Protein AF-A0A958IUG9-F1 (afdb_monomer)

Sequence (648 aa):
PAQTRQRYLTLINKVLDTYDTLDHQAYAWVKRACSDILAGRITIWQTLHGLTEKNVTYLKSHIDSVSEIRISGLEGRDLRAVKEHASRLYEHLLHEGRVGIGPFRPRVVRESLYLMKLVLIDGSPCDTMSNLQTLLDYIEVADRLDTLAKHWSQHTDIPRKAPLSIQLAEYESLYEPLTRALELHESAMELREITAENPEIFEPHWHDIESIRHARTMLIANDVEAYMMQAQHPFNQMEKKLLELTFQEQSHPILERLLQAVRNRDQKQYHAELKNLHTFYKLREDFDRRNVLLNKLMDTAPKLLKAILLSYNDSEWDEKMIRFGAAWNWACAEAWLERTRSQQDQERLELEYETAQQVIRELLTKLTTVEAWDHCFSRMTEHERQHLLAWTKAVQRIGKGKGKYVNQHRKAAQEHLEECRSVIPAWIMPIYRVAETVRPLPEMFDVAIIDEASQSGPEALFLMYIAKQVVVVGDNNQISPDYVGISREDVDGLRQKYLSDIPHHDIVGVDNSFFDQAEVRFGHPIRLREHFRCMPEIIEFSNRLCYQTEPLIPLRQFGHSRLQPVVASEYIHKAFTQDNGGKLVNPLEAEALAGKIKDCCENPDYDGKTFGVISLQGTAQARYIEKLLINLLGEEEIEKRNLVCGDA

Mean predicted aligned error: 18.82 Å

Radius of gyration: 77.21 Å; Cα contacts (8 Å, |Δi|>4): 578; chains: 1; bounding box: 162×68×179 Å

Secondary structure (DSSP, 8-state):
-HHHHHHHHHHHHHHHHHHHHHHTSS-HHHHHHHHHHHHT--HHHHHHHHHHHHHHHHHHHHSTTTTT--EES-TT--HHHHHHHHHHHHHHHHHH-----GGG--HHHHHSHHHHHH-EETTEETTSHHHHHHHHHHHHHHHHHHHHHHHHTTT----TTS-HHHHHHHHHHHHHHHHHHHHHHHHHHHHHHHHHH-TTSPPP-TT-HHHHHHHHHHHHHHHHHHHHHHHHHHHHHHHHHHHHHHTSTT--HHHHHHHHHHHHT-HHHHHHHHHHHHHHHHHHHHHHHHHHHHHHHHHH-HHHHHHHHHHTT-THHHHHHHTHHHHHHHHHHHHHHHHH--HHHHHHHHHHHHHHHHHHHHHHHHHHHHHHHHHHHHH--HHHHHHHHHHHHHHHHHTTS-STTHHHHHHHHHHHHHHHTTT-S-----HHHHHHHS---TT-EEEEEESSGGG--GGGGGHHHHEEEEEE---TTSPPP--TT--HHHHHHHHHHHSTTSTTGGG-STT--HHHHHHHHH-------EE-SS-HHHHHHHHHHT-SSS--EE-----TT--SSSS-----TT---EESSS-EE-HHHHHHHHHHHHHHHHSGGGTT---EEEETT-HHHHHHHHHHHHHHH-HHHHHHTT-EEEE-

Structure (mmCIF, N/CA/C/O backbone):
data_AF-A0A958IUG9-F1
#
_entry.id   AF-A0A958IUG9-F1
#
loop_
_atom_site.group_PDB
_atom_site.id
_atom_site.type_symbol
_atom_site.label_atom_id
_atom_site.label_alt_id
_atom_site.label_comp_id
_atom_site.label_asym_id
_atom_site.label_entity_id
_atom_site.label_seq_id
_atom_site.pdbx_PDB_ins_code
_atom_site.Cartn_x
_atom_site.Cartn_y
_atom_site.Cartn_z
_atom_site.occupancy
_atom_site.B_iso_or_equiv
_atom_site.auth_seq_id
_atom_site.auth_comp_id
_atom_site.auth_asym_id
_atom_site.auth_atom_id
_atom_site.pdbx_PDB_model_num
ATOM 1 N N . PRO A 1 1 ? -28.484 -22.874 63.100 1.00 66.81 1 PRO A N 1
ATOM 2 C CA . PRO A 1 1 ? -28.178 -21.547 63.696 1.00 66.81 1 PRO A CA 1
ATOM 3 C C . PRO A 1 1 ? -28.950 -20.362 63.080 1.00 66.81 1 PRO A C 1
ATOM 5 O O . PRO A 1 1 ? -29.633 -19.666 63.817 1.00 66.81 1 PRO A O 1
ATOM 8 N N . ALA A 1 2 ? -28.869 -20.105 61.764 1.00 68.31 2 ALA A N 1
ATOM 9 C CA . ALA A 1 2 ? -29.522 -18.935 61.143 1.00 68.31 2 ALA A CA 1
ATOM 10 C C . ALA A 1 2 ? -31.063 -19.031 61.110 1.00 68.31 2 ALA A C 1
ATOM 12 O O . ALA A 1 2 ? -31.746 -18.095 61.511 1.00 68.31 2 ALA A O 1
ATOM 13 N N . GLN A 1 3 ? -31.613 -20.189 60.725 1.00 76.75 3 GLN A N 1
ATOM 14 C CA . GLN A 1 3 ? -33.065 -20.438 60.760 1.00 76.75 3 GLN A CA 1
ATOM 15 C C . GLN A 1 3 ? -33.632 -20.359 62.187 1.00 76.75 3 GLN A C 1
ATOM 17 O O . GLN A 1 3 ? -34.692 -19.781 62.402 1.00 76.75 3 GLN A O 1
ATOM 22 N N . THR A 1 4 ? -32.890 -20.875 63.172 1.00 80.94 4 THR A N 1
ATOM 23 C CA . THR A 1 4 ? -33.239 -20.805 64.598 1.00 80.94 4 THR A CA 1
ATOM 24 C C . THR A 1 4 ? -33.303 -19.360 65.099 1.00 80.94 4 THR A C 1
ATOM 26 O O . THR A 1 4 ? -34.278 -18.980 65.738 1.00 80.94 4 THR A O 1
ATOM 29 N N . ARG A 1 5 ? -32.314 -18.524 64.742 1.00 79.38 5 ARG A N 1
ATOM 30 C CA . ARG A 1 5 ? -32.290 -17.089 65.078 1.00 79.38 5 ARG A CA 1
ATOM 31 C C . ARG A 1 5 ? -33.437 -16.314 64.432 1.00 79.38 5 ARG A C 1
ATOM 33 O O . ARG A 1 5 ? -34.082 -15.516 65.101 1.00 79.38 5 ARG A O 1
ATOM 40 N N . GLN A 1 6 ? -33.744 -16.585 63.165 1.00 83.25 6 GLN A N 1
ATOM 41 C CA . GLN A 1 6 ? -34.855 -15.934 62.465 1.00 83.25 6 GLN A CA 1
ATOM 42 C C . GLN A 1 6 ? -36.219 -16.310 63.065 1.00 83.25 6 GLN A C 1
ATOM 44 O O . GLN A 1 6 ? -37.082 -15.444 63.237 1.00 83.25 6 GLN A O 1
ATOM 49 N N . ARG A 1 7 ? -36.406 -17.585 63.432 1.00 86.12 7 ARG A N 1
ATOM 50 C CA . ARG A 1 7 ? -37.598 -18.052 64.157 1.00 86.12 7 ARG A CA 1
ATOM 51 C C . ARG A 1 7 ? -37.714 -17.360 65.519 1.00 86.12 7 ARG A C 1
ATOM 53 O O . ARG A 1 7 ? -38.770 -16.813 65.820 1.00 86.12 7 ARG A O 1
ATOM 60 N N . TYR A 1 8 ? -36.619 -17.286 66.279 1.00 86.75 8 TYR A N 1
ATOM 61 C CA . TYR A 1 8 ? -36.568 -16.581 67.564 1.00 86.75 8 TYR A CA 1
ATOM 62 C C . TYR A 1 8 ? -36.920 -15.091 67.433 1.00 86.75 8 TYR A C 1
ATOM 64 O O . TYR A 1 8 ? -37.754 -14.587 68.179 1.00 86.75 8 TYR A O 1
ATOM 72 N N . LEU A 1 9 ? -36.353 -14.388 66.444 1.00 87.56 9 LEU A N 1
ATOM 73 C CA . LEU A 1 9 ? -36.641 -12.971 66.198 1.00 87.56 9 LEU A CA 1
ATOM 74 C C . LEU A 1 9 ? -38.111 -12.731 65.810 1.00 87.56 9 LEU A C 1
ATOM 76 O O . LEU A 1 9 ? -38.715 -11.742 66.215 1.00 87.56 9 LEU A O 1
ATOM 80 N N . THR A 1 10 ? -38.706 -13.643 65.041 1.00 89.31 10 THR A N 1
ATOM 81 C CA . THR A 1 10 ? -40.122 -13.548 64.652 1.00 89.31 10 THR A CA 1
ATOM 82 C C . THR A 1 10 ? -41.031 -13.677 65.872 1.00 89.31 10 THR A C 1
ATOM 84 O O . THR A 1 10 ? -41.942 -12.873 66.066 1.00 89.31 10 THR A O 1
ATOM 87 N N . LEU A 1 11 ? -40.752 -14.661 66.727 1.00 89.56 11 LEU A N 1
ATOM 88 C CA . LEU A 1 11 ? -41.537 -14.923 67.928 1.00 89.56 11 LEU A CA 1
ATOM 89 C C . LEU A 1 11 ? -41.354 -13.837 68.992 1.00 89.56 11 LEU A C 1
ATOM 91 O O . LEU A 1 11 ? -42.339 -13.405 69.587 1.00 89.56 11 LEU A O 1
ATOM 95 N N . ILE A 1 12 ? -40.130 -13.338 69.199 1.00 90.62 12 ILE A N 1
ATOM 96 C CA . ILE A 1 12 ? -39.876 -12.273 70.178 1.00 90.62 12 ILE A CA 1
ATOM 97 C C . ILE A 1 12 ? -40.532 -10.956 69.750 1.00 90.62 12 ILE A C 1
ATOM 99 O O . ILE A 1 12 ? -41.069 -10.246 70.595 1.00 90.62 12 ILE A O 1
ATOM 103 N N . ASN A 1 13 ? -40.570 -10.655 68.445 1.00 90.94 13 ASN A N 1
ATOM 104 C CA . ASN A 1 13 ? -41.323 -9.514 67.925 1.00 90.94 13 ASN A CA 1
ATOM 105 C C . ASN A 1 13 ? -42.822 -9.701 68.138 1.00 90.94 13 ASN A C 1
ATOM 107 O O . ASN A 1 13 ? -43.460 -8.798 68.657 1.00 90.94 13 ASN A O 1
ATOM 111 N N . LYS A 1 14 ? -43.372 -10.888 67.851 1.00 90.69 14 LYS A N 1
ATOM 112 C CA . LYS A 1 14 ? -44.786 -11.185 68.117 1.00 90.69 14 LYS A CA 1
ATOM 113 C C . LYS A 1 14 ? -45.150 -10.977 69.592 1.00 90.69 14 LYS A C 1
ATOM 115 O O . LYS A 1 14 ? -46.190 -10.389 69.880 1.00 90.69 14 LYS A O 1
ATOM 120 N N . VAL A 1 15 ? -44.300 -11.427 70.519 1.00 90.50 15 VAL A N 1
ATOM 121 C CA . VAL A 1 15 ? -44.483 -11.212 71.965 1.00 90.50 15 VAL A CA 1
ATOM 122 C C . VAL A 1 15 ? -44.452 -9.724 72.314 1.00 90.50 15 VAL A C 1
ATOM 124 O O . VAL A 1 15 ? -45.354 -9.255 73.003 1.00 90.50 15 VAL A O 1
ATOM 127 N N . LEU A 1 16 ? -43.457 -8.979 71.825 1.00 91.00 16 LEU A N 1
ATOM 128 C CA . LEU A 1 16 ? -43.317 -7.546 72.100 1.00 91.00 16 LEU A CA 1
ATOM 129 C C . LEU A 1 16 ? -44.451 -6.720 71.486 1.00 91.00 16 LEU A C 1
ATOM 131 O O . LEU A 1 16 ? -45.005 -5.874 72.171 1.00 91.00 16 LEU A O 1
ATOM 135 N N . ASP A 1 17 ? -44.850 -6.998 70.247 1.00 90.12 17 ASP A N 1
ATOM 136 C CA . ASP A 1 17 ? -45.952 -6.306 69.574 1.00 90.12 17 ASP A CA 1
ATOM 137 C C . ASP A 1 17 ? -47.277 -6.568 70.300 1.00 90.12 17 ASP A C 1
ATOM 139 O O . ASP A 1 17 ? -48.059 -5.651 70.554 1.00 90.12 17 ASP A O 1
ATOM 143 N N . THR A 1 18 ? -47.522 -7.822 70.694 1.00 89.81 18 THR A N 1
ATOM 144 C CA . THR A 1 18 ? -48.718 -8.186 71.463 1.00 89.81 18 THR A CA 1
ATOM 145 C C . THR A 1 18 ? -48.704 -7.498 72.828 1.00 89.81 18 THR A C 1
ATOM 147 O O . THR A 1 18 ? -49.707 -6.894 73.207 1.00 89.81 18 THR A O 1
ATOM 150 N N . TYR A 1 19 ? -47.567 -7.504 73.532 1.00 89.88 19 TYR A N 1
ATOM 151 C CA . TYR A 1 19 ? -47.405 -6.801 74.803 1.00 89.88 19 TYR A CA 1
ATOM 152 C C . TYR A 1 19 ? -47.629 -5.292 74.651 1.00 89.88 19 TYR A C 1
ATOM 154 O O . TYR A 1 19 ? -48.417 -4.732 75.400 1.00 89.88 19 TYR A O 1
ATOM 162 N N . ASP A 1 20 ? -47.016 -4.637 73.666 1.00 88.62 20 ASP A N 1
ATOM 163 C CA . ASP A 1 20 ? -47.108 -3.185 73.468 1.00 88.62 20 ASP A CA 1
ATOM 164 C C . ASP A 1 20 ? -48.540 -2.759 73.128 1.00 88.62 20 ASP A C 1
ATOM 166 O O . ASP A 1 20 ? -49.043 -1.768 73.658 1.00 88.62 20 ASP A O 1
ATOM 170 N N . THR A 1 21 ? -49.258 -3.557 72.328 1.00 87.00 21 THR A N 1
ATOM 171 C CA . THR A 1 21 ? -50.686 -3.307 72.060 1.00 87.00 21 THR A CA 1
ATOM 172 C C . THR A 1 21 ? -51.558 -3.403 73.314 1.00 87.00 21 THR A C 1
ATOM 174 O O . THR A 1 21 ? -52.576 -2.716 73.404 1.00 87.00 21 THR A O 1
ATOM 177 N N . LEU A 1 22 ? -51.158 -4.225 74.285 1.00 87.81 22 LEU A N 1
ATOM 178 C CA . LEU A 1 22 ? -51.838 -4.389 75.568 1.00 87.81 22 LEU A CA 1
ATOM 179 C C . LEU A 1 22 ? -51.395 -3.337 76.598 1.00 87.81 22 LEU A C 1
ATOM 181 O O . LEU A 1 22 ? -52.216 -2.866 77.380 1.00 87.81 22 LEU A O 1
ATOM 185 N N . ASP A 1 23 ? -50.129 -2.918 76.577 1.00 82.06 23 ASP A N 1
ATOM 186 C CA . ASP A 1 23 ? -49.547 -1.939 77.505 1.00 82.06 23 ASP A CA 1
ATOM 187 C C . ASP A 1 23 ? -50.171 -0.546 77.354 1.00 82.06 23 ASP A C 1
ATOM 189 O O . ASP A 1 23 ? -50.294 0.201 78.326 1.00 82.06 23 ASP A O 1
ATOM 193 N N . HIS A 1 24 ? -50.620 -0.220 76.138 1.00 76.44 24 HIS A N 1
ATOM 194 C CA . HIS A 1 24 ? -51.338 1.016 75.828 1.00 76.44 24 HIS A CA 1
ATOM 195 C C . HIS A 1 24 ? -52.788 1.052 76.338 1.00 76.44 24 HIS A C 1
ATOM 197 O O . HIS A 1 24 ? -53.450 2.085 76.213 1.00 76.44 24 HIS A O 1
ATOM 203 N N . GLN A 1 25 ? -53.301 -0.036 76.918 1.00 76.25 25 GLN A N 1
ATOM 204 C CA . GLN A 1 25 ? -54.648 -0.062 77.480 1.00 76.25 25 GLN A CA 1
ATOM 205 C C . GLN A 1 25 ? -54.702 0.547 78.888 1.00 76.25 25 GLN A C 1
ATOM 207 O O . GLN A 1 25 ? -53.767 0.451 79.678 1.00 76.25 25 GLN A O 1
ATOM 212 N N . ALA A 1 26 ? -55.840 1.155 79.232 1.00 68.88 26 ALA A N 1
ATOM 213 C CA . ALA A 1 26 ? -56.018 1.893 80.487 1.00 68.88 26 ALA A CA 1
ATOM 214 C C . ALA A 1 26 ? -56.109 1.006 81.750 1.00 68.88 26 ALA A C 1
ATOM 216 O O . ALA A 1 26 ? -56.150 1.520 82.869 1.00 68.88 26 ALA A O 1
ATOM 217 N N . TYR A 1 27 ? -56.158 -0.320 81.601 1.00 82.06 27 TYR A N 1
ATOM 218 C CA . TYR A 1 27 ? -56.422 -1.238 82.703 1.00 82.06 27 TYR A CA 1
ATOM 219 C C . TYR A 1 27 ? -55.137 -1.711 83.401 1.00 82.06 27 TYR A C 1
ATOM 221 O O . TYR A 1 27 ? -54.324 -2.438 82.834 1.00 82.06 27 TYR A O 1
ATOM 229 N N . ALA A 1 28 ? -54.987 -1.384 84.688 1.00 80.94 28 ALA A N 1
ATOM 230 C CA . ALA A 1 28 ? -53.799 -1.733 85.478 1.00 80.94 28 ALA A CA 1
ATOM 231 C C . ALA A 1 28 ? -53.537 -3.251 85.597 1.00 80.94 28 ALA A C 1
ATOM 233 O O . ALA A 1 28 ? -52.389 -3.675 85.746 1.00 80.94 28 ALA A O 1
ATOM 234 N N . TRP A 1 29 ? -54.582 -4.084 85.520 1.00 88.75 29 TRP A N 1
ATOM 235 C CA . TRP A 1 29 ? -54.443 -5.540 85.599 1.00 88.75 29 TRP A CA 1
ATOM 236 C C . TRP A 1 29 ? -53.779 -6.150 84.360 1.00 88.75 29 TRP A C 1
ATOM 238 O O . TRP A 1 29 ? -53.185 -7.217 84.486 1.00 88.75 29 TRP A O 1
ATOM 248 N N . VAL A 1 30 ? -53.822 -5.480 83.202 1.00 88.69 30 VAL A N 1
ATOM 249 C CA . VAL A 1 30 ? -53.287 -6.005 81.933 1.00 88.69 30 VAL A CA 1
ATOM 250 C C . VAL A 1 30 ? -51.775 -6.199 82.022 1.00 88.69 30 VAL A C 1
ATOM 252 O O . VAL A 1 30 ? -51.279 -7.278 81.716 1.00 88.69 30 VAL A O 1
ATOM 255 N N . LYS A 1 31 ? -51.042 -5.221 82.570 1.00 86.56 31 LYS A N 1
ATOM 256 C CA . LYS A 1 31 ? -49.591 -5.330 82.818 1.00 86.56 31 LYS A CA 1
ATOM 257 C C . LYS A 1 31 ? -49.240 -6.530 83.697 1.00 86.56 31 LYS A C 1
ATOM 259 O O . LYS A 1 31 ? -48.303 -7.275 83.413 1.00 86.56 31 LYS A O 1
ATOM 264 N N . ARG A 1 32 ? -50.023 -6.738 84.761 1.00 87.19 32 ARG A N 1
ATOM 265 C CA . ARG A 1 32 ? -49.850 -7.872 85.676 1.00 87.19 32 ARG A CA 1
ATOM 266 C C . ARG A 1 32 ? -50.162 -9.200 84.986 1.00 87.19 32 ARG A C 1
ATOM 268 O O . ARG A 1 32 ? -49.390 -10.138 85.147 1.00 87.19 32 ARG A O 1
ATOM 275 N N . ALA A 1 33 ? -51.241 -9.265 84.205 1.00 89.06 33 ALA A N 1
ATOM 276 C CA . ALA A 1 33 ? -51.602 -10.443 83.423 1.00 89.06 33 ALA A CA 1
ATOM 277 C C . ALA A 1 33 ? -50.501 -10.818 82.435 1.00 89.06 33 ALA A C 1
ATOM 279 O O . ALA A 1 33 ? -50.039 -11.954 82.451 1.00 89.06 33 ALA A O 1
ATOM 280 N N . CYS A 1 34 ? -50.012 -9.857 81.650 1.00 90.19 34 CYS A N 1
ATOM 281 C CA . CYS A 1 34 ? -48.918 -10.079 80.712 1.00 90.19 34 CYS A CA 1
ATOM 282 C C . CYS A 1 34 ? -47.654 -10.590 81.421 1.00 90.19 34 CYS A C 1
ATOM 284 O O . CYS A 1 34 ? -47.096 -11.597 80.997 1.00 90.19 34 CYS A O 1
ATOM 286 N N . SER A 1 35 ? -47.230 -9.964 82.527 1.00 88.00 35 SER A N 1
ATOM 287 C CA . SER A 1 35 ? -46.053 -10.411 83.294 1.00 88.00 35 SER A CA 1
ATOM 288 C C . SER A 1 35 ? -46.234 -11.820 83.878 1.00 88.00 35 SER A C 1
ATOM 290 O O . SER A 1 35 ? -45.337 -12.657 83.773 1.00 88.00 35 SER A O 1
ATOM 292 N N . ASP A 1 36 ? -47.406 -12.129 84.443 1.00 88.56 36 ASP A N 1
ATOM 293 C CA . ASP A 1 36 ? -47.712 -13.452 84.991 1.00 88.56 36 ASP A CA 1
ATOM 294 C C . ASP A 1 36 ? -47.743 -14.532 83.901 1.00 88.56 36 ASP A C 1
ATOM 296 O O . ASP A 1 36 ? -47.146 -15.595 84.079 1.00 88.56 36 ASP A O 1
ATOM 300 N N . ILE A 1 37 ? -48.389 -14.257 82.766 1.00 90.69 37 ILE A N 1
ATOM 301 C CA . ILE A 1 37 ? -48.511 -15.185 81.636 1.00 90.69 37 ILE A CA 1
ATOM 302 C C . ILE A 1 37 ? -47.144 -15.439 80.998 1.00 90.69 37 ILE A C 1
ATOM 304 O O . ILE A 1 37 ? -46.776 -16.600 80.806 1.00 90.69 37 ILE A O 1
ATOM 308 N N . LEU A 1 38 ? -46.360 -14.383 80.754 1.00 89.44 38 LEU A N 1
ATOM 309 C CA . LEU A 1 38 ? -44.994 -14.504 80.245 1.00 89.44 38 LEU A CA 1
ATOM 310 C C . LEU A 1 38 ? -44.092 -15.254 81.228 1.00 89.44 38 LEU A C 1
ATOM 312 O O . LEU A 1 38 ? -43.255 -16.040 80.794 1.00 89.44 38 LEU A O 1
ATOM 316 N N . ALA A 1 39 ? -44.294 -15.105 82.542 1.00 85.81 39 ALA A N 1
ATOM 317 C CA . ALA A 1 39 ? -43.600 -15.885 83.568 1.00 85.81 39 ALA A CA 1
ATOM 318 C C . ALA A 1 39 ? -44.057 -17.359 83.642 1.00 85.81 39 ALA A C 1
ATOM 320 O O . ALA A 1 39 ? -43.363 -18.176 84.248 1.00 85.81 39 ALA A O 1
ATOM 321 N N . GLY A 1 40 ? -45.153 -17.741 82.979 1.00 84.00 40 GLY A N 1
ATOM 322 C CA . GLY A 1 40 ? -45.716 -19.098 82.988 1.00 84.00 40 GLY A CA 1
ATOM 323 C C . GLY A 1 40 ? -46.793 -19.329 84.057 1.00 84.00 40 GLY A C 1
ATOM 324 O O . GLY A 1 40 ? -47.271 -20.448 84.224 1.00 84.00 40 GLY A O 1
ATOM 325 N N . ARG A 1 41 ? -47.217 -18.283 84.775 1.00 87.19 41 ARG A N 1
ATOM 326 C CA . ARG A 1 41 ? -48.312 -18.308 85.761 1.00 87.19 41 ARG A CA 1
ATOM 327 C C . ARG A 1 41 ? -49.662 -18.041 85.082 1.00 87.19 41 ARG A C 1
ATOM 329 O O . ARG A 1 41 ? -50.335 -17.056 85.369 1.00 87.19 41 ARG A O 1
ATOM 336 N N . ILE A 1 42 ? -50.056 -18.923 84.165 1.00 89.81 42 ILE A N 1
ATOM 337 C CA . ILE A 1 42 ? -51.232 -18.727 83.298 1.00 89.81 42 ILE A CA 1
ATOM 338 C C . ILE A 1 42 ? -52.569 -19.186 83.907 1.00 89.81 42 ILE A C 1
ATOM 340 O O . ILE A 1 42 ? -53.622 -18.635 83.588 1.00 89.81 42 ILE A O 1
ATOM 344 N N . THR A 1 43 ? -52.548 -20.174 84.801 1.00 87.94 43 THR A N 1
ATOM 345 C CA . THR A 1 43 ? -53.746 -20.911 85.253 1.00 87.94 43 THR A CA 1
ATOM 346 C C . THR A 1 43 ? -54.841 -20.022 85.848 1.00 87.94 43 THR A C 1
ATOM 348 O O . THR A 1 43 ? -56.029 -20.247 85.607 1.00 87.94 43 THR A O 1
ATOM 351 N N . ILE A 1 44 ? -54.453 -18.983 86.591 1.00 87.94 44 ILE A N 1
ATOM 352 C CA . ILE A 1 44 ? -55.376 -18.007 87.190 1.00 87.94 44 ILE A CA 1
ATOM 353 C C . ILE A 1 44 ? -56.095 -17.207 86.094 1.00 87.94 44 ILE A C 1
ATOM 355 O O . ILE A 1 44 ? -57.317 -17.066 86.132 1.00 87.94 44 ILE A O 1
ATOM 359 N N . TRP A 1 45 ? -55.355 -16.745 85.086 1.00 91.56 45 TRP A N 1
ATOM 360 C CA . TRP A 1 45 ? -55.869 -15.927 83.986 1.00 91.56 45 TRP A CA 1
ATOM 361 C C . TRP A 1 45 ? -56.725 -16.733 83.002 1.00 91.56 45 TRP A C 1
ATOM 363 O O . TRP A 1 45 ? -57.764 -16.241 82.572 1.00 91.56 45 TRP A O 1
ATOM 373 N N . GLN A 1 46 ? -56.372 -17.994 82.724 1.00 90.62 46 GLN A N 1
ATOM 374 C CA . GLN A 1 46 ? -57.223 -18.931 81.969 1.00 90.62 46 GLN A CA 1
ATOM 375 C C . GLN A 1 46 ? -58.550 -19.208 82.679 1.00 90.62 46 GLN A C 1
ATOM 377 O O . GLN A 1 46 ? -59.608 -19.206 82.053 1.00 90.62 46 GLN A O 1
ATOM 382 N N . THR A 1 47 ? -58.506 -19.422 83.997 1.00 90.00 47 THR A N 1
ATOM 383 C CA . THR A 1 47 ? -59.720 -19.651 84.793 1.00 90.00 47 THR A CA 1
ATOM 384 C C . THR A 1 47 ? -60.620 -18.414 84.769 1.00 90.00 47 THR A C 1
ATOM 386 O O . THR A 1 47 ? -61.828 -18.534 84.563 1.00 90.00 47 THR A O 1
ATOM 389 N N . LEU A 1 48 ? -60.038 -17.219 84.925 1.00 91.12 48 LEU A N 1
ATOM 390 C CA . LEU A 1 48 ? -60.766 -15.953 84.843 1.00 91.12 48 LEU A CA 1
ATOM 391 C C . LEU A 1 48 ? -61.358 -15.721 83.443 1.00 91.12 48 LEU A C 1
ATOM 393 O O . LEU A 1 48 ? -62.504 -15.287 83.336 1.00 91.12 48 LEU A O 1
ATOM 397 N N . HIS A 1 49 ? -60.618 -16.059 82.384 1.00 93.50 49 HIS A N 1
ATOM 398 C CA . HIS A 1 49 ? -61.066 -15.965 80.991 1.00 93.50 49 HIS A CA 1
ATOM 399 C C . HIS A 1 49 ? -62.270 -16.867 80.719 1.00 93.50 49 HIS A C 1
ATOM 401 O O . HIS A 1 49 ? -63.322 -16.354 80.341 1.00 93.50 49 HIS A O 1
ATOM 407 N N . GLY A 1 50 ? -62.181 -18.163 81.035 1.00 90.69 50 GLY A N 1
ATOM 408 C CA . GLY A 1 50 ? -63.282 -19.107 80.814 1.00 90.69 50 GLY A CA 1
ATOM 409 C C . GLY A 1 50 ? -64.532 -18.793 81.647 1.00 90.69 50 GLY A C 1
ATOM 410 O O . GLY A 1 50 ? -65.661 -18.939 81.173 1.00 90.69 50 GLY A O 1
ATOM 411 N N . LEU A 1 51 ? -64.361 -18.300 82.881 1.00 90.06 51 LEU A N 1
ATOM 412 C CA . LEU A 1 51 ? -65.480 -17.805 83.693 1.00 90.06 51 LEU A CA 1
ATOM 413 C C . LEU A 1 51 ? -66.109 -16.542 83.094 1.00 90.06 51 LEU A C 1
ATOM 415 O O . LEU A 1 51 ? -67.333 -16.394 83.143 1.00 90.06 51 LEU A O 1
ATOM 419 N N . THR A 1 52 ? -65.297 -15.647 82.530 1.00 91.56 52 THR A N 1
ATOM 420 C CA . THR A 1 52 ? -65.774 -14.415 81.891 1.00 91.56 52 THR A CA 1
ATOM 421 C C . THR A 1 52 ? -66.532 -14.733 80.608 1.00 91.56 52 THR A C 1
ATOM 423 O O . THR A 1 52 ? -67.681 -14.321 80.481 1.00 91.56 52 THR A O 1
ATOM 426 N N . GLU A 1 53 ? -65.963 -15.553 79.720 1.00 92.56 53 GLU A N 1
ATOM 427 C CA . GLU A 1 53 ? -66.588 -15.989 78.465 1.00 92.56 53 GLU A CA 1
ATOM 428 C C . GLU A 1 53 ? -67.961 -16.622 78.706 1.00 92.56 53 GLU A C 1
ATOM 430 O O . GLU A 1 53 ? -68.965 -16.211 78.117 1.00 92.56 53 GLU A O 1
ATOM 435 N N . LYS A 1 54 ? -68.028 -17.592 79.629 1.00 90.69 54 LYS A N 1
ATOM 436 C CA . LYS A 1 54 ? -69.260 -18.321 79.946 1.00 90.69 54 LYS A CA 1
ATOM 437 C C . LYS A 1 54 ? -70.376 -17.396 80.434 1.00 90.69 54 LYS A C 1
ATOM 439 O O . LYS A 1 54 ? -71.538 -17.595 80.077 1.00 90.69 54 LYS A O 1
ATOM 444 N N . ASN A 1 55 ? -70.050 -16.418 81.280 1.00 90.44 55 ASN A N 1
ATOM 445 C CA . ASN A 1 55 ? -71.048 -15.507 81.840 1.00 90.44 55 ASN A CA 1
ATOM 446 C C . ASN A 1 55 ? -71.426 -14.395 80.862 1.00 90.44 55 ASN A C 1
ATOM 448 O O . ASN A 1 55 ? -72.615 -14.140 80.699 1.00 90.44 55 ASN A O 1
ATOM 452 N N . VAL A 1 56 ? -70.462 -13.793 80.161 1.00 90.69 56 VAL A N 1
ATOM 453 C CA . VAL A 1 56 ? -70.718 -12.773 79.132 1.00 90.69 56 VAL A CA 1
ATOM 454 C C . VAL A 1 56 ? -71.572 -13.342 77.997 1.00 90.69 56 VAL A C 1
ATOM 456 O O . VAL A 1 56 ? -72.545 -12.711 77.603 1.00 90.69 56 VAL A O 1
ATOM 459 N N . THR A 1 57 ? -71.292 -14.560 77.523 1.00 91.12 57 THR A N 1
ATOM 460 C CA . THR A 1 57 ? -72.083 -15.214 76.459 1.00 91.12 57 THR A CA 1
ATOM 461 C C . THR A 1 57 ? -73.544 -15.420 76.869 1.00 91.12 57 THR A C 1
ATOM 463 O O . THR A 1 57 ? -74.467 -15.182 76.086 1.00 91.12 57 THR A O 1
ATOM 466 N N . TYR A 1 58 ? -73.769 -15.828 78.120 1.00 89.69 58 TYR A N 1
ATOM 467 C CA . TYR A 1 58 ? -75.118 -15.955 78.664 1.00 89.69 58 TYR A CA 1
ATOM 468 C C . TYR A 1 58 ? -75.807 -14.590 78.789 1.00 89.69 58 TYR A C 1
ATOM 470 O O . TYR A 1 58 ? -76.952 -14.432 78.373 1.00 89.69 58 TYR A O 1
ATOM 478 N N . LEU A 1 59 ? -75.108 -13.588 79.328 1.00 90.19 59 LEU A N 1
ATOM 479 C CA . LEU A 1 59 ? -75.648 -12.243 79.515 1.00 90.19 59 LEU A CA 1
ATOM 480 C C . LEU A 1 59 ? -76.011 -11.591 78.173 1.00 90.19 59 LEU A C 1
ATOM 482 O O . LEU A 1 59 ? -77.120 -11.088 78.043 1.00 90.19 59 LEU A O 1
ATOM 486 N N . LYS A 1 60 ? -75.163 -11.705 77.142 1.00 88.50 60 LYS A N 1
ATOM 487 C CA . LYS A 1 60 ? -75.442 -11.211 75.778 1.00 88.50 60 LYS A CA 1
ATOM 488 C C . LYS A 1 60 ? -76.768 -11.702 75.202 1.00 88.50 60 LYS A C 1
ATOM 490 O O . LYS A 1 60 ? -77.411 -10.978 74.459 1.00 88.50 60 LYS A O 1
ATOM 495 N N . SER A 1 61 ? -77.171 -12.930 75.527 1.00 87.69 61 SER A N 1
ATOM 496 C CA . SER A 1 61 ? -78.400 -13.535 74.997 1.00 87.69 61 SER A CA 1
ATOM 497 C C . SER A 1 61 ? -79.660 -13.224 75.815 1.00 87.69 61 SER A C 1
ATOM 499 O O . SER A 1 61 ? -80.755 -13.488 75.330 1.00 87.69 61 SER A O 1
ATOM 501 N N . HIS A 1 62 ? -79.525 -12.667 77.025 1.00 87.00 62 HIS A N 1
ATOM 502 C CA . HIS A 1 62 ? -80.637 -12.515 77.978 1.00 87.00 62 HIS A CA 1
ATOM 503 C C . HIS A 1 62 ? -80.751 -11.111 78.595 1.00 87.00 62 HIS A C 1
ATOM 505 O O . HIS A 1 62 ? -81.692 -10.842 79.339 1.00 87.00 62 HIS A O 1
ATOM 511 N N . ILE A 1 63 ? -79.804 -10.202 78.336 1.00 87.00 63 ILE A N 1
ATOM 512 C CA . ILE A 1 63 ? -79.797 -8.878 78.969 1.00 87.00 63 ILE A CA 1
ATOM 513 C C . ILE A 1 63 ? -80.818 -7.922 78.353 1.00 87.00 63 ILE A C 1
ATOM 515 O O . ILE A 1 63 ? -81.422 -7.141 79.083 1.00 87.00 63 ILE A O 1
ATOM 519 N N . ASP A 1 64 ? -81.060 -8.007 77.043 1.00 84.38 64 ASP A N 1
ATOM 520 C CA . ASP A 1 64 ? -81.990 -7.118 76.331 1.00 84.38 64 ASP A CA 1
ATOM 521 C C . ASP A 1 64 ? -83.430 -7.293 76.818 1.00 84.38 64 ASP A C 1
ATOM 523 O O . ASP A 1 64 ? -84.188 -6.331 76.882 1.00 84.38 64 ASP A O 1
ATOM 527 N N . SER A 1 65 ? -83.792 -8.504 77.249 1.00 81.00 65 SER A N 1
ATOM 528 C CA . SER A 1 65 ? -85.110 -8.784 77.820 1.00 81.00 65 SER A CA 1
ATOM 529 C C . SER A 1 65 ? -85.320 -8.205 79.221 1.00 81.00 65 SER A C 1
ATOM 531 O O . SER A 1 65 ? -86.446 -8.249 79.703 1.00 81.00 65 SER A O 1
ATOM 533 N N . VAL A 1 66 ? -84.278 -7.696 79.894 1.00 83.88 66 VAL A N 1
ATOM 534 C CA . VAL A 1 66 ? -84.368 -7.220 81.292 1.00 83.88 66 VAL A CA 1
ATOM 535 C C . VAL A 1 66 ? -83.712 -5.863 81.561 1.00 83.88 66 VAL A C 1
ATOM 537 O O . VAL A 1 66 ? -83.887 -5.311 82.646 1.00 83.88 66 VAL A O 1
ATOM 540 N N . SER A 1 67 ? -82.955 -5.306 80.614 1.00 78.56 67 SER A N 1
ATOM 541 C CA . SER A 1 67 ? -82.130 -4.107 80.819 1.00 78.56 67 SER A CA 1
ATOM 542 C C . SER A 1 67 ? -82.936 -2.816 81.003 1.00 78.56 67 SER A C 1
ATOM 544 O O . SER A 1 67 ? -82.490 -1.925 81.729 1.00 78.56 67 SER A O 1
ATOM 546 N N . GLU A 1 68 ? -84.121 -2.721 80.394 1.00 79.38 68 GLU A N 1
ATOM 547 C CA . GLU A 1 68 ? -85.005 -1.544 80.465 1.00 79.38 68 GLU A CA 1
ATOM 548 C C . GLU A 1 68 ? -86.054 -1.629 81.587 1.00 79.38 68 GLU A C 1
ATOM 550 O O . GLU A 1 68 ? -86.758 -0.654 81.865 1.00 79.38 68 GLU A O 1
ATOM 555 N N . ILE A 1 69 ? -86.132 -2.775 82.266 1.00 82.06 69 ILE A N 1
ATOM 556 C CA . ILE A 1 69 ? -87.195 -3.093 83.218 1.00 82.06 69 ILE A CA 1
ATOM 557 C C . ILE A 1 69 ? -86.918 -2.457 84.579 1.00 82.06 69 ILE A C 1
ATOM 559 O O . ILE A 1 69 ? -85.851 -2.629 85.177 1.00 82.06 69 ILE A O 1
ATOM 563 N N . ARG A 1 70 ? -87.912 -1.751 85.127 1.00 78.75 70 ARG A N 1
ATOM 564 C CA . ARG A 1 70 ? -87.847 -1.164 86.470 1.00 78.75 70 ARG A CA 1
ATOM 565 C C . ARG A 1 70 ? -88.451 -2.108 87.493 1.00 78.75 70 ARG A C 1
ATOM 567 O O . ARG A 1 70 ? -89.669 -2.260 87.566 1.00 78.75 70 ARG A O 1
ATOM 574 N N . ILE A 1 71 ? -87.595 -2.679 88.335 1.00 82.94 71 ILE A N 1
ATOM 575 C CA . ILE A 1 71 ? -88.024 -3.507 89.462 1.00 82.94 71 ILE A CA 1
ATOM 576 C C . ILE A 1 71 ? -87.906 -2.719 90.764 1.00 82.94 71 ILE A C 1
ATOM 578 O O . ILE A 1 71 ? -86.841 -2.197 91.090 1.00 82.94 71 ILE A O 1
ATOM 582 N N . SER A 1 72 ? -88.994 -2.650 91.529 1.00 81.94 72 SER A N 1
ATOM 583 C CA . SER A 1 72 ? -89.014 -2.063 92.875 1.00 81.94 72 SER A CA 1
ATOM 584 C C . SER A 1 72 ? -89.542 -3.064 93.906 1.00 81.94 72 SER A C 1
ATOM 586 O O . SER A 1 72 ? -90.180 -4.055 93.553 1.00 81.94 72 SER A O 1
ATOM 588 N N . GLY A 1 73 ? -89.223 -2.853 95.189 1.00 78.88 73 GLY A N 1
ATOM 589 C CA . GLY A 1 73 ? -89.673 -3.724 96.288 1.00 78.88 73 GLY A CA 1
ATOM 590 C C . GLY A 1 73 ? -88.751 -4.897 96.653 1.00 78.88 73 GLY A C 1
ATOM 591 O O . GLY A 1 73 ? -89.105 -5.718 97.504 1.00 78.88 73 GLY A O 1
ATOM 592 N N . LEU A 1 74 ? -87.557 -4.964 96.052 1.00 80.56 74 LEU A N 1
ATOM 593 C CA . LEU A 1 74 ? -86.504 -5.940 96.379 1.00 80.56 74 LEU A CA 1
ATOM 594 C C . LEU A 1 74 ? -85.503 -5.445 97.444 1.00 80.56 74 LEU A C 1
ATOM 596 O O . LEU A 1 74 ? -84.603 -6.181 97.844 1.00 80.56 74 LEU A O 1
ATOM 600 N N . GLU A 1 75 ? -85.658 -4.212 97.922 1.00 77.31 75 GLU A N 1
ATOM 601 C CA . GLU A 1 75 ? -84.739 -3.556 98.857 1.00 77.31 75 GLU A CA 1
ATOM 602 C C . GLU A 1 75 ? -84.605 -4.335 100.180 1.00 77.31 75 GLU A C 1
ATOM 604 O O . GLU A 1 75 ? -85.595 -4.667 100.835 1.00 77.31 75 GLU A O 1
ATOM 609 N N . GLY A 1 76 ? -83.363 -4.645 100.573 1.00 72.06 76 GLY A N 1
ATOM 610 C CA . GLY A 1 76 ? -83.050 -5.359 101.818 1.00 72.06 76 GLY A CA 1
ATOM 611 C C . GLY A 1 76 ? -83.348 -6.866 101.811 1.00 72.06 76 GLY A C 1
ATOM 612 O O . GLY A 1 76 ? -83.289 -7.490 102.871 1.00 72.06 76 GLY A O 1
ATOM 613 N N . ARG A 1 77 ? -83.668 -7.464 100.653 1.00 79.44 77 ARG A N 1
ATOM 614 C CA . ARG A 1 77 ? -83.974 -8.900 100.521 1.00 79.44 77 ARG A CA 1
ATOM 615 C C . ARG A 1 77 ? -82.835 -9.667 99.852 1.00 79.44 77 ARG A C 1
ATOM 617 O O . ARG A 1 77 ? -82.201 -9.170 98.928 1.00 79.44 77 ARG A O 1
ATOM 624 N N . ASP A 1 78 ? -82.612 -10.903 100.297 1.00 80.81 78 ASP A N 1
ATOM 625 C CA . ASP A 1 78 ? -81.670 -11.820 99.651 1.00 80.81 78 ASP A CA 1
ATOM 626 C C . ASP A 1 78 ? -82.237 -12.299 98.307 1.00 80.81 78 ASP A C 1
ATOM 628 O O . ASP A 1 78 ? -83.248 -13.005 98.263 1.00 80.81 78 ASP A O 1
ATOM 632 N N . LEU A 1 79 ? -81.576 -11.923 97.209 1.00 82.56 79 LEU A N 1
ATOM 633 C CA . LEU A 1 79 ? -81.979 -12.276 95.848 1.00 82.56 79 LEU A CA 1
ATOM 634 C C . LEU A 1 79 ? -82.034 -13.792 95.619 1.00 82.56 79 LEU A C 1
ATOM 636 O O . LEU A 1 79 ? -82.845 -14.242 94.814 1.00 82.56 79 LEU A O 1
ATOM 640 N N . ARG A 1 80 ? -81.253 -14.598 96.353 1.00 81.69 80 ARG A N 1
ATOM 641 C CA . ARG A 1 80 ? -81.320 -16.067 96.259 1.00 81.69 80 ARG A CA 1
ATOM 642 C C . ARG A 1 80 ? -82.628 -16.608 96.818 1.00 81.69 80 ARG A C 1
ATOM 644 O O . ARG A 1 80 ? -83.294 -17.399 96.155 1.00 81.69 80 ARG A O 1
ATOM 651 N N . ALA A 1 81 ? -83.029 -16.120 97.990 1.00 82.12 81 ALA A N 1
ATOM 652 C CA . ALA A 1 81 ? -84.320 -16.455 98.581 1.00 82.12 81 ALA A CA 1
ATOM 653 C C . ALA A 1 81 ? -85.481 -15.939 97.712 1.00 82.12 81 ALA A C 1
ATOM 655 O O . ALA A 1 81 ? -86.484 -16.626 97.539 1.00 82.12 81 ALA A O 1
ATOM 656 N N . VAL A 1 82 ? -85.335 -14.752 97.107 1.00 84.44 82 VAL A N 1
ATOM 657 C CA . VAL A 1 82 ? -86.316 -14.205 96.153 1.00 84.44 82 VAL A CA 1
ATOM 658 C C . VAL A 1 82 ? -86.436 -15.086 94.910 1.00 84.44 82 VAL A C 1
ATOM 660 O O . VAL A 1 82 ? -87.560 -15.374 94.510 1.00 84.44 82 VAL A O 1
ATOM 663 N N . LYS A 1 83 ? -85.322 -15.557 94.337 1.00 86.69 83 LYS A N 1
ATOM 664 C CA . LYS A 1 83 ? -85.312 -16.484 93.196 1.00 86.69 83 LYS A CA 1
ATOM 665 C C . LYS A 1 83 ? -86.018 -17.790 93.536 1.00 86.69 83 LYS A C 1
ATOM 667 O O . LYS A 1 83 ? -86.895 -18.212 92.800 1.00 86.69 83 LYS A O 1
ATOM 672 N N . GLU A 1 84 ? -85.683 -18.396 94.674 1.00 85.00 84 GLU A N 1
ATOM 673 C CA . GLU A 1 84 ? -86.284 -19.654 95.130 1.00 85.00 84 GLU A CA 1
ATOM 674 C C . GLU A 1 84 ? -87.804 -19.525 95.317 1.00 85.00 84 GLU A C 1
ATOM 676 O O . GLU A 1 84 ? -88.569 -20.374 94.854 1.00 85.00 84 GLU A O 1
ATOM 681 N N . HIS A 1 85 ? -88.259 -18.434 95.939 1.00 86.38 85 HIS A N 1
ATOM 682 C CA . HIS A 1 85 ? -89.683 -18.139 96.087 1.00 86.38 85 HIS A CA 1
ATOM 683 C C . HIS A 1 85 ? -90.365 -17.850 94.740 1.00 86.38 85 HIS A C 1
ATOM 685 O O . HIS A 1 85 ? -91.451 -18.370 94.488 1.00 86.38 85 HIS A O 1
ATOM 691 N N . ALA A 1 86 ? -89.733 -17.073 93.855 1.00 84.75 86 ALA A N 1
ATOM 692 C CA . ALA A 1 86 ? -90.264 -16.756 92.530 1.00 84.75 86 ALA A CA 1
ATOM 693 C C . ALA A 1 86 ? -90.369 -18.005 91.640 1.00 84.75 86 ALA A C 1
ATOM 695 O O . ALA A 1 86 ? -91.399 -18.194 91.001 1.00 84.75 86 ALA A O 1
ATOM 696 N N . SER A 1 87 ? -89.371 -18.897 91.661 1.00 85.12 87 SER A N 1
ATOM 697 C CA . SER A 1 87 ? -89.378 -20.167 90.921 1.00 85.12 87 SER A CA 1
ATOM 698 C C . SER A 1 87 ? -90.482 -21.094 91.413 1.00 85.12 87 SER A C 1
ATOM 700 O O . SER A 1 87 ? -91.273 -21.577 90.608 1.00 85.12 87 SER A O 1
ATOM 702 N N . ARG A 1 88 ? -90.610 -21.285 92.734 1.00 84.19 88 ARG A N 1
ATOM 703 C CA . ARG A 1 88 ? -91.694 -22.106 93.298 1.00 84.19 88 ARG A CA 1
ATOM 704 C C . ARG A 1 88 ? -93.071 -21.524 92.992 1.00 84.19 88 ARG A C 1
ATOM 706 O O . ARG A 1 88 ? -94.006 -22.272 92.724 1.00 84.19 88 ARG A O 1
ATOM 713 N N . LEU A 1 89 ? -93.214 -20.198 93.045 1.00 82.62 89 LEU A N 1
ATOM 714 C CA . LEU A 1 89 ? -94.473 -19.531 92.717 1.00 82.62 89 LEU A CA 1
ATOM 715 C C . LEU A 1 89 ? -94.802 -19.646 91.220 1.00 82.62 89 LEU A C 1
ATOM 717 O O . LEU A 1 89 ? -95.962 -19.869 90.879 1.00 82.62 89 LEU A O 1
ATOM 721 N N . TYR A 1 90 ? -93.799 -19.549 90.346 1.00 85.12 90 TYR A N 1
ATOM 722 C CA . TYR A 1 90 ? -93.941 -19.760 88.907 1.00 85.12 90 TYR A CA 1
ATOM 723 C C . TYR A 1 90 ? -94.375 -21.199 88.587 1.00 85.12 90 TYR A C 1
ATOM 725 O O . TYR A 1 90 ? -95.373 -21.387 87.895 1.00 85.12 90 TYR A O 1
ATOM 733 N N . GLU A 1 91 ? -93.706 -22.212 89.153 1.00 83.19 91 GLU A N 1
ATOM 734 C CA . GLU A 1 91 ? -94.073 -23.631 88.998 1.00 83.19 91 GLU A CA 1
ATOM 735 C C . GLU A 1 91 ? -95.485 -23.924 89.525 1.00 83.19 91 GLU A C 1
ATOM 737 O O . GLU A 1 91 ? -96.275 -24.610 88.874 1.00 83.19 91 GLU A O 1
ATOM 742 N N . HIS A 1 92 ? -95.845 -23.359 90.681 1.00 83.38 92 HIS A N 1
ATOM 743 C CA . HIS A 1 92 ? -97.186 -23.492 91.255 1.00 83.38 92 HIS A CA 1
ATOM 744 C C . HIS A 1 92 ? -98.266 -22.898 90.339 1.00 83.38 92 HIS A C 1
ATOM 746 O O . HIS A 1 92 ? -99.320 -23.504 90.140 1.00 83.38 92 HIS A O 1
ATOM 752 N N . LEU A 1 93 ? -98.023 -21.720 89.755 1.00 79.12 93 LEU A N 1
ATOM 753 C CA . LEU A 1 93 ? -98.956 -21.097 88.811 1.00 79.12 93 LEU A CA 1
ATOM 754 C C . LEU A 1 93 ? -99.026 -21.843 87.472 1.00 79.12 93 LEU A C 1
ATOM 756 O O . LEU A 1 93 ? -100.113 -21.915 86.902 1.00 79.12 93 LEU A O 1
ATOM 760 N N . LEU A 1 94 ? -97.921 -22.443 87.019 1.00 81.75 94 LEU A N 1
ATOM 761 C CA . LEU A 1 94 ? -97.868 -23.279 85.817 1.00 81.75 94 LEU A CA 1
ATOM 762 C C . LEU A 1 94 ? -98.706 -24.561 85.968 1.00 81.75 94 LEU A C 1
ATOM 764 O O . LEU A 1 94 ? -99.411 -24.943 85.035 1.00 81.75 94 LEU A O 1
ATOM 768 N N . HIS A 1 95 ? -98.641 -25.223 87.129 1.00 78.44 95 HIS A N 1
ATOM 769 C CA . HIS A 1 95 ? -99.293 -26.520 87.347 1.00 78.44 95 HIS A CA 1
ATOM 770 C C . HIS A 1 95 ? -100.703 -26.434 87.952 1.00 78.44 95 HIS A C 1
ATOM 772 O O . HIS A 1 95 ? -101.580 -27.199 87.551 1.00 78.44 95 HIS A O 1
ATOM 778 N N . GLU A 1 96 ? -100.949 -25.531 88.907 1.00 71.19 96 GLU A N 1
ATOM 779 C CA . GLU A 1 96 ? -102.205 -25.487 89.679 1.00 71.19 96 GLU A CA 1
ATOM 780 C C . GLU A 1 96 ? -103.070 -24.242 89.395 1.00 71.19 96 GLU A C 1
ATOM 782 O O . GLU A 1 96 ? -104.264 -24.224 89.711 1.00 71.19 96 GLU A O 1
ATOM 787 N N . GLY A 1 97 ? -102.496 -23.189 88.797 1.00 63.34 97 GLY A N 1
ATOM 788 C CA . GLY A 1 97 ? -103.207 -22.033 88.229 1.00 63.34 97 GLY A CA 1
ATOM 789 C C . GLY A 1 97 ? -104.000 -21.135 89.195 1.00 63.34 97 GLY A C 1
ATOM 790 O O . GLY A 1 97 ? -104.679 -20.214 88.738 1.00 63.34 97 GLY A O 1
ATOM 791 N N . ARG A 1 98 ? -103.978 -21.368 90.520 1.00 71.00 98 ARG A N 1
ATOM 792 C CA . ARG A 1 98 ? -104.796 -20.614 91.499 1.00 71.00 98 ARG A CA 1
ATOM 793 C C . ARG A 1 98 ? -103.996 -20.112 92.710 1.00 71.00 98 ARG A C 1
ATOM 795 O O . ARG A 1 98 ? -103.321 -20.873 93.396 1.00 71.00 98 ARG A O 1
ATOM 802 N N . VAL A 1 99 ? -104.169 -18.823 93.028 1.00 67.50 99 VAL A N 1
ATOM 803 C CA . VAL A 1 99 ? -103.515 -18.092 94.143 1.00 67.50 99 VAL A CA 1
ATOM 804 C C . VAL A 1 99 ? -104.222 -18.313 95.500 1.00 67.50 99 VAL A C 1
ATOM 806 O O . VAL A 1 99 ? -103.630 -18.127 96.565 1.00 67.50 99 VAL A O 1
ATOM 809 N N . GLY A 1 100 ? -105.495 -18.728 95.492 1.00 68.19 100 GLY A N 1
ATOM 810 C CA . GLY A 1 100 ? -106.305 -18.979 96.697 1.00 68.19 100 GLY A CA 1
ATOM 811 C C . GLY A 1 100 ? -106.686 -17.719 97.504 1.00 68.19 100 GLY A C 1
ATOM 812 O O . GLY A 1 100 ? -106.031 -16.674 97.431 1.00 68.19 100 GLY A O 1
ATOM 813 N N . ILE A 1 101 ? -107.759 -17.816 98.302 1.00 64.50 101 ILE A N 1
ATOM 814 C CA . ILE A 1 101 ? -108.329 -16.710 99.099 1.00 64.50 101 ILE A CA 1
ATOM 815 C C . ILE A 1 101 ? -108.158 -17.006 100.601 1.00 64.50 101 ILE A C 1
ATOM 817 O O . ILE A 1 101 ? -108.533 -18.077 101.078 1.00 64.50 101 ILE A O 1
ATOM 821 N N . GLY A 1 102 ? -107.607 -16.050 101.358 1.00 69.00 102 GLY A N 1
ATOM 822 C CA . GLY A 1 102 ? -107.529 -16.115 102.825 1.00 69.00 102 GLY A CA 1
ATOM 823 C C . GLY A 1 102 ? -106.757 -17.338 103.371 1.00 69.00 102 GLY A C 1
ATOM 824 O O . GLY A 1 102 ? -105.675 -17.640 102.863 1.00 69.00 102 GLY A O 1
ATOM 825 N N . PRO A 1 103 ? -107.261 -18.045 104.406 1.00 66.00 103 PRO A N 1
ATOM 826 C CA . PRO A 1 103 ? -106.540 -19.137 105.076 1.00 66.00 103 PRO A CA 1
ATOM 827 C C . PRO A 1 103 ? -106.342 -20.398 104.212 1.00 66.00 103 PRO A C 1
ATOM 829 O O . PRO A 1 103 ? -105.488 -21.221 104.535 1.00 66.00 103 PRO A O 1
ATOM 832 N N . PHE A 1 104 ? -107.061 -20.532 103.090 1.00 68.88 104 PHE A N 1
ATOM 833 C CA . PHE A 1 104 ? -106.956 -21.665 102.157 1.00 68.88 104 PHE A CA 1
ATOM 834 C C . PHE A 1 104 ? -105.831 -21.513 101.118 1.00 68.88 104 PHE A C 1
ATOM 836 O O . PHE A 1 104 ? -105.716 -22.313 100.194 1.00 68.88 104 PHE A O 1
ATOM 843 N N . ARG A 1 105 ? -104.993 -20.476 101.241 1.00 78.06 105 ARG A N 1
ATOM 844 C CA . ARG A 1 105 ? -103.872 -20.222 100.329 1.00 78.06 105 ARG A CA 1
ATOM 845 C C . ARG A 1 105 ? -102.754 -21.275 100.488 1.00 78.06 105 ARG A C 1
ATOM 847 O O . ARG A 1 105 ? -102.311 -21.495 101.628 1.00 78.06 105 ARG A O 1
ATOM 854 N N . PRO A 1 106 ? -102.252 -21.878 99.389 1.00 78.56 106 PRO A N 1
ATOM 855 C CA . PRO A 1 106 ? -101.137 -22.828 99.419 1.00 78.56 106 PRO A CA 1
ATOM 856 C C . PRO A 1 106 ? -99.893 -22.254 100.104 1.00 78.56 106 PRO A C 1
ATOM 858 O O . PRO A 1 106 ? -99.657 -21.043 100.071 1.00 78.56 106 PRO A O 1
ATOM 861 N N . ARG A 1 107 ? -99.090 -23.122 100.735 1.00 77.19 107 ARG A N 1
ATOM 862 C CA . ARG A 1 107 ? -97.893 -22.720 101.498 1.00 77.19 107 ARG A CA 1
ATOM 863 C C . ARG A 1 107 ? -96.910 -21.915 100.640 1.00 77.19 107 ARG A C 1
ATOM 865 O O . ARG A 1 107 ? -96.472 -20.855 101.073 1.00 77.19 107 ARG A O 1
ATOM 872 N N . VAL A 1 108 ? -96.686 -22.353 99.401 1.00 78.75 108 VAL A N 1
ATOM 873 C CA . VAL A 1 108 ? -95.814 -21.692 98.415 1.00 78.75 108 VAL A CA 1
ATOM 874 C C . VAL A 1 108 ? -96.245 -20.244 98.143 1.00 78.75 108 VAL A C 1
ATOM 876 O O . VAL A 1 108 ? -95.426 -19.327 98.173 1.00 78.75 108 VAL A O 1
ATOM 879 N N . VAL A 1 109 ? -97.549 -20.008 97.962 1.00 78.00 109 VAL A N 1
ATOM 880 C CA . VAL A 1 109 ? -98.109 -18.664 97.733 1.00 78.00 109 VAL A CA 1
ATOM 881 C C . VAL A 1 109 ? -98.099 -17.825 99.020 1.00 78.00 109 VAL A C 1
ATOM 883 O O . VAL A 1 109 ? -97.998 -16.603 98.966 1.00 78.00 109 VAL A O 1
ATOM 886 N N . ARG A 1 110 ? -98.188 -18.451 100.203 1.00 75.56 110 ARG A N 1
ATOM 887 C CA . ARG A 1 110 ? -98.057 -17.769 101.506 1.00 75.56 110 ARG A CA 1
ATOM 888 C C . ARG A 1 110 ? -96.642 -17.268 101.782 1.00 75.56 110 ARG A C 1
ATOM 890 O O . ARG A 1 110 ? -96.497 -16.159 102.286 1.00 75.56 110 ARG A O 1
ATOM 897 N N . GLU A 1 111 ? -95.632 -18.055 101.439 1.00 79.12 111 GLU A N 1
ATOM 898 C CA . GLU A 1 111 ? -94.217 -17.699 101.609 1.00 79.12 111 GLU A CA 1
ATOM 899 C C . GLU A 1 111 ? -93.767 -16.667 100.556 1.00 79.12 111 GLU A C 1
ATOM 901 O O . GLU A 1 111 ? -93.007 -15.752 100.864 1.00 79.12 111 GLU A O 1
ATOM 906 N N . SER A 1 112 ? -94.346 -16.723 99.352 1.00 82.12 112 SER A N 1
ATOM 907 C CA . SER A 1 112 ? -94.017 -15.844 98.214 1.00 82.12 112 SER A CA 1
ATOM 908 C C . SER A 1 112 ? -94.949 -14.632 98.069 1.00 82.12 112 SER A C 1
ATOM 910 O O . SER A 1 112 ? -94.852 -13.855 97.124 1.00 82.12 112 SER A O 1
ATOM 912 N N . LEU A 1 113 ? -95.864 -14.438 99.019 1.00 80.75 113 LEU A N 1
ATOM 913 C CA . LEU A 1 113 ? -96.946 -13.443 98.984 1.00 80.75 113 LEU A CA 1
ATOM 914 C C . LEU A 1 113 ? -96.430 -11.996 98.897 1.00 80.75 113 LEU A C 1
ATOM 916 O O . LEU A 1 113 ? -97.123 -11.105 98.410 1.00 80.75 113 LEU A O 1
ATOM 920 N N . TYR A 1 114 ? -95.208 -11.760 99.377 1.00 83.00 114 TYR A N 1
ATOM 921 C CA . TYR A 1 114 ? -94.541 -10.469 99.266 1.00 83.00 114 TYR A CA 1
ATOM 922 C C . TYR A 1 114 ? -94.127 -10.140 97.824 1.00 83.00 114 TYR A C 1
ATOM 924 O O . TYR A 1 114 ? -94.095 -8.961 97.495 1.00 83.00 114 TYR A O 1
ATOM 932 N N . LEU A 1 115 ? -93.868 -11.135 96.962 1.00 82.50 115 LEU A N 1
ATOM 933 C CA . LEU A 1 115 ? -93.588 -10.904 95.538 1.00 82.50 115 LEU A CA 1
ATOM 934 C C . LEU A 1 115 ? -94.794 -10.239 94.875 1.00 82.50 115 LEU A C 1
ATOM 936 O O . LEU A 1 115 ? -94.672 -9.191 94.260 1.00 82.50 115 LEU A O 1
ATOM 940 N N . MET A 1 116 ? -95.986 -10.770 95.137 1.00 79.94 116 MET A N 1
ATOM 941 C CA . MET A 1 116 ? -97.234 -10.265 94.560 1.00 79.94 116 MET A CA 1
ATOM 942 C C . MET A 1 116 ? -97.677 -8.919 95.151 1.00 79.94 116 MET A C 1
ATOM 944 O O . MET A 1 116 ? -98.447 -8.193 94.533 1.00 79.94 116 MET A O 1
ATOM 948 N N . LYS A 1 117 ? -97.258 -8.604 96.385 1.00 80.00 117 LYS A N 1
ATOM 949 C CA . LYS A 1 117 ? -97.718 -7.411 97.120 1.00 80.00 117 LYS A CA 1
ATOM 950 C C . LYS A 1 117 ? -96.749 -6.239 97.096 1.00 80.00 117 LYS A C 1
ATOM 952 O O . LYS A 1 117 ? -97.193 -5.105 97.231 1.00 80.00 117 LYS A O 1
ATOM 957 N N . LEU A 1 118 ? -95.451 -6.518 97.054 1.00 82.69 118 LEU A N 1
ATOM 958 C CA . LEU A 1 118 ? -94.402 -5.519 97.245 1.00 82.69 118 LEU A CA 1
ATOM 959 C C . LEU A 1 118 ? -93.490 -5.405 96.028 1.00 82.69 118 LEU A C 1
ATOM 961 O O . LEU A 1 118 ? -92.957 -4.323 95.818 1.00 82.69 118 LEU A O 1
ATOM 965 N N . VAL A 1 119 ? -93.306 -6.478 95.247 1.00 84.62 119 VAL A N 1
ATOM 966 C CA . VAL A 1 119 ? -92.448 -6.440 94.058 1.00 84.62 119 VAL A CA 1
ATOM 967 C C . VAL A 1 119 ? -93.259 -5.978 92.854 1.00 84.62 119 VAL A C 1
ATOM 969 O O . VAL A 1 119 ? -94.259 -6.600 92.488 1.00 84.62 119 VAL A O 1
ATOM 972 N N . LEU A 1 120 ? -92.815 -4.882 92.246 1.00 83.19 120 LEU A N 1
ATOM 973 C CA . LEU A 1 120 ? -93.417 -4.309 91.047 1.00 83.19 120 LEU A CA 1
ATOM 974 C C . LEU A 1 120 ? -92.432 -4.407 89.883 1.00 83.19 120 LEU A C 1
ATOM 976 O O . LEU A 1 120 ? -91.254 -4.100 90.057 1.00 83.19 120 LEU A O 1
ATOM 980 N N . ILE A 1 121 ? -92.932 -4.794 88.712 1.00 85.12 121 ILE A N 1
ATOM 981 C CA . ILE A 1 121 ? -92.210 -4.844 87.436 1.00 85.12 121 ILE A CA 1
ATOM 982 C C . ILE A 1 121 ? -92.865 -3.821 86.514 1.00 85.12 121 ILE A C 1
ATOM 984 O O . ILE A 1 121 ? -94.048 -3.949 86.200 1.00 85.12 121 ILE A O 1
ATOM 988 N N . ASP A 1 122 ? -92.145 -2.748 86.186 1.00 82.44 122 ASP A N 1
ATOM 989 C CA . ASP A 1 122 ? -92.664 -1.581 85.455 1.00 82.44 122 ASP A CA 1
ATOM 990 C C . ASP A 1 122 ? -93.972 -1.025 86.044 1.00 82.44 122 ASP A C 1
ATOM 992 O O . ASP A 1 122 ? -94.886 -0.586 85.349 1.00 82.44 122 ASP A O 1
ATOM 996 N N . GLY A 1 123 ? -94.072 -1.062 87.377 1.00 78.38 123 GLY A N 1
ATOM 997 C CA . GLY A 1 123 ? -95.250 -0.612 88.122 1.00 78.38 123 GLY A CA 1
ATOM 998 C C . GLY A 1 123 ? -96.391 -1.632 88.217 1.00 78.38 123 GLY A C 1
ATOM 999 O O . GLY A 1 123 ? -97.366 -1.357 88.915 1.00 78.38 123 GLY A O 1
ATOM 1000 N N . SER A 1 124 ? -96.273 -2.810 87.592 1.00 82.69 124 SER A N 1
ATOM 1001 C CA . SER A 1 124 ? -97.256 -3.900 87.680 1.00 82.69 124 SER A CA 1
ATOM 1002 C C . SER A 1 124 ? -96.895 -4.922 88.771 1.00 82.69 124 SER A C 1
ATOM 1004 O O . SER A 1 124 ? -95.718 -5.265 88.900 1.00 82.69 124 SER A O 1
ATOM 1006 N N . PRO A 1 125 ? -97.863 -5.453 89.547 1.00 81.25 125 PRO A N 1
ATOM 1007 C CA . PRO A 1 125 ? -97.603 -6.495 90.544 1.00 81.25 125 PRO A CA 1
ATOM 1008 C C . PRO A 1 125 ? -96.957 -7.754 89.950 1.00 81.25 125 PRO A C 1
ATOM 1010 O O . 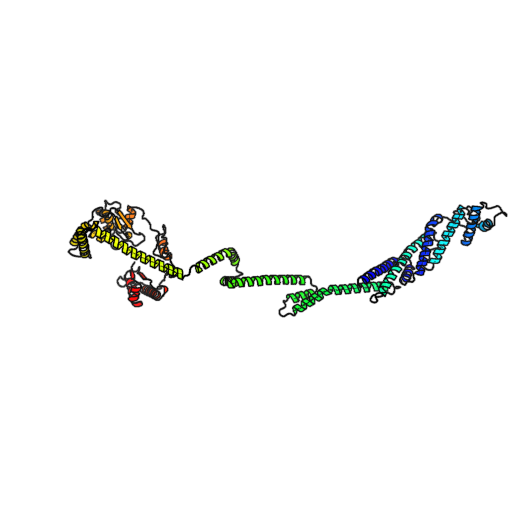PRO A 1 125 ? -97.290 -8.184 88.843 1.00 81.25 125 PRO A O 1
ATOM 1013 N N . CYS A 1 126 ? -96.045 -8.382 90.695 1.00 83.00 126 CYS A N 1
ATOM 1014 C CA . CYS A 1 126 ? -95.447 -9.662 90.311 1.00 83.00 126 CYS A CA 1
ATOM 1015 C C . CYS A 1 126 ? -96.364 -10.844 90.687 1.00 83.00 126 CYS A C 1
ATOM 1017 O O . CYS A 1 126 ? -96.074 -11.627 91.593 1.00 83.00 126 CYS A O 1
ATOM 1019 N N . ASP A 1 127 ? -97.527 -10.924 90.035 1.00 79.19 127 ASP A N 1
ATOM 1020 C CA . ASP A 1 127 ? -98.574 -11.925 90.285 1.00 79.19 127 ASP A CA 1
ATOM 1021 C C . ASP A 1 127 ? -98.954 -12.778 89.061 1.00 79.19 127 ASP A C 1
ATOM 1023 O O . ASP A 1 127 ? -99.686 -13.761 89.199 1.00 79.19 127 ASP A O 1
ATOM 1027 N N . THR A 1 128 ? -98.426 -12.446 87.882 1.00 81.19 128 THR A N 1
ATOM 1028 C CA . THR A 1 128 ? -98.601 -13.212 86.644 1.00 81.19 128 THR A CA 1
ATOM 1029 C C . THR A 1 128 ? -97.378 -14.071 86.340 1.00 81.19 128 THR A C 1
ATOM 1031 O O . THR A 1 128 ? -96.256 -13.746 86.729 1.00 81.19 128 THR A O 1
ATOM 1034 N N . MET A 1 129 ? -97.575 -15.154 85.582 1.00 80.81 129 MET A N 1
ATOM 1035 C CA . MET A 1 129 ? -96.463 -15.985 85.107 1.00 80.81 129 MET A CA 1
ATOM 1036 C C . MET A 1 129 ? -95.455 -15.186 84.272 1.00 80.81 129 MET A C 1
ATOM 1038 O O . MET A 1 129 ? -94.259 -15.395 84.423 1.00 80.81 129 MET A O 1
ATOM 1042 N N . SER A 1 130 ? -95.922 -14.245 83.442 1.00 82.88 130 SER A N 1
ATOM 1043 C CA . SER A 1 130 ? -95.038 -13.382 82.649 1.00 82.88 130 SER A CA 1
ATOM 1044 C C . SER A 1 130 ? -94.138 -12.537 83.552 1.00 82.88 130 SER A C 1
ATOM 1046 O O . SER A 1 130 ? -92.925 -12.572 83.398 1.00 82.88 130 SER A O 1
ATOM 1048 N N . ASN A 1 131 ? -94.712 -11.851 84.548 1.00 84.56 131 ASN A N 1
ATOM 1049 C CA . ASN A 1 131 ? -93.941 -11.015 85.471 1.00 84.56 131 ASN A CA 1
ATOM 1050 C C . ASN A 1 131 ? -92.995 -11.856 86.348 1.00 84.56 131 ASN A C 1
ATOM 1052 O O . ASN A 1 131 ? -91.865 -11.454 86.603 1.00 84.56 131 ASN A O 1
ATOM 1056 N N . LEU A 1 132 ? -93.404 -13.055 86.771 1.00 83.94 132 LEU A N 1
ATOM 1057 C CA . LEU A 1 132 ? -92.525 -13.958 87.521 1.00 83.94 132 LEU A CA 1
ATOM 1058 C C . LEU A 1 132 ? -91.345 -14.463 86.685 1.00 83.94 132 LEU A C 1
ATOM 1060 O O . LEU A 1 132 ? -90.234 -14.510 87.208 1.00 83.94 132 LEU A O 1
ATOM 1064 N N . GLN A 1 133 ? -91.560 -14.784 85.405 1.00 85.81 133 GLN A N 1
ATOM 1065 C CA . GLN A 1 133 ? -90.471 -15.134 84.490 1.00 85.81 133 GLN A CA 1
ATOM 1066 C C . GLN A 1 133 ? -89.501 -13.960 84.330 1.00 85.81 133 GLN A C 1
ATOM 1068 O O . GLN A 1 133 ? -88.306 -14.127 84.536 1.00 85.81 133 GLN A O 1
ATOM 1073 N N . THR A 1 134 ? -90.016 -12.753 84.086 1.00 85.69 134 THR A N 1
ATOM 1074 C CA . THR A 1 134 ? -89.206 -11.532 83.984 1.00 85.69 134 THR A CA 1
ATOM 1075 C C . THR A 1 134 ? -88.389 -11.257 85.253 1.00 85.69 134 THR A C 1
ATOM 1077 O O . THR A 1 134 ? -87.224 -10.871 85.171 1.00 85.69 134 THR A O 1
ATOM 1080 N N . LEU A 1 135 ? -88.962 -11.489 86.441 1.00 86.00 135 LEU A N 1
ATOM 1081 C CA . LEU A 1 135 ? -88.241 -11.374 87.711 1.00 86.00 135 LEU A CA 1
ATOM 1082 C C . LEU A 1 135 ? -87.129 -12.428 87.839 1.00 86.00 135 LEU A C 1
ATOM 1084 O O . LEU A 1 135 ? -86.047 -12.111 88.329 1.00 86.00 135 LEU A O 1
ATOM 1088 N N . LEU A 1 136 ? -87.381 -13.669 87.416 1.00 86.94 136 LEU A N 1
ATOM 1089 C CA . LEU A 1 136 ? -86.383 -14.742 87.424 1.00 86.94 136 LEU A CA 1
ATOM 1090 C C . LEU A 1 136 ? -85.229 -14.455 86.462 1.00 86.94 136 LEU A C 1
ATOM 1092 O O . LEU A 1 136 ? -84.073 -14.607 86.858 1.00 86.94 136 LEU A O 1
ATOM 1096 N N . ASP A 1 137 ? -85.536 -13.983 85.255 1.00 86.31 137 ASP A N 1
ATOM 1097 C CA . ASP A 1 137 ? -84.544 -13.599 84.249 1.00 86.31 137 ASP A CA 1
ATOM 1098 C C . ASP A 1 137 ? -83.689 -12.427 84.754 1.00 86.31 137 ASP A C 1
ATOM 1100 O O . ASP A 1 137 ? -82.460 -12.465 84.659 1.00 86.31 137 ASP A O 1
ATOM 1104 N N . TYR A 1 138 ? -84.311 -11.429 85.393 1.00 88.12 138 TYR A N 1
ATOM 1105 C CA . TYR A 1 138 ? -83.589 -10.320 86.019 1.00 88.12 138 TYR A CA 1
ATOM 1106 C C . TYR A 1 138 ? -82.648 -10.799 87.131 1.00 88.12 138 TYR A C 1
ATOM 1108 O O . TYR A 1 138 ? -81.494 -10.374 87.186 1.00 88.12 138 TYR A O 1
ATOM 1116 N N . ILE A 1 139 ? -83.110 -11.688 88.020 1.00 87.06 139 ILE A N 1
ATOM 1117 C CA . ILE A 1 139 ? -82.276 -12.200 89.117 1.00 87.06 139 ILE A CA 1
ATOM 1118 C C . ILE A 1 139 ? -81.122 -13.052 88.579 1.00 87.06 139 ILE A C 1
ATOM 1120 O O . ILE A 1 139 ? -80.015 -12.961 89.101 1.00 87.06 139 ILE A O 1
ATOM 1124 N N . GLU A 1 140 ? -81.345 -13.856 87.539 1.00 88.69 140 GLU A N 1
ATOM 1125 C CA . GLU A 1 140 ? -80.289 -14.645 86.894 1.00 88.69 140 GLU A CA 1
ATOM 1126 C C . GLU A 1 140 ? -79.228 -13.747 86.235 1.00 88.69 140 GLU A C 1
ATOM 1128 O O . GLU A 1 140 ? -78.030 -13.985 86.403 1.00 88.69 140 GLU A O 1
ATOM 1133 N N . VAL A 1 141 ? -79.644 -12.679 85.546 1.00 88.94 141 VAL A N 1
ATOM 1134 C CA . VAL A 1 141 ? -78.732 -11.664 84.990 1.00 88.94 141 VAL A CA 1
ATOM 1135 C C . VAL A 1 141 ? -77.954 -10.956 86.107 1.00 88.94 141 VAL A C 1
ATOM 1137 O O . VAL A 1 141 ? -76.731 -10.823 86.019 1.00 88.94 141 VAL A O 1
ATOM 1140 N N . ALA A 1 142 ? -78.623 -10.567 87.195 1.00 86.50 142 ALA A N 1
ATOM 1141 C CA . ALA A 1 142 ? -77.990 -9.918 88.342 1.00 86.50 142 ALA A CA 1
ATOM 1142 C C . ALA A 1 142 ? -76.996 -10.836 89.087 1.00 86.50 142 ALA A C 1
ATOM 1144 O O . ALA A 1 142 ? -75.912 -10.386 89.456 1.00 86.50 142 ALA A O 1
ATOM 1145 N N . ASP A 1 143 ? -77.316 -12.121 89.279 1.00 87.25 143 ASP A N 1
ATOM 1146 C CA . ASP A 1 143 ? -76.441 -13.104 89.945 1.00 87.25 143 ASP A CA 1
ATOM 1147 C C . ASP A 1 143 ? -75.179 -13.394 89.117 1.00 87.25 143 ASP A C 1
ATOM 1149 O O . ASP A 1 143 ? -74.079 -13.522 89.663 1.00 87.25 143 ASP A O 1
ATOM 1153 N N . ARG A 1 144 ? -75.293 -13.421 87.783 1.00 89.19 144 ARG A N 1
ATOM 1154 C CA . ARG A 1 144 ? -74.139 -13.581 86.882 1.00 89.19 144 ARG A CA 1
ATOM 1155 C C . ARG A 1 144 ? -73.247 -12.350 86.830 1.00 89.19 144 ARG A C 1
ATOM 1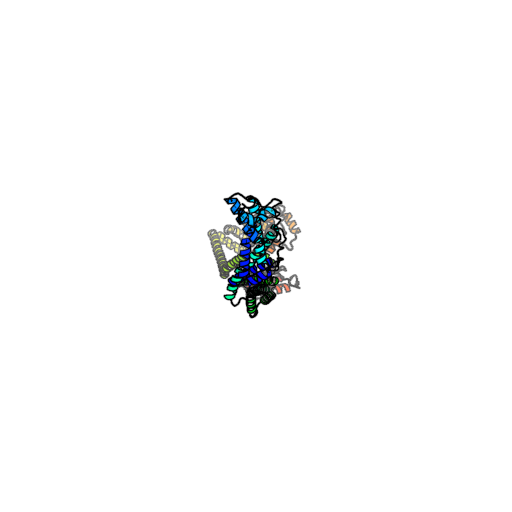157 O O . ARG A 1 144 ? -72.025 -12.505 86.831 1.00 89.19 144 ARG A O 1
ATOM 1164 N N . LEU A 1 145 ? -73.824 -11.149 86.852 1.00 89.06 145 LEU A N 1
ATOM 1165 C CA . LEU A 1 145 ? -73.055 -9.910 86.991 1.00 89.06 145 LEU A CA 1
ATOM 1166 C C . LEU A 1 145 ? -72.358 -9.827 88.359 1.00 89.06 145 LEU A C 1
ATOM 1168 O O . LEU A 1 145 ? -71.177 -9.492 88.414 1.00 89.06 145 LEU A O 1
ATOM 1172 N N . ASP A 1 146 ? -73.012 -10.220 89.459 1.00 86.62 146 ASP A N 1
ATOM 1173 C CA . ASP A 1 146 ? -72.364 -10.291 90.782 1.00 86.62 146 ASP A CA 1
ATOM 1174 C C . ASP A 1 146 ? -71.275 -11.379 90.834 1.00 86.62 146 ASP A C 1
ATOM 1176 O O . ASP A 1 146 ? -70.230 -11.198 91.466 1.00 86.62 146 ASP A O 1
ATOM 1180 N N . THR A 1 147 ? -71.468 -12.488 90.116 1.00 87.75 147 THR A N 1
ATOM 1181 C CA . THR A 1 147 ? -70.443 -13.522 89.932 1.00 87.75 147 THR A CA 1
ATOM 1182 C C . THR A 1 147 ? -69.226 -12.956 89.201 1.00 87.75 147 THR A C 1
ATOM 1184 O O . THR A 1 147 ? -68.107 -13.125 89.689 1.00 87.75 147 THR A O 1
ATOM 1187 N N . LEU A 1 148 ? -69.408 -12.243 88.085 1.00 89.88 148 LEU A N 1
ATOM 1188 C CA . LEU A 1 148 ? -68.318 -11.553 87.383 1.00 89.88 148 LEU A CA 1
ATOM 1189 C C . LEU A 1 148 ? -67.627 -10.523 88.289 1.00 89.88 148 LEU A C 1
ATOM 1191 O O . LEU A 1 148 ? -66.400 -10.521 88.381 1.00 89.88 148 LEU A O 1
ATOM 1195 N N . ALA A 1 149 ? -68.392 -9.732 89.047 1.00 88.25 149 ALA A N 1
ATOM 1196 C CA . ALA A 1 149 ? -67.861 -8.749 89.990 1.00 88.25 149 ALA A CA 1
ATOM 1197 C C . ALA A 1 149 ? -67.003 -9.374 91.094 1.00 88.25 149 ALA A C 1
ATOM 1199 O O . ALA A 1 149 ? -65.964 -8.823 91.449 1.00 88.25 149 ALA A O 1
ATOM 1200 N N . LYS A 1 150 ? -67.390 -10.538 91.626 1.00 88.00 150 LYS A N 1
ATOM 1201 C CA . LYS A 1 150 ? -66.588 -11.267 92.622 1.00 88.00 150 LYS A CA 1
ATOM 1202 C C . LYS A 1 150 ? -65.256 -11.742 92.046 1.00 88.00 150 LYS A C 1
ATOM 1204 O O . LYS A 1 150 ? -64.228 -11.536 92.689 1.00 88.00 150 LYS A O 1
ATOM 1209 N N . HIS A 1 151 ? -65.260 -12.332 90.852 1.00 88.56 151 HIS A N 1
ATOM 1210 C CA . HIS A 1 151 ? -64.045 -12.878 90.235 1.00 88.56 151 HIS A CA 1
ATOM 1211 C C . HIS A 1 151 ? -63.084 -11.785 89.745 1.00 88.56 151 HIS A C 1
ATOM 1213 O O . HIS A 1 151 ? -61.874 -11.936 89.880 1.00 88.56 151 HIS A O 1
ATOM 1219 N N . TRP A 1 152 ? -63.608 -10.658 89.258 1.00 90.44 152 TRP A N 1
ATOM 1220 C CA . TRP A 1 152 ? -62.801 -9.516 88.819 1.00 90.44 152 TRP A CA 1
ATOM 1221 C C . TRP A 1 152 ? -62.400 -8.552 89.945 1.00 90.44 152 TRP A C 1
ATOM 1223 O O . TRP A 1 152 ? -61.535 -7.709 89.719 1.00 90.44 152 TRP A O 1
ATOM 1233 N N . SER A 1 153 ? -62.940 -8.702 91.162 1.00 87.50 153 SER A N 1
ATOM 1234 C CA . SER A 1 153 ? -62.734 -7.765 92.286 1.00 87.50 153 SER A CA 1
ATOM 1235 C C . SER A 1 153 ? -61.272 -7.504 92.666 1.00 87.50 153 SER A C 1
ATOM 1237 O O . SER A 1 153 ? -60.953 -6.444 93.196 1.00 87.50 153 SER A O 1
ATOM 1239 N N . GLN A 1 154 ? -60.369 -8.452 92.400 1.00 83.81 154 GLN A N 1
ATOM 1240 C CA . GLN A 1 154 ? -58.935 -8.310 92.682 1.00 83.81 154 GLN A CA 1
ATOM 1241 C C . GLN A 1 154 ? -58.165 -7.572 91.571 1.00 83.81 154 GLN A C 1
ATOM 1243 O O . GLN A 1 154 ? -56.976 -7.288 91.732 1.00 83.81 154 GLN A O 1
ATOM 1248 N N . HIS A 1 155 ? -58.820 -7.289 90.443 1.00 86.56 155 HIS A N 1
ATOM 1249 C CA . HIS A 1 155 ? -58.203 -6.808 89.207 1.00 86.56 155 HIS A CA 1
ATOM 1250 C C . HIS A 1 155 ? -58.799 -5.483 88.715 1.00 86.56 155 HIS A C 1
ATOM 1252 O O . HIS A 1 155 ? -58.064 -4.646 88.194 1.00 86.56 155 HIS A O 1
ATOM 1258 N N . THR A 1 156 ? -60.106 -5.276 88.880 1.00 86.56 156 THR A N 1
ATOM 1259 C CA . THR A 1 156 ? -60.799 -4.037 88.506 1.00 86.56 156 THR A CA 1
ATOM 1260 C C . THR A 1 156 ? -62.088 -3.872 89.314 1.00 86.56 156 THR A C 1
ATOM 1262 O O . THR A 1 156 ? -62.661 -4.859 89.778 1.00 86.56 156 THR A O 1
ATOM 1265 N N . ASP A 1 157 ? -62.547 -2.632 89.477 1.00 82.25 157 ASP A N 1
ATOM 1266 C CA . ASP A 1 157 ? -63.803 -2.311 90.160 1.00 82.25 157 ASP A CA 1
ATOM 1267 C C . ASP A 1 157 ? -64.810 -1.748 89.150 1.00 82.25 157 ASP A C 1
ATOM 1269 O O . ASP A 1 157 ? -64.706 -0.598 88.720 1.00 82.25 157 ASP A O 1
ATOM 1273 N N . ILE A 1 158 ? -65.767 -2.584 88.734 1.00 81.81 158 ILE A N 1
ATOM 1274 C CA . ILE A 1 158 ? -66.867 -2.168 87.856 1.00 81.81 158 ILE A CA 1
ATOM 1275 C C . ILE A 1 158 ? -68.035 -1.686 88.732 1.00 81.81 158 ILE A C 1
ATOM 1277 O O . ILE A 1 158 ? -68.490 -2.430 89.610 1.00 81.81 158 ILE A O 1
ATOM 1281 N N . PRO A 1 159 ? -68.565 -0.464 88.515 1.00 79.25 159 PRO A N 1
ATOM 1282 C CA . PRO A 1 159 ? -69.611 0.096 89.363 1.00 79.25 159 PRO A CA 1
ATOM 1283 C C . PRO A 1 159 ? -70.892 -0.751 89.374 1.00 79.25 159 PRO A C 1
ATOM 1285 O O . PRO A 1 159 ? -71.699 -0.708 88.448 1.00 79.25 159 PRO A O 1
ATOM 1288 N N . ARG A 1 160 ? -71.162 -1.431 90.495 1.00 77.38 160 ARG A N 1
ATOM 1289 C CA . ARG A 1 160 ? -72.368 -2.272 90.690 1.00 77.38 160 ARG A CA 1
ATOM 1290 C C . ARG A 1 160 ? -73.703 -1.523 90.586 1.00 77.38 160 ARG A C 1
ATOM 1292 O O . ARG A 1 160 ? -74.755 -2.147 90.508 1.00 77.38 160 ARG A O 1
ATOM 1299 N N . LYS A 1 161 ? -73.671 -0.187 90.656 1.00 77.31 161 LYS A N 1
ATOM 1300 C CA . LYS A 1 161 ? -74.848 0.693 90.548 1.00 77.31 161 LYS A CA 1
ATOM 1301 C C . LYS A 1 161 ? -75.130 1.156 89.114 1.00 77.31 161 LYS A C 1
ATOM 1303 O O . LYS A 1 161 ? -76.128 1.838 88.902 1.00 77.31 161 LYS A O 1
ATOM 1308 N N . ALA A 1 162 ? -74.258 0.843 88.155 1.00 82.62 162 ALA A N 1
ATOM 1309 C CA . ALA A 1 162 ? -74.497 1.167 86.755 1.00 82.62 162 ALA A CA 1
ATOM 1310 C C . ALA A 1 162 ? -75.653 0.316 86.184 1.00 82.62 162 ALA A C 1
ATOM 1312 O O . ALA A 1 162 ? -75.912 -0.777 86.694 1.00 82.62 162 ALA A O 1
ATOM 1313 N N . PRO A 1 163 ? -76.340 0.780 85.127 1.00 86.44 163 PRO A N 1
ATOM 1314 C CA . PRO A 1 163 ? -77.283 -0.038 84.366 1.00 86.44 163 PRO A CA 1
ATOM 1315 C C . PRO A 1 163 ? -76.684 -1.389 83.951 1.00 86.44 163 PRO A C 1
ATOM 1317 O O . PRO A 1 163 ? -75.497 -1.465 83.634 1.00 86.44 163 PRO A O 1
ATOM 1320 N N . LEU A 1 164 ? -77.503 -2.448 83.925 1.00 86.94 164 LEU A N 1
ATOM 1321 C CA . LEU A 1 164 ? -77.043 -3.818 83.644 1.00 86.94 164 LEU A CA 1
ATOM 1322 C C . LEU A 1 164 ? -76.318 -3.919 82.292 1.00 86.94 164 LEU A C 1
ATOM 1324 O O . LEU A 1 164 ? -75.267 -4.548 82.208 1.00 86.94 164 LEU A O 1
ATOM 1328 N N . SER A 1 165 ? -76.835 -3.247 81.257 1.00 86.12 165 SER A N 1
ATOM 1329 C CA . SER A 1 165 ? -76.225 -3.191 79.920 1.00 86.12 165 SER A CA 1
ATOM 1330 C C . SER A 1 165 ? -74.841 -2.537 79.919 1.00 86.12 165 SER A C 1
ATOM 1332 O O . SER A 1 165 ? -73.942 -3.007 79.230 1.00 86.12 165 SER A O 1
ATOM 1334 N N . ILE A 1 166 ? -74.640 -1.500 80.740 1.00 86.50 166 ILE A N 1
ATOM 1335 C CA . ILE A 1 166 ? -73.337 -0.845 80.908 1.00 86.50 166 ILE A CA 1
ATOM 1336 C C . ILE A 1 166 ? -72.372 -1.767 81.660 1.00 86.50 166 ILE A C 1
ATOM 1338 O O . ILE A 1 166 ? -71.222 -1.893 81.255 1.00 86.50 166 ILE A O 1
ATOM 1342 N N . GLN A 1 167 ? -72.831 -2.468 82.705 1.00 88.38 167 GLN A N 1
ATOM 1343 C CA . GLN A 1 167 ? -71.989 -3.448 83.404 1.00 88.38 167 GLN A CA 1
ATOM 1344 C C . GLN A 1 167 ? -71.537 -4.580 82.471 1.00 88.38 167 GLN A C 1
ATOM 1346 O O . GLN A 1 167 ? -70.371 -4.963 82.507 1.00 88.38 167 GLN A O 1
ATOM 1351 N N . LEU A 1 168 ? -72.426 -5.095 81.613 1.00 89.38 168 LEU A N 1
ATOM 1352 C CA . LEU A 1 168 ? -72.059 -6.099 80.613 1.00 89.38 168 LEU A CA 1
ATOM 1353 C C . LEU A 1 168 ? -71.027 -5.555 79.618 1.00 89.38 168 LEU A C 1
ATOM 1355 O O . LEU A 1 168 ? -70.023 -6.221 79.387 1.00 89.38 168 LEU A O 1
ATOM 1359 N N . ALA A 1 169 ? -71.242 -4.353 79.075 1.00 88.19 169 ALA A N 1
ATOM 1360 C CA . ALA A 1 169 ? -70.310 -3.732 78.135 1.00 88.19 169 ALA A CA 1
ATOM 1361 C C . ALA A 1 169 ? -68.898 -3.561 78.732 1.00 88.19 169 ALA A C 1
ATOM 1363 O O . ALA A 1 169 ? -67.908 -3.785 78.039 1.00 88.19 169 ALA A O 1
ATOM 1364 N N . GLU A 1 170 ? -68.796 -3.238 80.026 1.00 88.81 170 GLU A N 1
ATOM 1365 C CA . GLU A 1 170 ? -67.512 -3.189 80.739 1.00 88.81 170 GLU A CA 1
ATOM 1366 C C . GLU A 1 170 ? -66.876 -4.580 80.897 1.00 88.81 170 GLU A C 1
ATOM 1368 O O . GLU A 1 170 ? -65.677 -4.729 80.718 1.00 88.81 170 GLU A O 1
ATOM 1373 N N . TYR A 1 171 ? -67.632 -5.645 81.181 1.00 89.81 171 TYR A N 1
ATOM 1374 C CA . TYR A 1 171 ? -67.042 -6.995 81.213 1.00 89.81 171 TYR A CA 1
ATOM 1375 C C . TYR A 1 171 ? -66.653 -7.514 79.822 1.00 89.81 171 TYR A C 1
ATOM 1377 O O . TYR A 1 171 ? -65.686 -8.267 79.694 1.00 89.81 171 TYR A O 1
ATOM 1385 N N . GLU A 1 172 ? -67.369 -7.103 78.777 1.00 89.00 172 GLU A N 1
ATOM 1386 C CA . GLU A 1 172 ? -67.005 -7.387 77.389 1.00 89.00 172 GLU A CA 1
ATOM 1387 C C . GLU A 1 172 ? -65.697 -6.706 76.989 1.00 89.00 172 GLU A C 1
ATOM 1389 O O . GLU A 1 172 ? -64.846 -7.347 76.369 1.00 89.00 172 GLU A O 1
ATOM 1394 N N . SER A 1 173 ? -65.497 -5.448 77.390 1.00 88.38 173 SER A N 1
ATOM 1395 C CA . SER A 1 173 ? -64.264 -4.710 77.098 1.00 88.38 173 SER A CA 1
ATOM 1396 C C . SER A 1 173 ? -63.035 -5.289 77.813 1.00 88.38 173 SER A C 1
ATOM 1398 O O . SER A 1 173 ? -61.916 -5.102 77.343 1.00 88.38 173 SER A O 1
ATOM 1400 N N . LEU A 1 174 ? -63.223 -6.049 78.901 1.00 89.50 174 LEU A N 1
ATOM 1401 C CA . LEU A 1 174 ? -62.156 -6.781 79.599 1.00 89.50 174 LEU A CA 1
ATOM 1402 C C . LEU A 1 174 ? -61.801 -8.125 78.945 1.00 89.50 174 LEU A C 1
ATOM 1404 O O . LEU A 1 174 ? -60.691 -8.631 79.133 1.00 89.50 174 LEU A O 1
ATOM 1408 N N . TYR A 1 175 ? -62.727 -8.715 78.185 1.00 87.88 175 TYR A N 1
ATOM 1409 C CA . TYR A 1 175 ? -62.573 -10.057 77.625 1.00 87.88 175 TYR A CA 1
ATOM 1410 C C . TYR A 1 175 ? -61.531 -10.124 76.501 1.00 87.88 175 TYR A C 1
ATOM 1412 O O . TYR A 1 175 ? -60.672 -11.011 76.493 1.00 87.88 175 TYR A O 1
ATOM 1420 N N . GLU A 1 176 ? -61.579 -9.181 75.560 1.00 86.81 176 GLU A N 1
ATOM 1421 C CA . GLU A 1 176 ? -60.655 -9.136 74.421 1.00 86.81 176 GLU A CA 1
ATOM 1422 C C . GLU A 1 176 ? -59.190 -8.910 74.857 1.00 86.81 176 GLU A C 1
ATOM 1424 O O . GLU A 1 176 ? -58.331 -9.702 74.455 1.00 86.81 176 GLU A O 1
ATOM 1429 N N . PRO A 1 177 ? -58.874 -7.946 75.749 1.00 89.75 177 PRO A N 1
ATOM 1430 C CA . PRO A 1 177 ? -57.539 -7.810 76.327 1.00 89.75 177 PRO A CA 1
ATOM 1431 C C . PRO A 1 177 ? -57.021 -9.072 77.012 1.00 89.75 177 PRO A C 1
ATOM 1433 O O . PRO A 1 177 ? -55.854 -9.424 76.854 1.00 89.75 177 PRO A O 1
ATOM 1436 N N . LEU A 1 178 ? -57.880 -9.774 77.760 1.00 90.31 178 LEU A N 1
ATOM 1437 C CA . LEU A 1 178 ? -57.492 -10.995 78.462 1.00 90.31 178 LEU A CA 1
ATOM 1438 C C . LEU A 1 178 ? -57.208 -12.136 77.479 1.00 90.31 178 LEU A C 1
ATOM 1440 O O . LEU A 1 178 ? -56.227 -12.854 77.644 1.00 90.31 178 LEU A O 1
ATOM 1444 N N . THR A 1 179 ? -58.028 -12.267 76.434 1.00 90.38 179 THR A N 1
ATOM 1445 C CA . THR A 1 179 ? -57.820 -13.242 75.352 1.00 90.38 179 THR A CA 1
ATOM 1446 C C . THR A 1 179 ? -56.465 -13.016 74.685 1.00 90.38 179 THR A C 1
ATOM 1448 O O . THR A 1 179 ? -55.653 -13.932 74.586 1.00 90.38 179 THR A O 1
ATOM 1451 N N . ARG A 1 180 ? -56.175 -11.767 74.318 1.00 88.62 180 ARG A N 1
ATOM 1452 C CA . ARG A 1 180 ? -54.924 -11.378 73.663 1.00 88.62 180 ARG A CA 1
ATOM 1453 C C . ARG A 1 180 ? -53.707 -11.495 74.588 1.00 88.62 180 ARG A C 1
ATOM 1455 O O . ARG A 1 180 ? -52.629 -11.867 74.139 1.00 88.62 180 ARG A O 1
ATOM 1462 N N . ALA A 1 181 ? -53.868 -11.260 75.893 1.00 89.56 181 ALA A N 1
ATOM 1463 C CA . ALA A 1 181 ? -52.816 -11.523 76.875 1.00 89.56 181 ALA A CA 1
ATOM 1464 C C . ALA A 1 181 ? -52.486 -13.023 76.976 1.00 89.56 181 ALA A C 1
ATOM 1466 O O . ALA A 1 181 ? -51.322 -13.377 77.144 1.00 89.56 181 ALA A O 1
ATOM 1467 N N . LEU A 1 182 ? -53.474 -13.916 76.836 1.00 90.38 182 LEU A N 1
ATOM 1468 C CA . LEU A 1 182 ? -53.258 -15.369 76.851 1.00 90.38 182 LEU A CA 1
ATOM 1469 C C . LEU A 1 182 ? -52.499 -15.876 75.615 1.00 90.38 182 LEU A C 1
ATOM 1471 O O . LEU A 1 182 ? -51.731 -16.829 75.735 1.00 90.38 182 LEU A O 1
ATOM 1475 N N . GLU A 1 183 ? -52.621 -15.213 74.461 1.00 89.12 183 GLU A N 1
ATOM 1476 C CA . GLU A 1 183 ? -51.847 -15.536 73.246 1.00 89.12 183 GLU A CA 1
ATOM 1477 C C . GLU A 1 183 ? -50.325 -15.384 73.438 1.00 89.12 183 GLU A C 1
ATOM 1479 O O . GLU A 1 183 ? -49.531 -16.018 72.729 1.00 89.12 183 GLU A O 1
ATOM 1484 N N . LEU A 1 184 ? -49.899 -14.575 74.421 1.00 89.19 184 LEU A N 1
ATOM 1485 C CA . LEU A 1 184 ? -48.489 -14.428 74.790 1.00 89.19 184 LEU A CA 1
ATOM 1486 C C . LEU A 1 184 ? -47.880 -15.747 75.277 1.00 89.19 184 LEU A C 1
ATOM 1488 O O . LEU A 1 184 ? -46.678 -15.947 75.124 1.00 89.19 184 LEU A O 1
ATOM 1492 N N . HIS A 1 185 ? -48.686 -16.645 75.846 1.00 89.25 185 HIS A N 1
ATOM 1493 C CA . HIS A 1 185 ? -48.207 -17.881 76.456 1.00 89.25 185 HIS A CA 1
ATOM 1494 C C . HIS A 1 185 ? -47.575 -18.839 75.457 1.00 89.25 185 HIS A C 1
ATOM 1496 O O . HIS A 1 185 ? -46.428 -19.232 75.645 1.00 89.25 185 HIS A O 1
ATOM 1502 N N . GLU A 1 186 ? -48.301 -19.169 74.388 1.00 86.62 186 GLU A N 1
ATOM 1503 C CA . GLU A 1 186 ? -47.831 -20.081 73.338 1.00 86.62 186 GLU A CA 1
ATOM 1504 C C . GLU A 1 186 ? -46.530 -19.557 72.724 1.00 86.62 186 GLU A C 1
ATOM 1506 O O . GLU A 1 186 ? -45.539 -20.274 72.601 1.00 86.62 186 GLU A O 1
ATOM 1511 N N . SER A 1 187 ? -46.499 -18.253 72.435 1.00 88.00 187 SER A N 1
ATOM 1512 C CA . SER A 1 187 ? -45.329 -17.600 71.843 1.00 88.00 187 SER A CA 1
ATOM 1513 C C . SER A 1 187 ? -44.133 -17.580 72.813 1.00 88.00 187 SER A C 1
ATOM 1515 O O . SER A 1 187 ? -42.994 -17.758 72.389 1.00 88.00 187 SER A O 1
ATOM 1517 N N . ALA A 1 188 ? -44.369 -17.398 74.118 1.00 87.56 188 ALA A N 1
ATOM 1518 C CA . ALA A 1 188 ? -43.325 -17.447 75.143 1.00 87.56 188 ALA A CA 1
ATOM 1519 C C . ALA A 1 188 ? -42.827 -18.874 75.424 1.00 87.56 188 ALA A C 1
ATOM 1521 O O . ALA A 1 188 ? -41.639 -19.060 75.678 1.00 87.56 188 ALA A O 1
ATOM 1522 N N . MET A 1 189 ? -43.699 -19.885 75.363 1.00 88.12 189 MET A N 1
ATOM 1523 C CA . MET A 1 189 ? -43.306 -21.291 75.490 1.00 88.12 189 MET A CA 1
ATOM 1524 C C . MET A 1 189 ? -42.390 -21.717 74.347 1.00 88.12 189 MET A C 1
ATOM 1526 O O . MET A 1 189 ? -41.312 -22.247 74.603 1.00 88.12 189 MET A O 1
ATOM 1530 N N . GLU A 1 190 ? -42.766 -21.401 73.109 1.00 88.44 190 GLU A N 1
ATOM 1531 C CA . GLU A 1 190 ? -41.945 -21.713 71.939 1.00 88.44 190 GLU A CA 1
ATOM 1532 C C . GLU A 1 190 ? -40.574 -21.016 72.010 1.00 88.44 190 GLU A C 1
ATOM 1534 O O . GLU A 1 190 ? -39.544 -21.614 71.697 1.00 88.44 190 GLU A O 1
ATOM 1539 N N . LEU A 1 191 ? -40.522 -19.766 72.487 1.00 88.31 191 LEU A N 1
ATOM 1540 C CA . LEU A 1 191 ? -39.251 -19.069 72.699 1.00 88.31 191 LEU A CA 1
ATOM 1541 C C . LEU A 1 191 ? -38.372 -19.741 73.765 1.00 88.31 191 LEU A C 1
ATOM 1543 O O . LEU A 1 191 ? -37.161 -19.828 73.566 1.00 88.31 191 LEU A O 1
ATOM 1547 N N . ARG A 1 192 ? -38.961 -20.222 74.868 1.00 88.19 192 ARG A N 1
ATOM 1548 C CA . ARG A 1 192 ? -38.241 -20.934 75.940 1.00 88.19 192 ARG A CA 1
ATOM 1549 C C . ARG A 1 192 ? -37.653 -22.256 75.466 1.00 88.19 192 ARG A C 1
ATOM 1551 O O . ARG A 1 192 ? -36.538 -22.600 75.851 1.00 88.19 192 ARG A O 1
ATOM 1558 N N . GLU A 1 193 ? -38.381 -22.991 74.631 1.00 87.62 193 GLU A N 1
ATOM 1559 C CA . GLU A 1 193 ? -37.869 -24.212 74.003 1.00 87.62 193 GLU A CA 1
ATOM 1560 C C . GLU A 1 193 ? -36.655 -23.893 73.124 1.00 87.62 193 GLU A C 1
ATOM 1562 O O . GLU A 1 193 ? -35.607 -24.526 73.254 1.00 87.62 193 GLU A O 1
ATOM 1567 N N . ILE A 1 194 ? -36.745 -22.835 72.311 1.00 86.50 194 ILE A N 1
ATOM 1568 C CA . ILE A 1 194 ? -35.632 -22.398 71.461 1.00 86.50 194 ILE A CA 1
ATOM 1569 C C . ILE A 1 194 ? -34.410 -21.985 72.299 1.00 86.50 194 ILE A C 1
ATOM 1571 O O . ILE A 1 194 ? -33.293 -22.363 71.936 1.00 86.50 194 ILE A O 1
ATOM 1575 N N . THR A 1 195 ? -34.576 -21.240 73.401 1.00 86.00 195 THR A N 1
ATOM 1576 C CA . THR A 1 195 ? -33.443 -20.877 74.278 1.00 86.00 195 THR A CA 1
ATOM 1577 C C . THR A 1 195 ? -32.850 -22.086 74.995 1.00 86.00 195 THR A C 1
ATOM 1579 O O . THR A 1 195 ? -31.632 -22.178 75.115 1.00 86.00 195 THR A O 1
ATOM 1582 N N . ALA A 1 196 ? -33.675 -23.045 75.425 1.00 85.12 196 ALA A N 1
ATOM 1583 C CA . ALA A 1 196 ? -33.207 -24.255 76.103 1.00 85.12 196 ALA A CA 1
ATOM 1584 C C . ALA A 1 196 ? -32.384 -25.167 75.177 1.00 85.12 196 ALA A C 1
ATOM 1586 O O . ALA A 1 196 ? -31.373 -25.732 75.594 1.00 85.12 196 ALA A O 1
ATOM 1587 N N . GLU A 1 197 ? -32.783 -25.285 73.909 1.00 86.25 197 GLU A N 1
ATOM 1588 C CA . GLU A 1 197 ? -32.051 -26.056 72.898 1.00 86.25 197 GLU A CA 1
ATOM 1589 C C . GLU A 1 197 ? -30.772 -25.356 72.407 1.00 86.25 197 GLU A C 1
ATOM 1591 O O . GLU A 1 197 ? -29.912 -25.997 71.800 1.00 86.25 197 GLU A O 1
ATOM 1596 N N . ASN A 1 198 ? -30.626 -24.045 72.645 1.00 83.44 198 ASN A N 1
ATOM 1597 C CA . ASN A 1 198 ? -29.536 -23.229 72.106 1.00 83.44 198 ASN A CA 1
ATOM 1598 C C . ASN A 1 198 ? -28.910 -22.348 73.206 1.00 83.44 198 ASN A C 1
ATOM 1600 O O . ASN A 1 198 ? -29.223 -21.159 73.276 1.00 83.44 198 ASN A O 1
ATOM 1604 N N . PRO A 1 199 ? -27.962 -22.885 74.003 1.00 79.25 199 PRO A N 1
ATOM 1605 C CA . PRO A 1 199 ? -27.360 -22.180 75.144 1.00 79.25 199 PRO A CA 1
ATOM 1606 C C . PRO A 1 199 ? -26.628 -20.874 74.793 1.00 79.25 199 PRO A C 1
ATOM 1608 O O . PRO A 1 199 ? -26.328 -20.074 75.671 1.00 79.25 199 PRO A O 1
ATOM 1611 N N . GLU A 1 200 ? -26.304 -20.666 73.515 1.00 76.94 200 GLU A N 1
ATOM 1612 C CA . GLU A 1 200 ? -25.670 -19.442 73.012 1.00 76.94 200 GLU A CA 1
ATOM 1613 C C . GLU A 1 200 ? -26.655 -18.266 72.863 1.00 76.94 200 GLU A C 1
ATOM 1615 O O . GLU A 1 200 ? -26.232 -17.126 72.668 1.00 76.94 200 GLU A O 1
ATOM 1620 N N . ILE A 1 201 ? -27.967 -18.521 72.934 1.00 80.81 201 ILE A N 1
ATOM 1621 C CA . ILE A 1 201 ? -29.007 -17.490 72.880 1.00 80.81 201 ILE A CA 1
ATOM 1622 C C . ILE A 1 201 ? -29.270 -16.989 74.300 1.00 80.81 201 ILE A C 1
ATOM 1624 O O . ILE A 1 201 ? -29.542 -17.766 75.209 1.00 80.81 201 ILE A O 1
ATOM 1628 N N . PHE A 1 202 ? -29.215 -15.670 74.481 1.00 81.19 202 PHE A N 1
ATOM 1629 C CA . PHE A 1 202 ? -29.526 -15.034 75.757 1.00 81.19 202 PHE A CA 1
ATOM 1630 C C . PHE A 1 202 ? -30.979 -15.314 76.167 1.00 81.19 202 PHE A C 1
ATOM 1632 O O . PHE A 1 202 ? -31.913 -14.909 75.468 1.00 81.19 202 PHE A O 1
ATOM 1639 N N . GLU A 1 203 ? -31.160 -15.974 77.312 1.00 84.19 203 GLU A N 1
ATOM 1640 C CA . GLU A 1 203 ? -32.472 -16.197 77.914 1.00 84.19 203 GLU A CA 1
ATOM 1641 C C . GLU A 1 203 ? -32.904 -14.954 78.715 1.00 84.19 203 GLU A C 1
ATOM 1643 O O . GLU A 1 203 ? -32.241 -14.595 79.694 1.00 84.19 203 GLU A O 1
ATOM 1648 N N . PRO A 1 204 ? -34.001 -14.273 78.328 1.00 87.12 204 PRO A N 1
ATOM 1649 C CA . PRO A 1 204 ? -34.491 -13.122 79.068 1.00 87.12 204 PRO A CA 1
ATOM 1650 C C . PRO A 1 204 ? -35.160 -13.536 80.379 1.00 87.12 204 PRO A C 1
ATOM 1652 O O . PRO A 1 204 ? -35.737 -14.614 80.524 1.00 87.12 204 PRO A O 1
ATOM 1655 N N . HIS A 1 205 ? -35.195 -12.607 81.326 1.00 88.50 205 HIS A N 1
ATOM 1656 C CA . HIS A 1 205 ? -36.087 -12.707 82.468 1.00 88.50 205 HIS A CA 1
ATOM 1657 C C . HIS A 1 205 ? -37.532 -12.519 81.997 1.00 88.50 205 HIS A C 1
ATOM 1659 O O . HIS A 1 205 ? -38.007 -11.401 81.855 1.00 88.50 205 HIS A O 1
ATOM 1665 N N . TRP A 1 206 ? -38.253 -13.622 81.778 1.00 85.88 206 TRP A N 1
ATOM 1666 C CA . TRP A 1 206 ? -39.591 -13.620 81.166 1.00 85.88 206 TRP A CA 1
ATOM 1667 C C . TRP A 1 206 ? -40.654 -12.753 81.860 1.00 85.88 206 TRP A C 1
ATOM 1669 O O . TRP A 1 206 ? -41.645 -12.391 81.242 1.00 85.88 206 TRP A O 1
ATOM 1679 N N . HIS A 1 207 ? -40.479 -12.426 83.139 1.00 83.19 207 HIS A N 1
ATOM 1680 C CA . HIS A 1 207 ? -41.397 -11.561 83.886 1.00 83.19 207 HIS A CA 1
ATOM 1681 C C . HIS A 1 207 ? -41.141 -10.060 83.659 1.00 83.19 207 HIS A C 1
ATOM 1683 O O . HIS A 1 207 ? -41.974 -9.244 84.059 1.00 83.19 207 HIS A O 1
ATOM 1689 N N . ASP A 1 208 ? -40.009 -9.710 83.044 1.00 87.50 208 ASP A N 1
ATOM 1690 C CA . ASP A 1 208 ? -39.558 -8.351 82.767 1.00 87.50 208 ASP A CA 1
ATOM 1691 C C . ASP A 1 208 ? -39.509 -8.101 81.253 1.00 87.50 208 ASP A C 1
ATOM 1693 O O . ASP A 1 208 ? -38.686 -8.656 80.519 1.00 87.50 208 ASP A O 1
ATOM 1697 N N . ILE A 1 209 ? -40.395 -7.225 80.782 1.00 87.62 209 ILE A N 1
ATOM 1698 C CA . ILE A 1 209 ? -40.491 -6.889 79.363 1.00 87.62 209 ILE A CA 1
ATOM 1699 C C . ILE A 1 209 ? -39.229 -6.188 78.844 1.00 87.62 209 ILE A C 1
ATOM 1701 O O . ILE A 1 209 ? -38.860 -6.386 77.685 1.00 87.62 209 ILE A O 1
ATOM 1705 N N . GLU A 1 210 ? -38.519 -5.431 79.686 1.00 89.50 210 GLU A N 1
ATOM 1706 C CA . GLU A 1 210 ? -37.273 -4.773 79.284 1.00 89.50 210 GLU A CA 1
ATOM 1707 C C . GLU A 1 210 ? -36.160 -5.799 79.050 1.00 89.50 210 GLU A C 1
ATOM 1709 O O . GLU A 1 210 ? -35.388 -5.667 78.099 1.00 89.50 210 GLU A O 1
ATOM 1714 N N . SER A 1 211 ? -36.134 -6.891 79.820 1.00 90.12 211 SER A N 1
ATOM 1715 C CA . SER A 1 211 ? -35.244 -8.026 79.563 1.00 90.12 211 SER A CA 1
ATOM 1716 C C . SER A 1 211 ? -35.532 -8.695 78.210 1.00 90.12 211 SER A C 1
ATOM 1718 O O . SER A 1 211 ? -34.602 -9.004 77.460 1.00 90.12 211 SER A O 1
ATOM 1720 N N . ILE A 1 212 ? -36.809 -8.845 77.836 1.00 89.00 212 ILE A N 1
ATOM 1721 C CA . ILE A 1 212 ? -37.215 -9.379 76.522 1.00 89.00 212 ILE A CA 1
ATOM 1722 C C . ILE A 1 212 ? -36.823 -8.410 75.388 1.00 89.00 212 ILE A C 1
ATOM 1724 O O . ILE A 1 212 ? -36.270 -8.834 74.368 1.00 89.00 212 ILE A O 1
ATOM 1728 N N . ARG A 1 213 ? -37.023 -7.095 75.565 1.00 91.00 213 ARG A N 1
ATOM 1729 C CA . ARG A 1 213 ? -36.551 -6.063 74.616 1.00 91.00 213 ARG A CA 1
ATOM 1730 C C . ARG A 1 213 ? -35.028 -6.089 74.462 1.00 91.00 213 ARG A C 1
ATOM 1732 O O . ARG A 1 213 ? -34.513 -5.952 73.345 1.00 91.00 213 ARG A O 1
ATOM 1739 N N . HIS A 1 214 ? -34.300 -6.292 75.558 1.00 89.25 214 HIS A N 1
ATOM 1740 C CA . HIS A 1 214 ? -32.846 -6.409 75.554 1.00 89.25 214 HIS A CA 1
ATOM 1741 C C . HIS A 1 214 ? -32.386 -7.655 74.787 1.00 89.25 214 HIS A C 1
ATOM 1743 O O . HIS A 1 214 ? -31.517 -7.545 73.922 1.00 89.25 214 HIS A O 1
ATOM 1749 N N . ALA A 1 215 ? -33.030 -8.806 75.003 1.00 87.50 215 ALA A N 1
ATOM 1750 C CA . ALA A 1 215 ? -32.752 -10.037 74.262 1.00 87.50 215 ALA A CA 1
ATOM 1751 C C . ALA A 1 215 ? -32.932 -9.853 72.744 1.00 87.50 215 ALA A C 1
ATOM 1753 O O . ALA A 1 215 ? -32.068 -10.260 71.964 1.00 87.50 215 ALA A O 1
ATOM 1754 N N . ARG A 1 216 ? -34.001 -9.162 72.313 1.00 89.69 216 ARG A N 1
ATOM 1755 C CA . ARG A 1 216 ? -34.190 -8.795 70.898 1.00 89.69 216 ARG A CA 1
ATOM 1756 C C . ARG A 1 216 ? -33.033 -7.937 70.388 1.00 89.69 216 ARG A C 1
ATOM 1758 O O . ARG A 1 216 ? -32.501 -8.187 69.310 1.00 89.69 216 ARG A O 1
ATOM 1765 N N . THR A 1 217 ? -32.662 -6.912 71.148 1.00 88.31 217 THR A N 1
ATOM 1766 C CA . THR A 1 217 ? -31.616 -5.959 70.756 1.00 88.31 217 THR A CA 1
ATOM 1767 C C . THR A 1 217 ? -30.259 -6.646 70.611 1.00 88.31 217 THR A C 1
ATOM 1769 O O . THR A 1 217 ? -29.570 -6.407 69.624 1.00 88.31 217 THR A O 1
ATOM 1772 N N . MET A 1 218 ? -29.905 -7.548 71.531 1.00 85.94 218 MET A N 1
ATOM 1773 C CA . MET A 1 218 ? -28.668 -8.335 71.462 1.00 85.94 218 MET A CA 1
ATOM 1774 C C . MET A 1 218 ? -28.641 -9.255 70.240 1.00 85.94 218 MET A C 1
ATOM 1776 O O . MET A 1 218 ? -27.616 -9.353 69.566 1.00 85.94 218 MET A O 1
ATOM 1780 N N . LEU A 1 219 ? -29.772 -9.883 69.903 1.00 84.69 219 LEU A N 1
ATOM 1781 C CA . LEU A 1 219 ? -29.868 -10.714 68.706 1.00 84.69 219 LEU A CA 1
ATOM 1782 C C . LEU A 1 219 ? -29.686 -9.891 67.422 1.00 84.69 219 LEU A C 1
ATOM 1784 O O . LEU A 1 219 ? -28.905 -10.280 66.558 1.00 84.69 219 LEU A O 1
ATOM 1788 N N . ILE A 1 220 ? -30.354 -8.737 67.323 1.00 86.50 220 ILE A N 1
ATOM 1789 C CA . ILE A 1 220 ? -30.200 -7.822 66.182 1.00 86.50 220 ILE A CA 1
ATOM 1790 C C . ILE A 1 220 ? -28.752 -7.331 66.084 1.00 86.50 220 ILE A C 1
ATOM 1792 O O . ILE A 1 220 ? -28.194 -7.315 64.992 1.00 86.50 220 ILE A O 1
ATOM 1796 N N . ALA A 1 221 ? -28.129 -6.955 67.204 1.00 85.75 221 ALA A N 1
ATOM 1797 C CA . ALA A 1 221 ? -26.737 -6.513 67.224 1.00 85.75 221 ALA A CA 1
ATOM 1798 C C . ALA A 1 221 ? -25.787 -7.606 66.708 1.00 85.75 221 ALA A C 1
ATOM 1800 O O . ALA A 1 221 ? -24.937 -7.317 65.870 1.00 85.75 221 ALA A O 1
ATOM 1801 N N . ASN A 1 222 ? -25.984 -8.859 67.129 1.00 83.94 222 ASN A N 1
ATOM 1802 C CA . ASN A 1 222 ? -25.205 -10.003 66.654 1.00 83.94 222 ASN A CA 1
ATOM 1803 C C . ASN A 1 222 ? -25.421 -10.272 65.152 1.00 83.94 222 ASN A C 1
ATOM 1805 O O . ASN A 1 222 ? -24.470 -10.526 64.417 1.00 83.94 222 ASN A O 1
ATOM 1809 N N . ASP A 1 223 ? -26.658 -10.173 64.658 1.00 83.25 223 ASP A N 1
ATOM 1810 C CA . ASP A 1 223 ? -26.941 -10.331 63.227 1.00 83.25 223 ASP A CA 1
ATOM 1811 C C . ASP A 1 223 ? -26.326 -9.194 62.392 1.00 83.25 223 ASP A C 1
ATOM 1813 O O . ASP A 1 223 ? -25.772 -9.445 61.320 1.00 83.25 223 ASP A O 1
ATOM 1817 N N . VAL A 1 224 ? -26.352 -7.956 62.895 1.00 85.69 224 VAL A N 1
ATOM 1818 C CA . VAL A 1 224 ? -25.694 -6.801 62.263 1.00 85.69 224 VAL A CA 1
ATOM 1819 C C . VAL A 1 224 ? -24.174 -6.960 62.269 1.00 85.69 224 VAL A C 1
ATOM 1821 O O . VAL A 1 224 ? -23.533 -6.677 61.258 1.00 85.69 224 VAL A O 1
ATOM 1824 N N . GLU A 1 225 ? -23.585 -7.437 63.364 1.00 85.44 225 GLU A N 1
ATOM 1825 C CA . GLU A 1 225 ? -22.150 -7.707 63.456 1.00 85.44 225 GLU A CA 1
ATOM 1826 C C . GLU A 1 225 ? -21.732 -8.832 62.501 1.00 85.44 225 GLU A C 1
ATOM 1828 O O . GLU A 1 225 ? -20.784 -8.669 61.731 1.00 85.44 225 GLU A O 1
ATOM 1833 N N . ALA A 1 226 ? -22.487 -9.932 62.459 1.00 82.69 226 ALA A N 1
ATOM 1834 C CA . ALA A 1 226 ? -22.264 -11.021 61.514 1.00 82.69 226 ALA A CA 1
ATOM 1835 C C . ALA A 1 226 ? -22.381 -10.540 60.059 1.00 82.69 226 ALA A C 1
ATOM 1837 O O . ALA A 1 226 ? -21.536 -10.877 59.226 1.00 82.69 226 ALA A O 1
ATOM 1838 N N . TYR A 1 227 ? -23.384 -9.713 59.751 1.00 85.81 227 TYR A N 1
ATOM 1839 C CA . TYR A 1 227 ? -23.535 -9.100 58.434 1.00 85.81 227 TYR A CA 1
ATOM 1840 C C . TYR A 1 227 ? -22.370 -8.161 58.109 1.00 85.81 227 TYR A C 1
ATOM 1842 O O . TYR A 1 227 ? -21.842 -8.200 57.000 1.00 85.81 227 TYR A O 1
ATOM 1850 N N . MET A 1 228 ? -21.912 -7.355 59.069 1.00 85.94 228 MET A N 1
ATOM 1851 C CA . MET A 1 228 ? -20.745 -6.492 58.904 1.00 85.94 228 MET A CA 1
ATOM 1852 C C . MET A 1 228 ? -19.487 -7.318 58.612 1.00 85.94 228 MET A C 1
ATOM 1854 O O . MET A 1 228 ? -18.757 -6.982 57.680 1.00 85.94 228 MET A O 1
ATOM 1858 N N . MET A 1 229 ? -19.246 -8.404 59.351 1.00 84.69 229 MET A N 1
ATOM 1859 C CA . MET A 1 229 ? -18.120 -9.310 59.107 1.00 84.69 229 MET A CA 1
ATOM 1860 C C . MET A 1 229 ? -18.205 -9.949 57.716 1.00 84.69 229 MET A C 1
ATOM 1862 O O . MET A 1 229 ? -17.213 -9.961 56.985 1.00 84.69 229 MET A O 1
ATOM 1866 N N . GLN A 1 230 ? -19.387 -10.426 57.310 1.00 85.88 230 GLN A N 1
ATOM 1867 C CA . GLN A 1 230 ? -19.615 -10.976 55.970 1.00 85.88 230 GLN A CA 1
ATOM 1868 C C . GLN A 1 230 ? -19.402 -9.931 54.872 1.00 85.88 230 GLN A C 1
ATOM 1870 O O . GLN A 1 230 ? -18.750 -10.223 53.873 1.00 85.88 230 GLN A O 1
ATOM 1875 N N . ALA A 1 231 ? -19.899 -8.709 55.065 1.00 86.06 231 ALA A N 1
ATOM 1876 C CA . ALA A 1 231 ? -19.743 -7.609 54.123 1.00 86.06 231 ALA A CA 1
ATOM 1877 C C . ALA A 1 231 ? -18.287 -7.134 54.026 1.00 86.06 231 ALA A C 1
ATOM 1879 O O . ALA A 1 231 ? -17.851 -6.760 52.943 1.00 86.06 231 ALA A O 1
ATOM 1880 N N . GLN A 1 232 ? -17.521 -7.172 55.123 1.00 87.56 232 GLN A N 1
ATOM 1881 C CA . GLN A 1 232 ? -16.089 -6.848 55.147 1.00 87.56 232 GLN A CA 1
ATOM 1882 C C . GLN A 1 232 ? -15.225 -7.951 54.533 1.00 87.56 232 GLN A C 1
ATOM 1884 O O . GLN A 1 232 ? -14.188 -7.650 53.947 1.00 87.56 232 GLN A O 1
ATOM 1889 N N . HIS A 1 233 ? -15.641 -9.216 54.631 1.00 88.31 233 HIS A N 1
ATOM 1890 C CA . HIS A 1 233 ? -14.874 -10.360 54.146 1.00 88.31 233 HIS A CA 1
ATOM 1891 C C . HIS A 1 233 ? -14.355 -10.218 52.699 1.00 88.31 233 HIS A C 1
ATOM 1893 O O . HIS A 1 233 ? -13.147 -10.382 52.507 1.00 88.31 233 HIS A O 1
ATOM 1899 N N . PRO A 1 234 ? -15.174 -9.871 51.682 1.00 88.81 234 PRO A N 1
ATOM 1900 C CA . PRO A 1 234 ? -14.678 -9.683 50.319 1.00 88.81 234 PRO A CA 1
ATOM 1901 C C . PRO A 1 234 ? -13.683 -8.520 50.206 1.00 88.81 234 PRO A C 1
ATOM 1903 O O . PRO A 1 234 ? -12.696 -8.653 49.486 1.00 88.81 234 PRO A O 1
ATOM 1906 N N . PHE A 1 235 ? -13.879 -7.420 50.944 1.00 88.81 235 PHE A N 1
ATOM 1907 C CA . PHE A 1 235 ? -12.923 -6.306 50.960 1.00 88.81 235 PHE A CA 1
ATOM 1908 C C . PHE A 1 235 ? -11.596 -6.715 51.596 1.00 88.81 235 PHE A C 1
ATOM 1910 O O . PHE A 1 235 ? -10.555 -6.423 51.025 1.00 88.81 235 PHE A O 1
ATOM 1917 N N . ASN A 1 236 ? -11.614 -7.458 52.704 1.00 89.00 236 ASN A N 1
ATOM 1918 C CA . ASN A 1 236 ? -10.400 -7.951 53.359 1.00 89.00 236 ASN A CA 1
ATOM 1919 C C . ASN A 1 236 ? -9.643 -8.945 52.465 1.00 89.00 236 ASN A C 1
ATOM 1921 O O . ASN A 1 236 ? -8.419 -8.892 52.367 1.00 89.00 236 ASN A O 1
ATOM 1925 N N . GLN A 1 237 ? -10.360 -9.846 51.781 1.00 91.19 237 GLN A N 1
ATOM 1926 C CA . GLN A 1 237 ? -9.754 -10.752 50.800 1.00 91.19 237 GLN A CA 1
ATOM 1927 C C . GLN A 1 237 ? -9.111 -9.981 49.643 1.00 91.19 237 GLN A C 1
ATOM 1929 O O . GLN A 1 237 ? -8.018 -10.323 49.192 1.00 91.19 237 GLN A O 1
ATOM 1934 N N . MET A 1 238 ? -9.797 -8.952 49.153 1.00 89.88 238 MET A N 1
ATOM 1935 C CA . MET A 1 238 ? -9.326 -8.109 48.066 1.00 89.88 238 MET A CA 1
ATOM 1936 C C . MET A 1 238 ? -8.128 -7.254 48.478 1.00 89.88 238 MET A C 1
ATOM 1938 O O . MET A 1 238 ? -7.144 -7.206 47.747 1.00 89.88 238 MET A O 1
ATOM 1942 N N . GLU A 1 239 ? -8.176 -6.642 49.660 1.00 92.56 239 GLU A N 1
ATOM 1943 C CA . GLU A 1 239 ? -7.075 -5.888 50.250 1.00 92.56 239 GLU A CA 1
ATOM 1944 C C . GLU A 1 239 ? -5.848 -6.782 50.417 1.00 92.56 239 GLU A C 1
ATOM 1946 O O . GLU A 1 239 ? -4.769 -6.411 49.966 1.00 92.56 239 GLU A O 1
ATOM 1951 N N . LYS A 1 240 ? -6.013 -7.987 50.980 1.00 91.75 240 LYS A N 1
ATOM 1952 C CA . LYS A 1 240 ? -4.922 -8.954 51.142 1.00 91.75 240 LYS A CA 1
ATOM 1953 C C . LYS A 1 240 ? -4.264 -9.293 49.803 1.00 91.75 240 LYS A C 1
ATOM 1955 O O . LYS A 1 240 ? -3.046 -9.218 49.696 1.00 91.75 240 LYS A O 1
ATOM 1960 N N . LYS A 1 241 ? -5.059 -9.608 48.774 1.00 91.12 241 LYS A N 1
ATOM 1961 C CA . LYS A 1 241 ? -4.543 -9.900 47.426 1.00 91.12 241 LYS A CA 1
ATOM 1962 C C . LYS A 1 241 ? -3.814 -8.704 46.816 1.00 91.12 241 LYS A C 1
ATOM 1964 O O . LYS A 1 241 ? -2.738 -8.871 46.255 1.00 91.12 241 LYS A O 1
ATOM 1969 N N . LEU A 1 242 ? -4.385 -7.502 46.913 1.00 90.38 242 LEU A N 1
ATOM 1970 C CA . LEU A 1 242 ? -3.752 -6.287 46.395 1.00 90.38 242 LEU A CA 1
ATOM 1971 C C . LEU A 1 242 ? -2.441 -5.993 47.128 1.00 90.38 242 LEU A C 1
ATOM 1973 O O . LEU A 1 242 ? -1.447 -5.679 46.484 1.00 90.38 242 LEU A O 1
ATOM 1977 N N . LEU A 1 243 ? -2.418 -6.163 48.449 1.00 91.19 243 LEU A N 1
ATOM 1978 C CA . LEU A 1 243 ? -1.231 -5.981 49.273 1.00 91.19 243 LEU A CA 1
ATOM 1979 C C . LEU A 1 243 ? -0.120 -6.979 48.897 1.00 91.19 243 LEU A C 1
ATOM 1981 O O . LEU A 1 243 ? 1.017 -6.572 48.673 1.00 91.19 243 LEU A O 1
ATOM 1985 N N . GLU A 1 244 ? -0.445 -8.265 48.750 1.00 90.56 244 GLU A N 1
ATOM 1986 C CA . GLU A 1 244 ? 0.500 -9.290 48.274 1.00 90.56 244 GLU A CA 1
ATOM 1987 C C . GLU A 1 244 ? 1.106 -8.922 46.909 1.00 90.56 244 GLU A C 1
ATOM 1989 O O . GLU A 1 244 ? 2.308 -9.084 46.702 1.00 90.56 244 GLU A O 1
ATOM 1994 N N . LEU A 1 245 ? 0.299 -8.371 45.997 1.00 88.69 245 LEU A N 1
ATOM 1995 C CA . LEU A 1 245 ? 0.759 -7.919 44.682 1.00 88.69 245 LEU A CA 1
ATOM 1996 C C . LEU A 1 245 ? 1.626 -6.652 44.754 1.00 88.69 245 LEU A C 1
ATOM 1998 O O . LEU A 1 245 ? 2.540 -6.506 43.945 1.00 88.69 245 LEU A O 1
ATOM 2002 N N . THR A 1 246 ? 1.386 -5.746 45.710 1.00 88.69 246 THR A N 1
ATOM 2003 C CA . THR A 1 24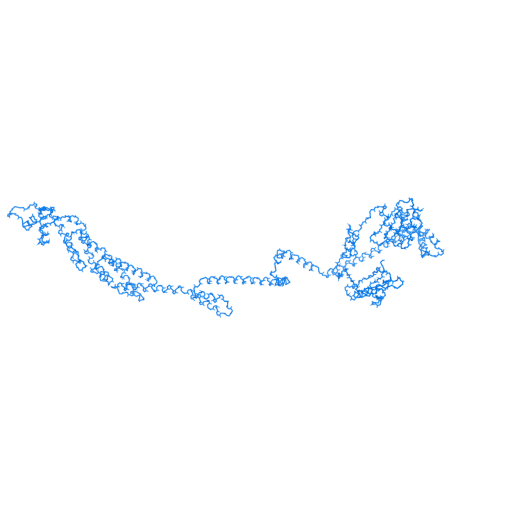6 ? 2.220 -4.539 45.873 1.00 88.69 246 THR A CA 1
ATOM 2004 C C . THR A 1 246 ? 3.649 -4.851 46.317 1.00 88.69 246 THR A C 1
ATOM 2006 O O . THR A 1 246 ? 4.559 -4.123 45.935 1.00 88.69 246 THR A O 1
ATOM 2009 N N . PHE A 1 247 ? 3.869 -5.953 47.043 1.00 85.94 247 PHE A N 1
ATOM 2010 C CA . PHE A 1 247 ? 5.199 -6.369 47.510 1.00 85.94 247 PHE A CA 1
ATOM 2011 C C . PHE A 1 247 ? 6.081 -7.021 46.433 1.00 85.94 247 PHE A C 1
ATOM 2013 O O . PHE A 1 247 ? 7.242 -7.324 46.702 1.00 85.94 247 PHE A O 1
ATOM 2020 N N . GLN A 1 248 ? 5.557 -7.261 45.229 1.00 85.44 248 GLN A N 1
ATOM 2021 C CA . GLN A 1 248 ? 6.352 -7.802 44.128 1.00 85.44 248 GLN A CA 1
ATOM 2022 C C . GLN A 1 248 ? 7.340 -6.750 43.603 1.00 85.44 248 GLN A C 1
ATOM 2024 O O . GLN A 1 248 ? 6.989 -5.578 43.445 1.00 85.44 248 GLN A O 1
ATOM 2029 N N . GLU A 1 249 ? 8.573 -7.166 43.298 1.00 72.69 249 GLU A N 1
ATOM 2030 C CA . GLU A 1 249 ? 9.547 -6.296 42.633 1.00 72.69 249 GLU A CA 1
ATOM 2031 C C . GLU A 1 249 ? 8.968 -5.834 41.283 1.00 72.69 249 GLU A C 1
ATOM 2033 O O . GLU A 1 249 ? 8.551 -6.654 40.469 1.00 72.69 249 GLU A O 1
ATOM 2038 N N . GLN A 1 250 ? 8.928 -4.514 41.058 1.00 81.56 250 GLN A N 1
ATOM 2039 C CA . GLN A 1 250 ? 8.309 -3.854 39.891 1.00 81.56 250 GLN A CA 1
ATOM 2040 C C . GLN A 1 250 ? 6.767 -3.834 39.850 1.00 81.56 250 GLN A C 1
ATOM 2042 O O . GLN A 1 250 ? 6.172 -3.769 38.770 1.00 81.56 250 GLN A O 1
ATOM 2047 N N . SER A 1 251 ? 6.090 -3.835 41.002 1.00 82.94 251 SER A N 1
ATOM 2048 C CA . SER A 1 251 ? 4.643 -3.600 41.039 1.00 82.94 251 SER A CA 1
ATOM 2049 C C . SER A 1 251 ? 4.287 -2.195 40.504 1.00 82.94 251 SER A C 1
ATOM 2051 O O . SER A 1 251 ? 4.950 -1.194 40.780 1.00 82.94 251 SER A O 1
ATOM 2053 N N . HIS A 1 252 ? 3.254 -2.105 39.657 1.00 87.38 252 HIS A N 1
ATOM 2054 C CA . HIS A 1 252 ? 2.851 -0.827 39.063 1.00 87.38 252 HIS A CA 1
ATOM 2055 C C . HIS A 1 252 ? 2.110 0.034 40.112 1.00 87.38 252 HIS A C 1
ATOM 2057 O O . HIS A 1 252 ? 1.230 -0.503 40.792 1.00 87.38 252 HIS A O 1
ATOM 2063 N N . PRO A 1 253 ? 2.331 1.368 40.188 1.00 89.62 253 PRO A N 1
ATOM 2064 C CA . PRO A 1 253 ? 1.722 2.250 41.204 1.00 89.62 253 PRO A CA 1
ATOM 2065 C C . PRO A 1 253 ? 0.187 2.221 41.270 1.00 89.62 253 PRO A C 1
ATOM 2067 O O . PRO A 1 253 ? -0.424 2.651 42.244 1.00 89.62 253 PRO A O 1
ATOM 2070 N N . ILE A 1 254 ? -0.462 1.712 40.222 1.00 90.62 254 ILE A N 1
ATOM 2071 C CA . ILE A 1 254 ? -1.912 1.497 40.173 1.00 90.62 254 ILE A CA 1
ATOM 2072 C C . ILE A 1 254 ? -2.402 0.526 41.251 1.00 90.62 254 ILE A C 1
ATOM 2074 O O . ILE A 1 254 ? -3.510 0.691 41.747 1.00 90.62 254 ILE A O 1
ATOM 2078 N N . LEU A 1 255 ? -1.583 -0.458 41.638 1.00 91.00 255 LEU A N 1
ATOM 2079 C CA . LEU A 1 255 ? -1.931 -1.441 42.663 1.00 91.00 255 LEU A CA 1
ATOM 2080 C C . LEU A 1 255 ? -1.981 -0.795 44.048 1.00 91.00 255 LEU A C 1
ATOM 2082 O O . LEU A 1 255 ? -2.921 -1.051 44.791 1.00 91.00 255 LEU A O 1
ATOM 2086 N N . GLU A 1 256 ? -1.046 0.107 44.358 1.00 90.50 256 GLU A N 1
ATOM 2087 C CA . GLU A 1 256 ? -1.077 0.894 45.597 1.00 90.50 256 GLU A CA 1
ATOM 2088 C C . GLU A 1 256 ? -2.291 1.826 45.643 1.00 90.50 256 GLU A C 1
ATOM 2090 O O . GLU A 1 256 ? -2.958 1.935 46.670 1.00 90.50 256 GLU A O 1
ATOM 2095 N N . ARG A 1 257 ? -2.639 2.462 44.518 1.00 92.19 257 ARG A N 1
ATOM 2096 C CA . ARG A 1 257 ? -3.824 3.331 44.438 1.00 92.19 257 ARG A CA 1
ATOM 2097 C C . ARG A 1 257 ? -5.130 2.544 44.535 1.00 92.19 257 ARG A C 1
ATOM 2099 O O . ARG A 1 257 ? -6.055 3.005 45.197 1.00 92.19 257 ARG A O 1
ATOM 2106 N N . LEU A 1 258 ? -5.206 1.355 43.928 1.00 93.19 258 LEU A N 1
ATOM 2107 C CA . LEU A 1 258 ? -6.336 0.431 44.084 1.00 93.19 258 LEU A CA 1
ATOM 2108 C C . LEU A 1 258 ? -6.444 -0.063 45.529 1.00 93.19 258 LEU A C 1
ATOM 2110 O O . LEU A 1 258 ? -7.541 -0.080 46.080 1.00 93.19 258 LEU A O 1
ATOM 2114 N N . LEU A 1 259 ? -5.318 -0.407 46.159 1.00 93.25 259 LEU A N 1
ATOM 2115 C CA . LEU A 1 259 ? -5.257 -0.791 47.568 1.00 93.25 259 LEU A CA 1
ATOM 2116 C C . LEU A 1 259 ? -5.759 0.346 48.466 1.00 93.25 259 LEU A C 1
ATOM 2118 O O . LEU A 1 259 ? -6.589 0.116 49.344 1.00 93.25 259 LEU A O 1
ATOM 2122 N N . GLN A 1 260 ? -5.315 1.579 48.215 1.00 93.38 260 GLN A N 1
ATOM 2123 C CA . GLN A 1 260 ? -5.763 2.751 48.961 1.00 93.38 260 GLN A CA 1
ATOM 2124 C C . GLN A 1 260 ? -7.256 3.030 48.747 1.00 93.38 260 GLN A C 1
ATOM 2126 O O . GLN A 1 260 ? -7.957 3.334 49.711 1.00 93.38 260 GLN A O 1
ATOM 2131 N N . ALA A 1 261 ? -7.763 2.873 47.521 1.00 94.56 261 ALA A N 1
ATOM 2132 C CA . ALA A 1 261 ? -9.184 3.019 47.220 1.00 94.56 261 ALA A CA 1
ATOM 2133 C C . ALA A 1 261 ? -10.034 1.963 47.947 1.00 94.56 261 ALA A C 1
ATOM 2135 O O . ALA A 1 261 ? -11.086 2.297 48.491 1.00 94.56 261 ALA A O 1
ATOM 2136 N N . VAL A 1 262 ? -9.564 0.711 48.024 1.00 93.25 262 VAL A N 1
ATOM 2137 C CA . VAL A 1 262 ? -10.226 -0.362 48.789 1.00 93.25 262 VAL A CA 1
ATOM 2138 C C . VAL A 1 262 ? -10.218 -0.050 50.288 1.00 93.25 262 VAL A C 1
ATOM 2140 O O . VAL A 1 262 ? -11.277 -0.099 50.914 1.00 93.25 262 VAL A O 1
ATOM 2143 N N . ARG A 1 263 ? -9.071 0.356 50.853 1.00 92.62 263 ARG A N 1
ATOM 2144 C CA . ARG A 1 263 ? -8.942 0.745 52.272 1.00 92.62 263 ARG A CA 1
ATOM 2145 C C . ARG A 1 263 ? -9.846 1.917 52.648 1.00 92.62 263 ARG A C 1
ATOM 2147 O O . ARG A 1 263 ? -10.515 1.879 53.676 1.00 92.62 263 ARG A O 1
ATOM 2154 N N . ASN A 1 264 ? -9.896 2.935 51.792 1.00 93.69 264 ASN A N 1
ATOM 2155 C CA . ASN A 1 264 ? -10.694 4.141 52.007 1.00 93.69 264 ASN A CA 1
ATOM 2156 C C . ASN A 1 264 ? -12.172 3.972 51.614 1.00 93.69 264 ASN A C 1
ATOM 2158 O O . ASN A 1 264 ? -12.962 4.886 51.834 1.00 93.69 264 ASN A O 1
ATOM 2162 N N . ARG A 1 265 ? -12.551 2.833 51.016 1.00 90.69 265 ARG A N 1
ATOM 2163 C CA . ARG A 1 265 ? -13.871 2.597 50.402 1.00 90.69 265 ARG A CA 1
ATOM 2164 C C . ARG A 1 265 ? -14.255 3.660 49.358 1.00 90.69 265 ARG A C 1
ATOM 2166 O O . ARG A 1 265 ? -15.429 4.000 49.207 1.00 90.69 265 ARG A O 1
ATOM 2173 N N . ASP A 1 266 ? -13.273 4.169 48.614 1.00 94.62 266 ASP A N 1
ATOM 2174 C CA . ASP A 1 266 ? -13.481 5.161 47.557 1.00 94.62 266 ASP A CA 1
ATOM 2175 C C . ASP A 1 266 ? -13.848 4.478 46.231 1.00 94.62 266 ASP A C 1
ATOM 2177 O O . ASP A 1 266 ? -12.999 4.040 45.449 1.00 94.62 266 ASP A O 1
ATOM 2181 N N . GLN A 1 267 ? -15.152 4.412 45.960 1.00 94.69 267 GLN A N 1
ATOM 2182 C CA . GLN A 1 267 ? -15.689 3.828 44.731 1.00 94.69 267 GLN A CA 1
ATOM 2183 C C . GLN A 1 267 ? -15.224 4.568 43.465 1.00 94.69 267 GLN A C 1
ATOM 2185 O O . GLN A 1 267 ? -15.003 3.934 42.429 1.00 94.69 267 GLN A O 1
ATOM 2190 N N . LYS A 1 268 ? -15.093 5.901 43.519 1.00 94.81 268 LYS A N 1
ATOM 2191 C CA . LYS A 1 268 ? -14.747 6.711 42.342 1.00 94.81 268 LYS A CA 1
ATOM 2192 C C . LYS A 1 268 ? -13.295 6.477 41.955 1.00 94.81 268 LYS A C 1
ATOM 2194 O O . LYS A 1 268 ? -13.015 6.228 40.781 1.00 94.81 268 LYS A O 1
ATOM 2199 N N . GLN A 1 269 ? -12.399 6.502 42.940 1.00 93.88 269 GLN A N 1
ATOM 2200 C CA . GLN A 1 269 ? -10.987 6.209 42.731 1.00 93.88 269 GLN A CA 1
ATOM 2201 C C . GLN A 1 269 ? -10.793 4.769 42.244 1.00 93.88 269 GLN A C 1
ATOM 2203 O O . GLN A 1 269 ? -10.081 4.552 41.265 1.00 93.88 269 GLN A O 1
ATOM 2208 N N . TYR A 1 270 ? -11.483 3.798 42.853 1.00 93.88 270 TYR A N 1
ATOM 2209 C CA . TYR A 1 270 ? -11.405 2.401 42.427 1.00 93.88 270 TYR A CA 1
ATOM 2210 C C . TYR A 1 270 ? -11.804 2.224 40.955 1.00 93.88 270 TYR A C 1
ATOM 2212 O O . TYR A 1 270 ? -11.084 1.592 40.184 1.00 93.88 270 TYR A O 1
ATOM 2220 N N . HIS A 1 271 ? -12.922 2.826 40.534 1.00 94.50 271 HIS A N 1
ATOM 2221 C CA . HIS A 1 271 ? -13.373 2.753 39.144 1.00 94.50 271 HIS A CA 1
ATOM 2222 C C . HIS A 1 271 ? -12.392 3.423 38.169 1.00 94.50 271 HIS A C 1
ATOM 2224 O O . HIS A 1 271 ? -12.098 2.866 37.110 1.00 94.50 271 HIS A O 1
ATOM 2230 N N . ALA A 1 272 ? -11.867 4.601 38.524 1.00 93.94 272 ALA A N 1
ATOM 2231 C CA . ALA A 1 272 ? -10.894 5.316 37.703 1.00 93.94 272 ALA A CA 1
ATOM 2232 C C . ALA A 1 272 ? -9.615 4.491 37.495 1.00 93.94 272 ALA A C 1
ATOM 2234 O O . ALA A 1 272 ? -9.159 4.334 36.361 1.00 93.94 272 ALA A O 1
ATOM 2235 N N . GLU A 1 273 ? -9.079 3.895 38.561 1.00 93.62 273 GLU A N 1
ATOM 2236 C CA . GLU A 1 273 ? -7.878 3.068 38.457 1.00 93.62 273 GLU A CA 1
ATOM 2237 C C . GLU A 1 273 ? -8.151 1.737 37.745 1.00 93.62 273 GLU A C 1
ATOM 2239 O O . GLU A 1 273 ? -7.337 1.284 36.948 1.00 93.62 273 GLU A O 1
ATOM 2244 N N . LEU A 1 274 ? -9.329 1.134 37.897 1.00 93.19 274 LEU A N 1
ATOM 2245 C CA . LEU A 1 274 ? -9.677 -0.071 37.139 1.00 93.19 274 LEU A CA 1
ATOM 2246 C C . LEU A 1 274 ? -9.795 0.211 35.629 1.00 93.19 274 LEU A C 1
ATOM 2248 O O . LEU A 1 274 ? -9.407 -0.624 34.808 1.00 93.19 274 LEU A O 1
ATOM 2252 N N . LYS A 1 275 ? -10.258 1.408 35.246 1.00 93.81 275 LYS A N 1
ATOM 2253 C CA . LYS A 1 275 ? -10.254 1.877 33.852 1.00 93.81 275 LYS A CA 1
ATOM 2254 C C . LYS A 1 275 ? -8.832 2.112 33.333 1.00 93.81 275 LYS A C 1
ATOM 2256 O O . LYS A 1 275 ? -8.520 1.708 32.210 1.00 93.81 275 LYS A O 1
ATOM 2261 N N . ASN A 1 276 ? -7.961 2.717 34.141 1.00 92.62 276 ASN A N 1
ATOM 2262 C CA . ASN A 1 276 ? -6.542 2.865 33.808 1.00 92.62 276 ASN A CA 1
ATOM 2263 C C . ASN A 1 276 ? -5.884 1.494 33.598 1.00 92.62 276 ASN A C 1
ATOM 2265 O O . ASN A 1 276 ? -5.181 1.303 32.612 1.00 92.62 276 ASN A O 1
ATOM 2269 N N . LEU A 1 277 ? -6.184 0.511 34.453 1.00 91.38 277 LEU A N 1
ATOM 2270 C CA . LEU A 1 277 ? -5.671 -0.853 34.330 1.00 91.38 277 LEU A CA 1
ATOM 2271 C C . LEU A 1 277 ? -6.097 -1.501 33.007 1.00 91.38 277 LEU A C 1
ATOM 2273 O O . LEU A 1 277 ? -5.254 -2.034 32.291 1.00 91.38 277 LEU A O 1
ATOM 2277 N N . HIS A 1 278 ? -7.378 -1.399 32.638 1.00 92.19 278 HIS A N 1
ATOM 2278 C CA . HIS A 1 278 ? -7.862 -1.875 31.336 1.00 92.19 278 HIS A CA 1
ATOM 2279 C C . HIS A 1 278 ? -7.167 -1.171 30.166 1.00 92.19 278 HIS A C 1
ATOM 2281 O O . HIS A 1 278 ? -6.856 -1.799 29.156 1.00 92.19 278 HIS A O 1
ATOM 2287 N N . THR A 1 279 ? -6.895 0.126 30.311 1.00 92.94 279 THR A N 1
ATOM 2288 C CA . THR A 1 279 ? -6.176 0.904 29.297 1.00 92.94 279 THR A CA 1
ATOM 2289 C C . THR A 1 279 ? -4.736 0.411 29.164 1.00 92.94 279 THR A C 1
ATOM 2291 O O . THR A 1 279 ? -4.266 0.226 28.047 1.00 92.94 279 THR A O 1
ATOM 2294 N N . PHE A 1 280 ? -4.059 0.107 30.274 1.00 90.94 280 PHE A N 1
ATOM 2295 C CA . PHE A 1 280 ? -2.720 -0.480 30.259 1.00 90.94 280 PHE A CA 1
ATOM 2296 C C . PHE A 1 280 ? -2.690 -1.890 29.665 1.00 90.94 280 PHE A C 1
ATOM 2298 O O . PHE A 1 280 ? -1.777 -2.187 28.902 1.00 90.94 280 PHE A O 1
ATOM 2305 N N . TYR A 1 281 ? -3.683 -2.741 29.944 1.00 91.06 281 TYR A N 1
ATOM 2306 C CA . TYR A 1 281 ? -3.788 -4.051 29.290 1.00 91.06 281 TYR A CA 1
ATOM 2307 C C . TYR A 1 281 ? -3.955 -3.917 27.778 1.00 91.06 281 TYR A C 1
ATOM 2309 O O . TYR A 1 281 ? -3.240 -4.579 27.031 1.00 91.06 281 TYR A O 1
ATOM 2317 N N . LYS A 1 282 ? -4.823 -3.008 27.325 1.00 92.88 282 LYS A N 1
ATOM 2318 C CA . LYS A 1 282 ? -4.993 -2.742 25.895 1.00 92.88 282 LYS A CA 1
ATOM 2319 C C . LYS A 1 282 ? -3.714 -2.190 25.261 1.00 92.88 282 LYS A C 1
ATOM 2321 O O . LYS A 1 282 ? -3.289 -2.676 24.222 1.00 92.88 282 LYS A O 1
ATOM 2326 N N . LEU A 1 283 ? -3.056 -1.233 25.918 1.00 93.50 283 LEU A N 1
ATOM 2327 C CA . LEU A 1 283 ? -1.768 -0.699 25.468 1.00 93.50 283 LEU A CA 1
ATOM 2328 C C . LEU A 1 283 ? -0.691 -1.782 25.407 1.00 93.50 283 LEU A C 1
ATOM 2330 O O . LEU A 1 283 ? 0.135 -1.749 24.502 1.00 93.50 283 LEU A O 1
ATOM 2334 N N . ARG A 1 284 ? -0.695 -2.742 26.338 1.00 92.19 284 ARG A N 1
ATOM 2335 C CA . ARG A 1 284 ? 0.206 -3.895 26.304 1.00 92.19 284 ARG A CA 1
ATOM 2336 C C . ARG A 1 284 ? -0.087 -4.794 25.107 1.00 92.19 284 ARG A C 1
ATOM 2338 O O . ARG A 1 284 ? 0.850 -5.136 24.401 1.00 92.19 284 ARG A O 1
ATOM 2345 N N . GLU A 1 285 ? -1.346 -5.139 24.846 1.00 93.69 285 GLU A N 1
ATOM 2346 C CA . GLU A 1 285 ? -1.718 -5.922 23.658 1.00 93.69 285 GLU A CA 1
ATOM 2347 C C . GLU A 1 285 ? -1.317 -5.212 22.360 1.00 93.69 285 GLU A C 1
ATOM 2349 O O . GLU A 1 285 ? -0.727 -5.827 21.471 1.00 93.69 285 GLU A O 1
ATOM 2354 N N . ASP A 1 286 ? -1.578 -3.906 22.269 1.00 92.88 286 ASP A N 1
ATOM 2355 C CA . ASP A 1 286 ? -1.192 -3.083 21.124 1.00 92.88 286 ASP A CA 1
ATOM 2356 C C . ASP A 1 286 ? 0.339 -3.008 20.986 1.00 92.88 286 ASP A C 1
ATOM 2358 O O . ASP A 1 286 ? 0.866 -3.111 19.877 1.00 92.88 286 ASP A O 1
ATOM 2362 N N . PHE A 1 287 ? 1.074 -2.893 22.097 1.00 92.62 287 PHE A N 1
ATOM 2363 C CA . PHE A 1 287 ? 2.538 -2.896 22.134 1.00 92.62 287 PHE A CA 1
ATOM 2364 C C . PHE A 1 287 ? 3.128 -4.250 21.722 1.00 92.62 287 PHE A C 1
ATOM 2366 O O . PHE A 1 287 ? 4.058 -4.292 20.915 1.00 92.62 287 PHE A O 1
ATOM 2373 N N . ASP A 1 288 ? 2.573 -5.355 22.218 1.00 93.31 288 ASP A N 1
ATOM 2374 C CA . ASP A 1 288 ? 2.993 -6.714 21.876 1.00 93.31 288 ASP A CA 1
ATOM 2375 C C . ASP A 1 288 ? 2.711 -6.996 20.395 1.00 93.31 288 ASP A C 1
ATOM 2377 O O . ASP A 1 288 ? 3.599 -7.438 19.659 1.00 93.31 288 ASP A O 1
ATOM 2381 N N . ARG A 1 289 ? 1.516 -6.638 19.906 1.00 94.56 289 ARG A N 1
ATOM 2382 C CA . ARG A 1 289 ? 1.162 -6.724 18.483 1.00 94.56 289 ARG A CA 1
ATOM 2383 C C . ARG A 1 289 ? 2.091 -5.875 17.626 1.00 94.56 289 ARG A C 1
ATOM 2385 O O . ARG A 1 289 ? 2.562 -6.351 16.592 1.00 94.56 289 ARG A O 1
ATOM 2392 N N . ARG A 1 290 ? 2.374 -4.640 18.047 1.00 92.81 290 ARG A N 1
ATOM 2393 C CA . ARG A 1 290 ? 3.336 -3.764 17.376 1.00 92.81 290 ARG A CA 1
ATOM 2394 C C . ARG A 1 290 ? 4.691 -4.454 17.290 1.00 92.81 290 ARG A C 1
ATOM 2396 O O . ARG A 1 290 ? 5.226 -4.544 16.196 1.00 92.81 290 ARG A O 1
ATOM 2403 N N . ASN A 1 291 ? 5.223 -5.000 18.381 1.00 91.94 291 ASN A N 1
ATOM 2404 C CA . ASN A 1 291 ? 6.524 -5.676 18.369 1.00 91.94 291 ASN A CA 1
ATOM 2405 C C . ASN A 1 291 ? 6.540 -6.904 17.446 1.00 91.94 291 ASN A C 1
ATOM 2407 O O . ASN A 1 291 ? 7.499 -7.087 16.704 1.00 91.94 291 ASN A O 1
ATOM 2411 N N . VAL A 1 292 ? 5.467 -7.703 17.414 1.00 93.88 292 VAL A N 1
ATOM 2412 C CA . VAL A 1 292 ? 5.337 -8.822 16.463 1.00 93.88 292 VAL A CA 1
ATOM 2413 C C . VAL A 1 292 ? 5.381 -8.329 15.013 1.00 93.88 292 VAL A C 1
ATOM 2415 O O . VAL A 1 292 ? 6.055 -8.931 14.178 1.00 93.88 292 VAL A O 1
ATOM 2418 N N . LEU A 1 293 ? 4.681 -7.236 14.699 1.00 91.00 293 LEU A N 1
ATOM 2419 C CA . LEU A 1 293 ? 4.679 -6.648 13.356 1.00 91.00 293 LEU A CA 1
ATOM 2420 C C . LEU A 1 293 ? 6.033 -6.025 12.995 1.00 91.00 293 LEU A C 1
ATOM 2422 O O . LEU A 1 293 ? 6.504 -6.224 11.877 1.00 91.00 293 LEU A O 1
ATOM 2426 N N . LEU A 1 294 ? 6.675 -5.322 13.932 1.00 89.75 294 LEU A N 1
ATOM 2427 C CA . LEU A 1 294 ? 8.008 -4.752 13.733 1.00 89.75 294 LEU A CA 1
ATOM 2428 C C . LEU A 1 294 ? 9.050 -5.854 13.516 1.00 89.75 294 LEU A C 1
ATOM 2430 O O . LEU A 1 294 ? 9.875 -5.705 12.626 1.00 89.75 294 LEU A O 1
ATOM 2434 N N . ASN A 1 295 ? 8.976 -6.978 14.237 1.00 90.31 295 ASN A N 1
ATOM 2435 C CA . ASN A 1 295 ? 9.870 -8.120 14.020 1.00 90.31 295 ASN A CA 1
ATOM 2436 C C . ASN A 1 295 ? 9.685 -8.729 12.624 1.00 90.31 295 ASN A C 1
ATOM 2438 O O . ASN A 1 295 ? 10.664 -8.956 11.925 1.00 90.31 295 ASN A O 1
ATOM 2442 N N . LYS A 1 296 ? 8.438 -8.906 12.164 1.00 90.25 296 LYS A N 1
ATOM 2443 C CA . LYS A 1 296 ? 8.178 -9.351 10.783 1.00 90.25 296 LYS A CA 1
ATOM 2444 C C . LYS A 1 296 ? 8.760 -8.378 9.756 1.00 90.25 296 LYS A C 1
ATOM 2446 O O . LYS A 1 296 ? 9.394 -8.807 8.800 1.00 90.25 296 LYS A O 1
ATOM 2451 N N . LEU A 1 297 ? 8.570 -7.074 9.970 1.00 87.69 297 LEU A N 1
ATOM 2452 C CA . LEU A 1 297 ? 9.133 -6.031 9.110 1.00 87.69 297 LEU A CA 1
ATOM 2453 C C . LEU A 1 297 ? 10.660 -5.971 9.175 1.00 87.69 297 LEU A C 1
ATOM 2455 O O . LEU A 1 297 ? 11.278 -5.609 8.182 1.00 87.69 297 LEU A O 1
ATOM 2459 N N . MET A 1 298 ? 11.276 -6.311 10.303 1.00 89.88 298 MET A N 1
ATOM 2460 C CA . MET A 1 298 ? 12.729 -6.352 10.444 1.00 89.88 298 MET A CA 1
ATOM 2461 C C . MET A 1 298 ? 13.335 -7.410 9.520 1.00 89.88 298 MET A C 1
ATOM 2463 O O . MET A 1 298 ? 14.307 -7.116 8.828 1.00 89.88 298 MET A O 1
ATOM 2467 N N . ASP A 1 299 ? 12.712 -8.589 9.455 1.00 84.81 299 ASP A N 1
ATOM 2468 C CA . ASP A 1 299 ? 13.174 -9.694 8.613 1.00 84.81 299 ASP A CA 1
ATOM 2469 C C . ASP A 1 299 ? 12.920 -9.428 7.121 1.00 84.81 299 ASP A C 1
ATOM 2471 O O . ASP A 1 299 ? 13.735 -9.790 6.273 1.00 84.81 299 ASP A O 1
ATOM 2475 N N . THR A 1 300 ? 11.799 -8.783 6.775 1.00 85.62 300 THR A N 1
ATOM 2476 C CA . THR A 1 300 ? 11.392 -8.614 5.369 1.00 85.62 300 THR A CA 1
ATOM 2477 C C . THR A 1 300 ? 11.749 -7.259 4.756 1.00 85.62 300 THR A C 1
ATOM 2479 O O . THR A 1 300 ? 11.969 -7.173 3.552 1.00 85.62 300 THR A O 1
ATOM 2482 N N . ALA A 1 301 ? 11.741 -6.179 5.541 1.00 86.56 301 ALA A N 1
ATOM 2483 C CA . ALA A 1 301 ? 11.841 -4.793 5.070 1.00 86.56 301 ALA A CA 1
ATOM 2484 C C . ALA A 1 301 ? 12.502 -3.845 6.109 1.00 86.56 301 ALA A C 1
ATOM 2486 O O . ALA A 1 301 ? 11.889 -2.864 6.551 1.00 86.56 301 ALA A O 1
ATOM 2487 N N . PRO A 1 302 ? 13.781 -4.063 6.476 1.00 88.75 302 PRO A N 1
ATOM 2488 C CA . PRO A 1 302 ? 14.448 -3.331 7.561 1.00 88.75 302 PRO A CA 1
ATOM 2489 C C . PRO A 1 302 ? 14.609 -1.825 7.293 1.00 88.75 302 PRO A C 1
ATOM 2491 O O . PRO A 1 302 ? 14.586 -1.016 8.223 1.00 88.75 302 PRO A O 1
ATOM 2494 N N . LYS A 1 303 ? 14.737 -1.412 6.023 1.00 89.00 303 LYS A N 1
ATOM 2495 C CA . LYS A 1 303 ? 14.812 0.013 5.645 1.00 89.00 303 LYS A CA 1
ATOM 2496 C C . LYS A 1 303 ? 13.497 0.747 5.931 1.00 89.00 303 LYS A C 1
ATOM 2498 O O . LYS A 1 303 ? 13.526 1.846 6.481 1.00 89.00 303 LYS A O 1
ATOM 2503 N N . LEU A 1 304 ? 12.362 0.123 5.604 1.00 87.56 304 LEU A N 1
ATOM 2504 C CA . LEU A 1 304 ? 11.032 0.666 5.887 1.00 87.56 304 LEU A CA 1
ATOM 2505 C C . LEU A 1 304 ? 10.805 0.770 7.396 1.00 87.56 304 LEU A C 1
ATOM 2507 O O . LEU A 1 304 ? 10.367 1.810 7.878 1.00 87.56 304 LEU A O 1
ATOM 2511 N N . LEU A 1 305 ? 11.173 -0.276 8.142 1.00 90.38 305 LEU A N 1
ATOM 2512 C CA . LEU A 1 305 ? 11.115 -0.273 9.601 1.00 90.38 305 LEU A CA 1
ATOM 2513 C C . LEU A 1 305 ? 11.889 0.914 10.195 1.00 90.38 305 LEU A C 1
ATOM 2515 O O . LEU A 1 305 ? 11.350 1.648 11.021 1.00 90.38 305 LEU A O 1
ATOM 2519 N N . LYS A 1 306 ? 13.132 1.136 9.748 1.00 91.25 306 LYS A N 1
ATOM 2520 C CA . LYS A 1 306 ? 13.958 2.260 10.209 1.00 91.25 306 LYS A CA 1
ATOM 2521 C C . LYS A 1 306 ? 13.307 3.613 9.909 1.00 91.25 306 LYS A C 1
ATOM 2523 O O . LYS A 1 306 ? 13.333 4.487 10.770 1.00 91.25 306 LYS A O 1
ATOM 2528 N N . ALA A 1 307 ? 12.721 3.781 8.723 1.00 89.69 307 ALA A N 1
ATOM 2529 C CA . ALA A 1 307 ? 12.027 5.012 8.349 1.00 89.69 307 ALA A CA 1
ATOM 2530 C C . ALA A 1 307 ? 10.810 5.272 9.249 1.00 89.69 307 ALA A C 1
ATOM 2532 O O . ALA A 1 307 ? 1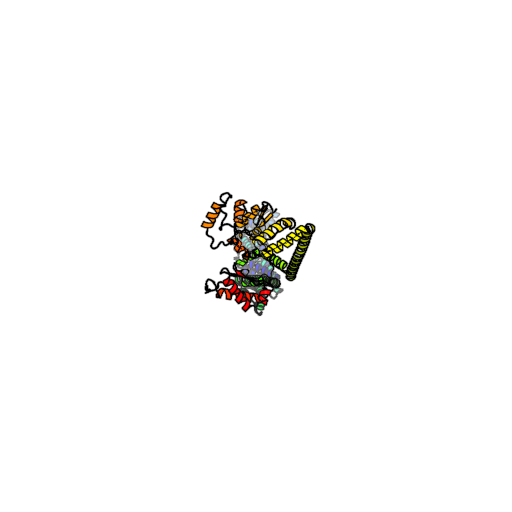0.689 6.363 9.797 1.00 89.69 307 ALA A O 1
ATOM 2533 N N . ILE A 1 308 ? 9.967 4.257 9.473 1.00 89.19 308 ILE A N 1
ATOM 2534 C CA . ILE A 1 308 ? 8.809 4.370 10.371 1.00 89.19 308 ILE A CA 1
ATOM 2535 C C . ILE A 1 308 ? 9.274 4.743 11.783 1.00 89.19 308 ILE A C 1
ATOM 2537 O O . ILE A 1 308 ? 8.761 5.688 12.364 1.00 89.19 308 ILE A O 1
ATOM 2541 N N . LEU A 1 309 ? 10.282 4.063 12.337 1.00 89.56 309 LEU A N 1
ATOM 2542 C CA . LEU A 1 309 ? 10.756 4.350 13.697 1.00 89.56 309 LEU A CA 1
ATOM 2543 C C . LEU A 1 309 ? 11.347 5.761 13.861 1.00 89.56 309 LEU A C 1
ATOM 2545 O O . LEU A 1 309 ? 11.273 6.314 14.955 1.00 89.56 309 LEU A O 1
ATOM 2549 N N . LEU A 1 310 ? 11.917 6.341 12.801 1.00 92.38 310 LEU A N 1
ATOM 2550 C CA . LEU A 1 310 ? 12.479 7.695 12.824 1.00 92.38 310 LEU A CA 1
ATOM 2551 C C . LEU A 1 310 ? 11.413 8.791 12.716 1.00 92.38 310 LEU A C 1
ATOM 2553 O O . LEU A 1 310 ? 11.601 9.851 13.305 1.00 92.38 310 LEU A O 1
ATOM 2557 N N . SER A 1 311 ? 10.325 8.553 11.977 1.00 91.00 311 SER A N 1
ATOM 2558 C CA . SER A 1 311 ? 9.371 9.609 11.618 1.00 91.00 311 SER A CA 1
ATOM 2559 C C . SER A 1 311 ? 7.894 9.230 11.746 1.00 91.00 311 SER A C 1
ATOM 2561 O O . SER A 1 311 ? 7.050 9.845 11.108 1.00 91.00 311 SER A O 1
ATOM 2563 N N . TYR A 1 312 ? 7.540 8.249 12.579 1.00 85.12 312 TYR A N 1
ATOM 2564 C CA . TYR A 1 312 ? 6.155 7.764 12.727 1.00 85.12 312 TYR A CA 1
ATOM 2565 C C . TYR A 1 312 ? 5.110 8.840 13.077 1.00 85.12 312 TYR A C 1
ATOM 2567 O O . TYR A 1 312 ? 3.924 8.599 12.877 1.00 85.12 312 TYR A O 1
ATOM 2575 N N . ASN A 1 313 ? 5.524 9.989 13.622 1.00 87.88 313 ASN A N 1
ATOM 2576 C CA . ASN A 1 313 ? 4.634 11.104 13.967 1.00 87.88 313 ASN A CA 1
ATOM 2577 C C . ASN A 1 313 ? 4.421 12.108 12.822 1.00 87.88 313 ASN A C 1
ATOM 2579 O O . ASN A 1 313 ? 3.627 13.034 12.981 1.00 87.88 313 ASN A O 1
ATOM 2583 N N . ASP A 1 314 ? 5.120 11.960 11.695 1.00 91.25 314 ASP A N 1
ATOM 2584 C CA . ASP A 1 314 ? 4.952 12.857 10.554 1.00 91.25 314 ASP A CA 1
ATOM 2585 C C . ASP A 1 314 ? 3.627 12.566 9.844 1.00 91.25 314 ASP A C 1
ATOM 2587 O O . ASP A 1 314 ? 3.357 11.432 9.441 1.00 91.25 314 ASP A O 1
ATOM 2591 N N . SER A 1 315 ? 2.826 13.609 9.617 1.00 88.38 315 SER A N 1
ATOM 2592 C CA . SER A 1 315 ? 1.522 13.509 8.945 1.00 88.38 315 SER A CA 1
ATOM 2593 C C . SER A 1 315 ? 1.604 12.981 7.509 1.00 88.38 315 SER A C 1
ATOM 2595 O O . SER A 1 315 ? 0.618 12.478 6.975 1.00 88.38 315 SER A O 1
ATOM 2597 N N . GLU A 1 316 ? 2.779 13.032 6.875 1.00 88.25 316 GLU A N 1
ATOM 2598 C CA . GLU A 1 316 ? 3.002 12.429 5.558 1.00 88.25 316 GLU A CA 1
ATOM 2599 C C . GLU A 1 316 ? 2.757 10.912 5.538 1.00 88.25 316 GLU A C 1
ATOM 2601 O O . GLU A 1 316 ? 2.463 10.351 4.479 1.00 88.25 316 GLU A O 1
ATOM 2606 N N . TRP A 1 317 ? 2.898 10.222 6.677 1.00 87.75 317 TRP A N 1
ATOM 2607 C CA . TRP A 1 317 ? 2.670 8.779 6.741 1.00 87.75 317 TRP A CA 1
ATOM 2608 C C . TRP A 1 317 ? 1.223 8.396 6.453 1.00 87.75 317 TRP A C 1
ATOM 2610 O O . TRP A 1 317 ? 1.009 7.335 5.870 1.00 87.75 317 TRP A O 1
ATOM 2620 N N . ASP A 1 318 ? 0.250 9.254 6.766 1.00 88.44 318 ASP A N 1
ATOM 2621 C CA . ASP A 1 318 ? -1.157 8.990 6.460 1.00 88.44 318 ASP A CA 1
ATOM 2622 C C . ASP A 1 318 ? -1.366 8.860 4.943 1.00 88.44 318 ASP A C 1
ATOM 2624 O O . ASP A 1 318 ? -1.949 7.882 4.466 1.00 88.44 318 ASP A O 1
ATOM 2628 N N . GLU A 1 319 ? -0.802 9.782 4.155 1.00 87.44 319 GLU A N 1
ATOM 2629 C CA . GLU A 1 319 ? -0.873 9.718 2.690 1.00 87.44 319 GLU A CA 1
ATOM 2630 C C . GLU A 1 319 ? -0.046 8.548 2.128 1.00 87.44 319 GLU A C 1
ATOM 2632 O O . GLU A 1 319 ? -0.503 7.828 1.230 1.00 87.44 319 GLU A O 1
ATOM 2637 N N . LYS A 1 320 ? 1.150 8.299 2.684 1.00 86.69 320 LYS A N 1
ATOM 2638 C CA . LYS A 1 320 ? 2.007 7.167 2.282 1.00 86.69 320 LYS A CA 1
ATOM 2639 C C . LYS A 1 320 ? 1.316 5.823 2.523 1.00 86.69 320 LYS A C 1
ATOM 2641 O O . LYS A 1 320 ? 1.403 4.939 1.670 1.00 86.69 320 LYS A O 1
ATOM 2646 N N . MET A 1 321 ? 0.593 5.673 3.633 1.00 88.12 321 MET A N 1
ATOM 2647 C CA . MET A 1 321 ? -0.119 4.440 3.975 1.00 88.12 321 MET A CA 1
ATOM 2648 C C . MET A 1 321 ? -1.314 4.174 3.058 1.00 88.12 321 MET A C 1
ATOM 2650 O O . MET A 1 321 ? -1.544 3.021 2.693 1.00 88.12 321 MET A O 1
ATOM 2654 N N . ILE A 1 322 ? -2.013 5.217 2.594 1.00 92.25 322 ILE A N 1
ATOM 2655 C CA . ILE A 1 322 ? -3.084 5.076 1.590 1.00 92.25 322 ILE A CA 1
ATOM 2656 C C . ILE A 1 322 ? -2.544 4.440 0.298 1.00 92.25 322 ILE A C 1
ATOM 2658 O O . ILE A 1 322 ? -3.210 3.602 -0.310 1.00 92.25 322 ILE A O 1
ATOM 2662 N N . ARG A 1 323 ? -1.321 4.797 -0.116 1.00 91.69 323 ARG A N 1
ATOM 2663 C CA . ARG A 1 323 ? -0.685 4.282 -1.345 1.00 91.69 323 ARG A CA 1
ATOM 2664 C C . ARG A 1 323 ? 0.241 3.086 -1.114 1.00 91.69 323 ARG A C 1
ATOM 2666 O O . ARG A 1 323 ? 0.850 2.603 -2.070 1.00 91.69 323 ARG A O 1
ATOM 2673 N N . PHE A 1 324 ? 0.332 2.576 0.115 1.00 88.88 324 PHE A N 1
ATOM 2674 C CA . PHE A 1 324 ? 1.308 1.554 0.495 1.00 88.88 324 PHE A CA 1
ATOM 2675 C C . PHE A 1 324 ? 1.220 0.295 -0.370 1.00 88.88 324 PHE A C 1
ATOM 2677 O O . PHE A 1 324 ? 2.242 -0.199 -0.830 1.00 88.88 324 PHE A O 1
ATOM 2684 N N . GLY A 1 325 ? 0.008 -0.195 -0.653 1.00 91.25 325 GLY A N 1
ATOM 2685 C CA . GLY A 1 325 ? -0.177 -1.390 -1.483 1.00 91.25 325 GLY A CA 1
ATOM 2686 C C . GLY A 1 325 ? 0.386 -1.230 -2.900 1.00 91.25 325 GLY A C 1
ATOM 2687 O O . GLY A 1 325 ? 1.054 -2.130 -3.403 1.00 91.25 325 GLY A O 1
ATOM 2688 N N . ALA A 1 326 ? 0.181 -0.065 -3.524 1.00 91.75 326 ALA A N 1
ATOM 2689 C CA . ALA A 1 326 ? 0.734 0.225 -4.846 1.00 91.75 326 ALA A CA 1
ATOM 2690 C C . ALA A 1 326 ? 2.267 0.339 -4.804 1.00 91.75 326 ALA A C 1
ATOM 2692 O O . ALA A 1 326 ? 2.945 -0.246 -5.645 1.00 91.75 326 ALA A O 1
ATOM 2693 N N . ALA A 1 327 ? 2.811 1.028 -3.795 1.00 89.56 327 ALA A N 1
ATOM 2694 C CA . ALA A 1 327 ? 4.255 1.158 -3.602 1.00 89.56 327 ALA A CA 1
ATOM 2695 C C . ALA A 1 327 ? 4.934 -0.195 -3.322 1.00 89.56 327 ALA A C 1
ATOM 2697 O O . ALA A 1 327 ? 6.008 -0.472 -3.850 1.00 89.56 327 ALA A O 1
ATOM 2698 N N . TRP A 1 328 ? 4.292 -1.066 -2.539 1.00 88.62 328 TRP A N 1
ATOM 2699 C CA . TRP A 1 328 ? 4.789 -2.410 -2.255 1.00 88.62 328 TRP A CA 1
ATOM 2700 C C . TRP A 1 328 ? 4.799 -3.286 -3.509 1.00 88.62 328 TRP A C 1
ATOM 2702 O O . TRP A 1 328 ? 5.801 -3.932 -3.797 1.00 88.62 328 TRP A O 1
ATOM 2712 N N . ASN A 1 329 ? 3.722 -3.257 -4.300 1.00 90.62 329 ASN A N 1
ATOM 2713 C CA . ASN A 1 329 ? 3.665 -3.984 -5.569 1.00 90.62 329 ASN A CA 1
ATOM 2714 C C . ASN A 1 329 ? 4.744 -3.508 -6.548 1.00 90.62 329 ASN A C 1
ATOM 2716 O O . ASN A 1 329 ? 5.359 -4.335 -7.218 1.00 90.62 329 ASN A O 1
ATOM 2720 N N . TRP A 1 330 ? 5.005 -2.198 -6.595 1.00 91.19 330 TRP A N 1
ATOM 2721 C CA . TRP A 1 330 ? 6.104 -1.640 -7.380 1.00 91.19 330 TRP A CA 1
ATOM 2722 C C . TRP A 1 330 ? 7.462 -2.172 -6.913 1.00 91.19 330 TRP A C 1
ATOM 2724 O O . TRP A 1 330 ? 8.217 -2.696 -7.725 1.00 91.19 330 TRP A O 1
ATOM 2734 N N . ALA A 1 331 ? 7.741 -2.132 -5.607 1.00 86.50 331 ALA A N 1
ATOM 2735 C CA . ALA A 1 331 ? 8.984 -2.661 -5.046 1.00 86.50 331 ALA A CA 1
ATOM 2736 C C . ALA A 1 331 ? 9.146 -4.173 -5.295 1.00 86.50 331 ALA A C 1
ATOM 2738 O O . ALA A 1 331 ? 10.246 -4.646 -5.568 1.00 86.50 331 ALA A O 1
ATOM 2739 N N . CYS A 1 332 ? 8.059 -4.952 -5.242 1.00 87.00 332 CYS A N 1
ATOM 2740 C CA . CYS A 1 332 ? 8.088 -6.368 -5.607 1.00 87.00 332 CYS A CA 1
ATOM 2741 C C . CYS A 1 332 ? 8.388 -6.579 -7.095 1.00 87.00 332 CYS A C 1
ATOM 2743 O O . CYS A 1 332 ? 9.154 -7.484 -7.423 1.00 87.00 332 CYS A O 1
ATOM 2745 N N . ALA A 1 333 ? 7.803 -5.773 -7.985 1.00 86.88 333 ALA A N 1
ATOM 2746 C CA . ALA A 1 333 ? 8.076 -5.839 -9.418 1.00 86.88 333 ALA A CA 1
ATOM 2747 C C . ALA A 1 333 ? 9.532 -5.465 -9.726 1.00 86.88 333 ALA A C 1
ATOM 2749 O O . ALA A 1 333 ? 10.191 -6.168 -10.486 1.00 86.88 333 ALA A O 1
ATOM 2750 N N . GLU A 1 334 ? 10.053 -4.419 -9.085 1.00 84.75 334 GLU A N 1
ATOM 2751 C CA . GLU A 1 334 ? 11.455 -4.006 -9.171 1.00 84.75 334 GLU A CA 1
ATOM 2752 C C . GLU A 1 334 ? 12.395 -5.110 -8.673 1.00 84.75 334 GLU A C 1
ATOM 2754 O O . GLU A 1 334 ? 13.268 -5.543 -9.416 1.00 84.75 334 GLU A O 1
ATOM 2759 N N . ALA A 1 335 ? 12.156 -5.671 -7.484 1.00 81.69 335 ALA A N 1
ATOM 2760 C CA . ALA A 1 335 ? 12.966 -6.766 -6.950 1.00 81.69 335 ALA A CA 1
ATOM 2761 C C . ALA A 1 335 ? 12.873 -8.048 -7.798 1.00 81.69 335 ALA A C 1
ATOM 2763 O O . ALA A 1 335 ? 13.843 -8.800 -7.908 1.00 81.69 335 ALA A O 1
ATOM 2764 N N . TRP A 1 336 ? 11.711 -8.333 -8.395 1.00 82.81 336 TRP A N 1
ATOM 2765 C CA . TRP A 1 336 ? 11.557 -9.441 -9.339 1.00 82.81 336 TRP A CA 1
ATOM 2766 C C . TRP A 1 336 ? 12.355 -9.189 -10.620 1.00 82.81 336 TRP A C 1
ATOM 2768 O O . TRP A 1 336 ? 13.052 -10.095 -11.080 1.00 82.81 336 TRP A O 1
ATOM 2778 N N . LEU A 1 337 ? 12.309 -7.968 -11.160 1.00 78.81 337 LEU A N 1
ATOM 2779 C CA . LEU A 1 337 ? 13.121 -7.562 -12.304 1.00 78.81 337 LEU A CA 1
ATOM 2780 C C . LEU A 1 337 ? 14.612 -7.650 -11.980 1.00 78.81 337 LEU A C 1
ATOM 2782 O O . LEU A 1 337 ? 15.341 -8.203 -12.788 1.00 78.81 337 LEU A O 1
ATOM 2786 N N . GLU A 1 338 ? 15.062 -7.189 -10.813 1.00 73.50 338 GLU A N 1
ATOM 2787 C CA . GLU A 1 338 ? 16.459 -7.299 -10.368 1.00 73.50 338 GLU A CA 1
ATOM 2788 C C . GLU A 1 338 ? 16.906 -8.754 -10.190 1.00 73.50 338 GLU A C 1
ATOM 2790 O O . GLU A 1 338 ? 18.002 -9.111 -10.598 1.00 73.50 338 GLU A O 1
ATOM 2795 N N . ARG A 1 339 ? 16.068 -9.631 -9.619 1.00 72.69 339 ARG A N 1
ATOM 2796 C CA . ARG A 1 339 ? 16.405 -11.062 -9.483 1.00 72.69 339 ARG A CA 1
ATOM 2797 C C . ARG A 1 339 ? 16.434 -11.794 -10.819 1.00 72.69 339 ARG A C 1
ATOM 2799 O O . ARG A 1 339 ? 17.217 -12.723 -10.983 1.00 72.69 339 ARG A O 1
ATOM 2806 N N . THR A 1 340 ? 15.546 -11.417 -11.735 1.00 67.25 340 THR A N 1
ATOM 2807 C CA . THR A 1 340 ? 15.462 -12.016 -13.075 1.00 67.25 340 THR A CA 1
ATOM 2808 C C . THR A 1 340 ? 16.560 -11.464 -13.985 1.00 67.25 340 THR A C 1
ATOM 2810 O O . THR A 1 340 ? 17.090 -12.186 -14.823 1.00 67.25 340 THR A O 1
ATOM 2813 N N . ARG A 1 341 ? 16.961 -10.204 -13.780 1.00 63.22 341 ARG A N 1
ATOM 2814 C CA . ARG A 1 341 ? 18.182 -9.607 -14.319 1.00 63.22 341 ARG A CA 1
ATOM 2815 C C . ARG A 1 341 ? 19.376 -10.096 -13.510 1.00 63.22 341 ARG A C 1
ATOM 2817 O O . ARG A 1 341 ? 19.943 -9.354 -12.713 1.00 63.22 341 ARG A O 1
ATOM 2824 N N . SER A 1 342 ? 19.818 -11.332 -13.730 1.00 61.00 342 SER A N 1
ATOM 2825 C CA . SER A 1 342 ? 21.201 -11.617 -13.362 1.00 61.00 342 SER A CA 1
ATOM 2826 C C . SER A 1 342 ? 22.064 -10.677 -14.219 1.00 61.00 342 SER A C 1
ATOM 2828 O O . SER A 1 342 ? 21.987 -10.680 -15.447 1.00 61.00 342 SER A O 1
ATOM 2830 N N . GLN A 1 343 ? 22.803 -9.772 -13.578 1.00 58.50 343 GLN A N 1
ATOM 2831 C CA . GLN A 1 343 ? 23.643 -8.800 -14.284 1.00 58.50 343 GLN A CA 1
ATOM 2832 C C . GLN A 1 343 ? 24.623 -9.514 -15.236 1.00 58.50 343 GLN A C 1
ATOM 2834 O O . GLN A 1 343 ? 24.906 -9.030 -16.327 1.00 58.50 343 GLN A O 1
ATOM 2839 N N . GLN A 1 344 ? 25.014 -10.739 -14.867 1.00 62.16 344 GLN A N 1
ATOM 2840 C CA . GLN A 1 344 ? 25.795 -11.657 -15.691 1.00 62.16 344 GLN A CA 1
ATOM 2841 C C . GLN A 1 344 ? 25.076 -12.095 -16.975 1.00 62.16 344 GLN A C 1
ATOM 2843 O O . GLN A 1 344 ? 25.724 -12.185 -18.014 1.00 62.16 344 GLN A O 1
ATOM 2848 N N . ASP A 1 345 ? 23.764 -12.355 -16.948 1.00 68.50 345 ASP A N 1
ATOM 2849 C CA . ASP A 1 345 ? 23.017 -12.713 -18.159 1.00 68.50 345 ASP A CA 1
ATOM 2850 C C . ASP A 1 345 ? 22.880 -11.517 -19.101 1.00 68.50 345 ASP A C 1
ATOM 2852 O O . ASP A 1 345 ? 22.984 -11.704 -20.308 1.00 68.50 345 ASP A O 1
ATOM 2856 N N . GLN A 1 346 ? 22.685 -10.298 -18.584 1.00 68.62 346 GLN A N 1
ATOM 2857 C CA . GLN A 1 346 ? 22.608 -9.106 -19.433 1.00 68.62 346 GLN A CA 1
ATOM 2858 C C . GLN A 1 346 ? 23.954 -8.802 -20.095 1.00 68.62 346 GLN A C 1
ATOM 2860 O O . GLN A 1 346 ? 23.992 -8.646 -21.310 1.00 68.62 346 GLN A O 1
ATOM 2865 N N . GLU A 1 347 ? 25.047 -8.763 -19.329 1.00 68.38 347 GLU A N 1
ATOM 2866 C CA . GLU A 1 347 ? 26.393 -8.529 -19.872 1.00 68.38 347 GLU A CA 1
ATOM 2867 C C . GLU A 1 347 ? 26.783 -9.622 -20.878 1.00 68.38 347 GLU A C 1
ATOM 2869 O O . GLU A 1 347 ? 27.317 -9.320 -21.945 1.00 68.38 347 GLU A O 1
ATOM 2874 N N . ARG A 1 348 ? 26.445 -10.890 -20.595 1.00 79.50 348 ARG A N 1
ATOM 2875 C CA . ARG A 1 348 ? 26.649 -11.995 -21.541 1.00 79.50 348 ARG A CA 1
ATOM 2876 C C . ARG A 1 348 ? 25.820 -11.817 -22.812 1.00 79.50 348 ARG A C 1
ATOM 2878 O O . ARG A 1 348 ? 26.367 -11.968 -23.896 1.00 79.50 348 ARG A O 1
ATOM 2885 N N . LEU A 1 349 ? 24.524 -11.521 -22.697 1.00 80.88 349 LEU A N 1
ATOM 2886 C CA . LEU A 1 349 ? 23.634 -11.357 -23.854 1.00 80.88 349 LEU A CA 1
ATOM 2887 C C . LEU A 1 349 ? 24.003 -10.132 -24.695 1.00 80.88 349 LEU A C 1
ATOM 2889 O O . LEU A 1 349 ? 23.896 -10.186 -25.916 1.00 80.88 349 LEU A O 1
ATOM 2893 N N . GLU A 1 350 ? 24.445 -9.042 -24.068 1.00 75.38 350 GLU A N 1
ATOM 2894 C CA . GLU A 1 350 ? 24.923 -7.841 -24.756 1.00 75.38 350 GLU A CA 1
ATOM 2895 C C . GLU A 1 350 ? 26.221 -8.142 -25.513 1.00 75.38 350 GLU A C 1
ATOM 2897 O O . GLU A 1 350 ? 26.310 -7.847 -26.703 1.00 75.38 350 GLU A O 1
ATOM 2902 N N . LEU A 1 351 ? 27.165 -8.857 -24.889 1.00 79.94 351 LEU A N 1
ATOM 2903 C CA . LEU A 1 351 ? 28.378 -9.328 -25.559 1.00 79.94 351 LEU A CA 1
ATOM 2904 C C . LEU A 1 351 ? 28.066 -10.289 -26.719 1.00 79.94 351 LEU A C 1
ATOM 2906 O O . LEU A 1 351 ? 28.643 -10.163 -27.799 1.00 79.94 351 LEU A O 1
ATOM 2910 N N . GLU A 1 352 ? 27.152 -11.245 -26.526 1.00 85.19 352 GLU A N 1
ATOM 2911 C CA . GLU A 1 352 ? 26.701 -12.166 -27.579 1.00 85.19 352 GLU A CA 1
ATOM 2912 C C . GLU A 1 352 ? 26.031 -11.409 -28.731 1.00 85.19 352 GLU A C 1
ATOM 2914 O O . GLU A 1 352 ? 26.304 -11.699 -29.897 1.00 85.19 352 GLU A O 1
ATOM 2919 N N . TYR A 1 353 ? 25.201 -10.410 -28.421 1.00 83.94 353 TYR A N 1
ATOM 2920 C CA . TYR A 1 353 ? 24.556 -9.551 -29.408 1.00 83.94 353 TYR A CA 1
ATOM 2921 C C . TYR A 1 353 ? 25.575 -8.725 -30.198 1.00 83.94 353 TYR A C 1
ATOM 2923 O O . TYR A 1 353 ? 25.523 -8.719 -31.429 1.00 83.94 353 TYR A O 1
ATOM 2931 N N . GLU A 1 354 ? 26.517 -8.061 -29.526 1.00 79.94 354 GLU A N 1
ATOM 2932 C CA . GLU A 1 354 ? 27.577 -7.283 -30.173 1.00 79.94 354 GLU A CA 1
ATOM 2933 C C . GLU A 1 354 ? 28.459 -8.170 -31.056 1.00 79.94 354 GLU A C 1
ATOM 2935 O O . GLU A 1 354 ? 28.714 -7.832 -32.215 1.00 79.94 354 GLU A O 1
ATOM 2940 N N . THR A 1 355 ? 28.838 -9.347 -30.554 1.00 86.12 355 THR A N 1
ATOM 2941 C CA . THR A 1 355 ? 29.614 -10.338 -31.310 1.00 86.12 355 THR A CA 1
ATOM 2942 C C . THR A 1 355 ? 28.840 -10.805 -32.543 1.00 86.12 355 THR A C 1
ATOM 2944 O O . THR A 1 355 ? 29.379 -10.815 -33.650 1.00 86.12 355 THR A O 1
ATOM 2947 N N . ALA A 1 356 ? 27.556 -11.144 -32.396 1.00 90.38 356 ALA A N 1
ATOM 2948 C CA . ALA A 1 356 ? 26.710 -11.557 -33.511 1.00 90.38 356 ALA A CA 1
ATOM 2949 C C . ALA A 1 356 ? 26.542 -10.434 -34.548 1.00 90.38 356 ALA A C 1
ATOM 2951 O O . ALA A 1 356 ? 26.649 -10.683 -35.748 1.00 90.38 356 ALA A O 1
ATOM 2952 N N . GLN A 1 357 ? 26.336 -9.191 -34.106 1.00 85.69 357 GLN A N 1
ATOM 2953 C CA . GLN A 1 357 ? 26.264 -8.016 -34.977 1.00 85.69 357 GLN A CA 1
ATOM 2954 C C . GLN A 1 357 ? 27.566 -7.789 -35.745 1.00 85.69 357 GLN A C 1
ATOM 2956 O O . GLN A 1 357 ? 27.527 -7.497 -36.941 1.00 85.69 3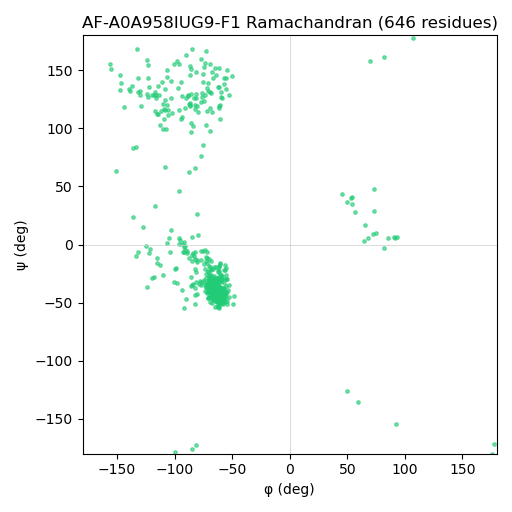57 GLN A O 1
ATOM 2961 N N . GLN A 1 358 ? 28.717 -7.943 -35.089 1.00 86.69 358 GLN A N 1
ATOM 2962 C CA . GLN A 1 358 ? 30.015 -7.843 -35.745 1.00 86.69 358 GLN A CA 1
ATOM 2963 C C . GLN A 1 358 ? 30.177 -8.933 -36.811 1.00 86.69 358 GLN A C 1
ATOM 2965 O O . GLN A 1 358 ? 30.504 -8.619 -37.956 1.00 86.69 358 GLN A O 1
ATOM 2970 N N . VAL A 1 359 ? 29.863 -10.188 -36.478 1.00 93.44 359 VAL A N 1
ATOM 2971 C CA . VAL A 1 359 ? 29.914 -11.310 -37.427 1.00 93.44 359 VAL A CA 1
ATOM 2972 C C . VAL A 1 359 ? 28.990 -11.064 -38.622 1.00 93.44 359 VAL A C 1
ATOM 2974 O O . VAL A 1 359 ? 29.403 -11.263 -39.764 1.00 93.44 359 VAL A O 1
ATOM 2977 N N . ILE A 1 360 ? 27.766 -10.576 -38.391 1.00 93.62 360 ILE A N 1
ATOM 2978 C CA . ILE A 1 360 ? 26.824 -10.212 -39.459 1.00 93.62 360 ILE A CA 1
ATOM 2979 C C . ILE A 1 360 ? 27.424 -9.135 -40.367 1.00 93.62 360 ILE A C 1
ATOM 2981 O O . ILE A 1 360 ? 27.405 -9.299 -41.586 1.00 93.62 360 ILE A O 1
ATOM 2985 N N . ARG A 1 361 ? 27.988 -8.055 -39.809 1.00 90.00 361 ARG A N 1
ATOM 2986 C CA . ARG A 1 361 ? 28.618 -6.986 -40.605 1.00 90.00 361 ARG A CA 1
ATOM 2987 C C . ARG A 1 361 ? 29.792 -7.503 -41.426 1.00 90.00 361 ARG A C 1
ATOM 2989 O O . ARG A 1 361 ? 29.894 -7.173 -42.606 1.00 90.00 361 ARG A O 1
ATOM 2996 N N . GLU A 1 362 ? 30.660 -8.319 -40.834 1.00 93.88 362 GLU A N 1
ATOM 2997 C CA . GLU A 1 362 ? 31.809 -8.906 -41.528 1.00 93.88 362 GLU A CA 1
ATOM 2998 C C . GLU A 1 362 ? 31.373 -9.825 -42.674 1.00 93.88 362 GLU A C 1
ATOM 3000 O O . GLU A 1 362 ? 31.910 -9.731 -43.779 1.00 93.88 362 GLU A O 1
ATOM 3005 N N . LEU A 1 363 ? 30.392 -10.700 -42.433 1.00 94.56 363 LEU A N 1
ATOM 3006 C CA . LEU A 1 363 ? 29.859 -11.608 -43.449 1.00 94.56 363 LEU A CA 1
ATOM 3007 C C . LEU A 1 363 ? 29.137 -10.853 -44.564 1.00 94.56 363 LEU A C 1
ATOM 3009 O O . LEU A 1 363 ? 29.387 -11.147 -45.729 1.00 94.56 363 LEU A O 1
ATOM 3013 N N . LEU A 1 364 ? 28.303 -9.862 -44.233 1.00 93.81 364 LEU A N 1
ATOM 3014 C CA . LEU A 1 364 ? 27.640 -9.021 -45.230 1.00 93.81 364 LEU A CA 1
ATOM 3015 C C . LEU A 1 364 ? 28.661 -8.262 -46.068 1.00 93.81 364 LEU A C 1
ATOM 3017 O O . LEU A 1 364 ? 28.544 -8.269 -47.283 1.00 93.81 364 LEU A O 1
ATOM 3021 N N . THR A 1 365 ? 29.689 -7.676 -45.451 1.00 92.94 365 THR A N 1
ATOM 3022 C CA . THR A 1 365 ? 30.755 -6.969 -46.179 1.00 92.94 365 THR A CA 1
ATOM 3023 C C . THR A 1 365 ? 31.488 -7.907 -47.133 1.00 92.94 365 THR A C 1
ATOM 3025 O O . THR A 1 365 ? 31.738 -7.552 -48.283 1.00 92.94 365 THR A O 1
ATOM 3028 N N . LYS A 1 366 ? 31.817 -9.127 -46.689 1.00 93.75 366 LYS A N 1
ATOM 3029 C CA . LYS A 1 366 ? 32.447 -10.141 -47.545 1.00 93.75 366 LYS A CA 1
ATOM 3030 C C . LYS A 1 366 ? 31.530 -10.545 -48.696 1.00 93.75 366 LYS A C 1
ATOM 3032 O O . LYS A 1 366 ? 31.986 -10.566 -49.835 1.00 93.75 366 LYS A O 1
ATOM 3037 N N . LEU A 1 367 ? 30.260 -10.833 -48.409 1.00 93.31 367 LEU A N 1
ATOM 3038 C CA . LEU A 1 367 ? 29.278 -11.238 -49.410 1.00 93.31 367 LEU A CA 1
ATOM 3039 C C . LEU A 1 367 ? 29.069 -10.140 -50.453 1.00 93.31 367 LEU A C 1
ATOM 3041 O O . LEU A 1 367 ? 29.262 -10.397 -51.634 1.00 93.31 367 LEU A O 1
ATOM 3045 N N . THR A 1 368 ? 28.768 -8.912 -50.023 1.00 90.06 368 THR A N 1
ATOM 3046 C CA . THR A 1 368 ? 28.553 -7.777 -50.932 1.00 90.06 368 THR A CA 1
ATOM 3047 C C . THR A 1 368 ? 29.797 -7.471 -51.753 1.00 90.06 368 THR A C 1
ATOM 3049 O O . THR A 1 368 ? 29.680 -7.177 -52.937 1.00 90.06 368 THR A O 1
ATOM 3052 N N . THR A 1 369 ? 30.994 -7.600 -51.172 1.00 88.62 369 THR A N 1
ATOM 3053 C CA . THR A 1 369 ? 32.256 -7.443 -51.908 1.00 88.62 369 THR A CA 1
ATOM 3054 C C . THR A 1 369 ? 32.399 -8.508 -52.993 1.00 88.62 369 THR A C 1
ATOM 3056 O O . THR A 1 369 ? 32.709 -8.173 -54.135 1.00 88.62 369 THR A O 1
ATOM 3059 N N . VAL A 1 370 ? 32.174 -9.784 -52.664 1.00 89.44 370 VAL A N 1
ATOM 3060 C CA . VAL A 1 370 ? 32.279 -10.889 -53.630 1.00 89.44 370 VAL A CA 1
ATOM 3061 C C . VAL A 1 370 ? 31.229 -10.754 -54.729 1.00 89.44 370 VAL A C 1
ATOM 3063 O O . VAL A 1 370 ? 31.588 -10.832 -55.898 1.00 89.44 370 VAL A O 1
ATOM 3066 N N . GLU A 1 371 ? 29.969 -10.492 -54.382 1.00 87.88 371 GLU A N 1
ATOM 3067 C CA . GLU A 1 371 ? 28.885 -10.303 -55.353 1.00 87.88 371 GLU A CA 1
ATOM 3068 C C . GLU A 1 371 ? 29.122 -9.084 -56.253 1.00 87.88 371 GLU A C 1
ATOM 3070 O O . GLU A 1 371 ? 28.921 -9.168 -57.464 1.00 87.88 371 GLU A O 1
ATOM 3075 N N . ALA A 1 372 ? 29.600 -7.963 -55.700 1.00 83.81 372 ALA A N 1
ATOM 3076 C CA . ALA A 1 372 ? 29.912 -6.769 -56.482 1.00 83.81 372 ALA A CA 1
ATOM 3077 C C . ALA A 1 372 ? 31.069 -7.013 -57.461 1.00 83.81 372 ALA A C 1
ATOM 3079 O O . ALA A 1 372 ? 30.995 -6.595 -58.618 1.00 83.81 372 ALA A O 1
ATOM 3080 N N . TRP A 1 373 ? 32.130 -7.703 -57.025 1.00 83.94 373 TRP A N 1
ATOM 3081 C CA . TRP A 1 373 ? 33.240 -8.060 -57.908 1.00 83.94 373 TRP A CA 1
ATOM 3082 C C . TRP A 1 373 ? 32.833 -9.079 -58.966 1.00 83.94 373 TRP A C 1
ATOM 3084 O O . TRP A 1 373 ? 33.197 -8.899 -60.122 1.00 83.94 373 TRP A O 1
ATOM 3094 N N . ASP A 1 374 ? 32.071 -10.111 -58.609 1.00 85.69 374 ASP A N 1
ATOM 3095 C CA . ASP A 1 374 ? 31.575 -11.108 -59.563 1.00 85.69 374 ASP A CA 1
ATOM 3096 C C . ASP A 1 374 ? 30.669 -10.467 -60.624 1.00 85.69 374 ASP A C 1
ATOM 3098 O O . ASP A 1 374 ? 30.863 -10.665 -61.824 1.00 85.69 374 ASP A O 1
ATOM 3102 N N . HIS A 1 375 ? 29.744 -9.597 -60.210 1.00 82.81 375 HIS A N 1
ATOM 3103 C CA . HIS A 1 375 ? 28.895 -8.834 -61.129 1.00 82.81 375 HIS A CA 1
ATOM 3104 C C . HIS A 1 375 ? 29.710 -7.924 -62.058 1.00 82.81 375 HIS A C 1
ATOM 3106 O O . HIS A 1 375 ? 29.472 -7.906 -63.267 1.00 82.81 375 HIS A O 1
ATOM 3112 N N . CYS A 1 376 ? 30.714 -7.229 -61.516 1.00 80.44 376 CYS A N 1
ATOM 3113 C CA . CYS A 1 376 ? 31.621 -6.385 -62.289 1.00 80.44 376 CYS A CA 1
ATOM 3114 C C . CYS A 1 376 ? 32.437 -7.210 -63.301 1.00 80.44 376 CYS A C 1
ATOM 3116 O O . CYS A 1 376 ? 32.412 -6.928 -64.498 1.00 80.44 376 CYS A O 1
ATOM 3118 N N . PHE A 1 377 ? 33.118 -8.273 -62.860 1.00 82.50 377 PHE A N 1
ATOM 3119 C CA . PHE A 1 377 ? 33.982 -9.087 -63.720 1.00 82.50 377 PHE A CA 1
ATOM 3120 C C . PHE A 1 377 ? 33.211 -9.928 -64.742 1.00 82.50 377 PHE A C 1
ATOM 3122 O O . PHE A 1 377 ? 33.715 -10.130 -65.843 1.00 82.50 377 PHE A O 1
ATOM 3129 N N . SER A 1 378 ? 32.002 -10.396 -64.421 1.00 83.44 378 SER A N 1
ATOM 3130 C CA . SER A 1 378 ? 31.179 -11.186 -65.350 1.00 83.44 378 SER A CA 1
ATOM 3131 C C . SER A 1 378 ? 30.646 -10.369 -66.530 1.00 83.44 378 SER A C 1
ATOM 3133 O O . SER A 1 378 ? 30.389 -10.928 -67.596 1.00 83.44 378 SER A O 1
ATOM 3135 N N . ARG A 1 379 ? 30.487 -9.051 -66.358 1.00 79.88 379 ARG A N 1
ATOM 3136 C CA . ARG A 1 379 ? 29.998 -8.130 -67.398 1.00 79.88 379 ARG A CA 1
ATOM 3137 C C . ARG A 1 379 ? 31.109 -7.371 -68.117 1.00 79.88 379 ARG A C 1
ATOM 3139 O O . ARG A 1 379 ? 30.869 -6.875 -69.212 1.00 79.88 379 ARG A O 1
ATOM 3146 N N . MET A 1 380 ? 32.295 -7.281 -67.518 1.00 85.75 380 MET A N 1
ATOM 3147 C CA . MET A 1 380 ? 33.418 -6.526 -68.063 1.00 85.75 380 MET A CA 1
ATOM 3148 C C . MET A 1 380 ? 34.109 -7.271 -69.207 1.00 85.75 380 MET A C 1
ATOM 3150 O O . MET A 1 380 ? 34.657 -8.360 -69.036 1.00 85.75 380 MET A O 1
ATOM 3154 N N . THR A 1 381 ? 34.176 -6.635 -70.370 1.00 88.06 381 THR A N 1
ATOM 3155 C CA . THR A 1 381 ? 35.030 -7.075 -71.476 1.00 88.06 381 THR A CA 1
ATOM 3156 C C . THR A 1 381 ? 36.498 -6.708 -71.227 1.00 88.06 381 THR A C 1
ATOM 3158 O O . THR A 1 381 ? 36.823 -5.792 -70.470 1.00 88.06 381 THR A O 1
ATOM 3161 N N . GLU A 1 382 ? 37.430 -7.385 -71.909 1.00 87.31 382 GLU A N 1
ATOM 3162 C CA . GLU A 1 382 ? 38.861 -7.045 -71.821 1.00 87.31 382 GLU A CA 1
ATOM 3163 C C . GLU A 1 382 ? 39.145 -5.600 -72.281 1.00 87.31 382 GLU A C 1
ATOM 3165 O O . GLU A 1 382 ? 40.038 -4.950 -71.739 1.00 87.31 382 GLU A O 1
ATOM 3170 N N . HIS A 1 383 ? 38.353 -5.074 -73.224 1.00 88.12 383 HIS A N 1
ATOM 3171 C CA . HIS A 1 383 ? 38.409 -3.675 -73.653 1.00 88.12 383 HIS A CA 1
ATOM 3172 C C . HIS A 1 383 ? 38.092 -2.725 -72.489 1.00 88.12 383 HIS A C 1
ATOM 3174 O O . HIS A 1 383 ? 38.911 -1.882 -72.121 1.00 88.12 383 HIS A O 1
ATOM 3180 N N . GLU A 1 384 ? 36.945 -2.914 -71.838 1.00 88.69 384 GLU A N 1
ATOM 3181 C CA . GLU A 1 384 ? 36.522 -2.084 -70.707 1.00 88.69 384 GLU A CA 1
ATOM 3182 C C . GLU A 1 384 ? 37.496 -2.195 -69.521 1.00 88.69 384 GLU A C 1
ATOM 3184 O O . GLU A 1 384 ? 37.813 -1.187 -68.887 1.00 88.69 384 GLU A O 1
ATOM 3189 N N . ARG A 1 385 ? 38.067 -3.386 -69.270 1.00 87.38 385 ARG A N 1
ATOM 3190 C CA . ARG A 1 385 ? 39.098 -3.597 -68.236 1.00 87.38 385 ARG A CA 1
ATOM 3191 C C . ARG A 1 385 ? 40.357 -2.769 -68.489 1.00 87.38 385 ARG A C 1
ATOM 3193 O O . ARG A 1 385 ? 40.917 -2.182 -67.558 1.00 87.38 385 ARG A O 1
ATOM 3200 N N . GLN A 1 386 ? 40.828 -2.720 -69.734 1.00 89.44 386 GLN A N 1
ATOM 3201 C CA . GLN A 1 386 ? 41.999 -1.924 -70.111 1.00 89.44 386 GLN A CA 1
ATOM 3202 C C . GLN A 1 386 ? 41.727 -0.426 -69.959 1.00 89.44 386 GLN A C 1
ATOM 3204 O O . GLN A 1 386 ? 42.568 0.288 -69.405 1.00 89.44 386 GLN A O 1
ATOM 3209 N N . HIS A 1 387 ? 40.545 0.032 -70.380 1.00 90.81 387 HIS A N 1
ATOM 3210 C CA . HIS A 1 387 ? 40.116 1.420 -70.212 1.00 90.81 387 HIS A CA 1
ATOM 3211 C C . HIS A 1 387 ? 39.963 1.801 -68.733 1.00 90.81 387 HIS A C 1
ATOM 3213 O O . HIS A 1 387 ? 40.431 2.865 -68.338 1.00 90.81 387 HIS A O 1
ATOM 3219 N N . LEU A 1 388 ? 39.450 0.915 -67.876 1.00 88.44 388 LEU A N 1
ATOM 3220 C CA . LEU A 1 388 ? 39.397 1.134 -66.428 1.00 88.44 388 LEU A CA 1
ATOM 3221 C C . LEU A 1 388 ? 40.798 1.315 -65.813 1.00 88.44 388 LEU A C 1
ATOM 3223 O O . LEU A 1 388 ? 41.042 2.281 -65.089 1.00 88.44 388 LEU A O 1
ATOM 3227 N N . LEU A 1 389 ? 41.757 0.441 -66.145 1.00 88.25 389 LEU A N 1
ATOM 3228 C CA . LEU A 1 389 ? 43.144 0.568 -65.671 1.00 88.25 389 LEU A CA 1
ATOM 3229 C C . LEU A 1 389 ? 43.823 1.845 -66.187 1.00 88.25 389 LEU A C 1
ATOM 3231 O O . LEU A 1 389 ? 44.609 2.477 -65.469 1.00 88.25 389 LEU A O 1
ATOM 3235 N N . ALA A 1 390 ? 43.554 2.218 -67.439 1.00 89.31 390 ALA A N 1
ATOM 3236 C CA . ALA A 1 390 ? 44.079 3.435 -68.045 1.00 89.31 390 ALA A CA 1
ATOM 3237 C C . ALA A 1 390 ? 43.480 4.691 -67.394 1.00 89.31 390 ALA A C 1
ATOM 3239 O O . ALA A 1 390 ? 44.227 5.622 -67.076 1.00 89.31 390 ALA A O 1
ATOM 3240 N N . TRP A 1 391 ? 42.178 4.674 -67.094 1.00 90.00 391 TRP A N 1
ATOM 3241 C CA . TRP A 1 391 ? 41.487 5.708 -66.332 1.00 90.00 391 TRP A CA 1
ATOM 3242 C C . TRP A 1 391 ? 42.120 5.900 -64.953 1.00 90.00 391 TRP A C 1
ATOM 3244 O O . TRP A 1 391 ? 42.533 7.013 -64.625 1.00 90.00 391 TRP A O 1
ATOM 3254 N N . THR A 1 392 ? 42.319 4.826 -64.178 1.00 87.06 392 THR A N 1
ATOM 3255 C CA . THR A 1 392 ? 42.945 4.918 -62.846 1.00 87.06 392 THR A CA 1
ATOM 3256 C C . THR A 1 392 ? 44.328 5.571 -62.919 1.00 87.06 392 THR A C 1
ATOM 3258 O O . THR A 1 392 ? 44.642 6.467 -62.130 1.00 87.06 392 THR A O 1
ATOM 3261 N N . LYS A 1 393 ? 45.151 5.189 -63.905 1.00 89.56 393 LYS A N 1
ATOM 3262 C CA . LYS A 1 393 ? 46.475 5.796 -64.126 1.00 89.56 393 LYS A CA 1
ATOM 3263 C C . LYS A 1 393 ? 46.379 7.269 -64.534 1.00 89.56 393 LYS A C 1
ATOM 3265 O O . LYS A 1 393 ? 47.198 8.074 -64.084 1.00 89.56 393 LYS A O 1
ATOM 3270 N N . ALA A 1 394 ? 45.415 7.636 -65.378 1.00 87.62 394 ALA A N 1
ATOM 3271 C CA . ALA A 1 394 ? 45.189 9.021 -65.787 1.00 87.62 394 ALA A CA 1
ATOM 3272 C C . ALA A 1 394 ? 44.774 9.892 -64.588 1.00 87.62 394 ALA A C 1
ATOM 3274 O O . ALA A 1 394 ? 45.382 10.936 -64.354 1.00 87.62 394 ALA A O 1
ATOM 3275 N N . VAL A 1 395 ? 43.840 9.418 -63.759 1.00 86.31 395 VAL A N 1
ATOM 3276 C CA . VAL A 1 395 ? 43.356 10.113 -62.553 1.00 86.31 395 VAL A CA 1
ATOM 3277 C C . VAL A 1 395 ? 44.450 10.294 -61.496 1.00 86.31 395 VAL A C 1
ATOM 3279 O O . VAL A 1 395 ? 44.549 11.363 -60.881 1.00 86.31 395 VAL A O 1
ATOM 3282 N N . GLN A 1 396 ? 45.323 9.297 -61.316 1.00 85.69 396 GLN A N 1
ATOM 3283 C CA . GLN A 1 396 ? 46.500 9.410 -60.445 1.00 85.69 396 GLN A CA 1
ATOM 3284 C C . GLN A 1 396 ? 47.478 10.487 -60.939 1.00 85.69 396 GLN A C 1
ATOM 3286 O O . GLN A 1 396 ? 47.980 11.277 -60.140 1.00 85.69 396 GLN A O 1
ATOM 3291 N N . ARG A 1 397 ? 47.711 10.573 -62.258 1.00 84.88 397 ARG A N 1
ATOM 3292 C CA . ARG A 1 397 ? 48.611 11.573 -62.867 1.00 84.88 397 ARG A CA 1
ATOM 3293 C C . ARG A 1 397 ? 48.062 13.000 -62.835 1.00 84.88 397 ARG A C 1
ATOM 3295 O O . ARG A 1 397 ? 48.853 13.940 -62.875 1.00 84.88 397 ARG A O 1
ATOM 3302 N N . ILE A 1 398 ? 46.743 13.178 -62.736 1.00 83.31 398 ILE A N 1
ATOM 3303 C CA . ILE A 1 398 ? 46.135 14.498 -62.497 1.00 83.31 398 ILE A CA 1
ATOM 3304 C C . ILE A 1 398 ? 46.579 15.045 -61.127 1.00 83.31 398 ILE A C 1
ATOM 3306 O O . ILE A 1 398 ? 46.905 16.229 -61.021 1.00 83.31 398 ILE A O 1
ATOM 3310 N N . GLY A 1 399 ? 46.673 14.189 -60.099 1.00 78.06 399 GLY A N 1
ATOM 3311 C CA . GLY A 1 399 ? 47.183 14.549 -58.770 1.00 78.06 399 GLY A CA 1
ATOM 3312 C C . GLY A 1 399 ? 46.537 15.820 -58.201 1.00 78.06 399 GLY A C 1
ATOM 3313 O O . GLY A 1 399 ? 45.317 15.928 -58.156 1.00 78.06 399 GLY A O 1
ATOM 3314 N N . LYS A 1 400 ? 47.361 16.805 -57.805 1.00 73.38 400 LYS A N 1
ATOM 3315 C CA . LYS A 1 400 ? 46.920 18.126 -57.300 1.00 73.38 400 LYS A CA 1
ATOM 3316 C C . LYS A 1 400 ? 46.520 19.130 -58.402 1.00 73.38 400 LYS A C 1
ATOM 3318 O O . LYS A 1 400 ? 46.391 20.315 -58.111 1.00 73.38 400 LYS A O 1
ATOM 3323 N N . GLY A 1 401 ? 46.434 18.717 -59.668 1.00 72.06 401 GLY A N 1
ATOM 3324 C CA . GLY A 1 401 ? 45.972 19.565 -60.777 1.00 72.06 401 GLY A CA 1
ATOM 3325 C C . GLY A 1 401 ? 46.935 20.674 -61.240 1.00 72.06 401 GLY A C 1
ATOM 3326 O O . GLY A 1 401 ? 46.547 21.504 -62.054 1.00 72.06 401 GLY A O 1
ATOM 3327 N N . LYS A 1 402 ? 48.193 20.700 -60.764 1.00 71.25 402 LYS A N 1
ATOM 3328 C CA . LYS A 1 402 ? 49.174 21.788 -61.016 1.00 71.25 402 LYS A CA 1
ATOM 3329 C C . LYS A 1 402 ? 50.288 21.460 -62.029 1.00 71.25 402 LYS A C 1
ATOM 3331 O O . LYS A 1 402 ? 51.231 22.230 -62.183 1.00 71.25 402 LYS A O 1
ATOM 3336 N N . GLY A 1 403 ? 50.234 20.304 -62.689 1.00 74.50 403 GLY A N 1
ATOM 3337 C CA . GLY A 1 403 ? 51.264 19.848 -63.633 1.00 74.50 403 GLY A CA 1
ATOM 3338 C C . GLY A 1 403 ? 51.070 20.344 -65.074 1.00 74.50 403 GLY A C 1
ATOM 3339 O O . GLY A 1 403 ? 49.950 20.551 -65.533 1.00 74.50 403 GLY A O 1
ATOM 3340 N N . LYS A 1 404 ? 52.170 20.443 -65.835 1.00 76.50 404 LYS A N 1
ATOM 3341 C CA . LYS A 1 404 ? 52.182 20.897 -67.243 1.00 76.50 404 LYS A CA 1
ATOM 3342 C C . LYS A 1 404 ? 51.280 20.071 -68.180 1.00 76.50 404 LYS A C 1
ATOM 3344 O O . LYS A 1 404 ? 50.717 20.621 -69.120 1.00 76.50 404 LYS A O 1
ATOM 3349 N N . TYR A 1 405 ? 51.130 18.768 -67.925 1.00 81.12 405 TYR A N 1
ATOM 3350 C CA . TYR A 1 405 ? 50.349 17.838 -68.758 1.00 81.12 405 TYR A CA 1
ATOM 3351 C C . TYR A 1 405 ? 48.971 17.487 -68.172 1.00 81.12 405 TYR A C 1
ATOM 3353 O O . TYR A 1 405 ? 48.305 16.578 -68.661 1.00 81.12 405 TYR A O 1
ATOM 3361 N N . VAL A 1 406 ? 48.506 18.206 -67.144 1.00 83.38 406 VAL A N 1
ATOM 3362 C CA . VAL A 1 406 ? 47.238 17.896 -66.455 1.00 83.38 406 VAL A CA 1
ATOM 3363 C C . VAL A 1 406 ? 46.044 17.900 -67.406 1.00 83.38 406 VAL A C 1
ATOM 3365 O O . VAL A 1 406 ? 45.230 16.987 -67.342 1.00 83.38 406 VAL A O 1
ATOM 3368 N N . ASN A 1 407 ? 45.960 18.853 -68.338 1.00 82.94 407 ASN A N 1
ATOM 3369 C CA . ASN A 1 407 ? 44.852 18.899 -69.299 1.00 82.94 407 ASN A CA 1
ATOM 3370 C C . ASN A 1 407 ? 44.836 17.686 -70.243 1.00 82.94 407 ASN A C 1
ATOM 3372 O O . ASN A 1 407 ? 43.765 17.195 -70.584 1.00 82.94 407 ASN A O 1
ATOM 3376 N N . GLN A 1 408 ? 46.008 17.162 -70.622 1.00 84.50 408 GLN A N 1
ATOM 3377 C CA . GLN A 1 408 ? 46.092 15.927 -71.409 1.00 84.50 408 GLN A CA 1
ATOM 3378 C C . GLN A 1 408 ? 45.642 14.720 -70.581 1.00 84.50 408 GLN A C 1
ATOM 3380 O O . GLN A 1 408 ? 44.916 13.870 -71.083 1.00 84.50 408 GLN A O 1
ATOM 3385 N N . HIS A 1 409 ? 46.020 14.661 -69.302 1.00 86.44 409 HIS A N 1
ATOM 3386 C CA . HIS A 1 409 ? 45.579 13.596 -68.401 1.00 86.44 409 HIS A CA 1
ATOM 3387 C C . HIS A 1 409 ? 44.081 13.670 -68.072 1.00 86.44 409 HIS A C 1
ATOM 3389 O O . HIS A 1 409 ? 43.453 12.621 -67.987 1.00 86.44 409 HIS A O 1
ATOM 3395 N N . ARG A 1 410 ? 43.490 14.869 -67.957 1.00 85.81 410 ARG A N 1
ATOM 3396 C CA . ARG A 1 410 ? 42.031 15.065 -67.834 1.00 85.81 410 ARG A CA 1
ATOM 3397 C C . ARG A 1 410 ? 41.297 14.549 -69.065 1.00 85.81 410 ARG A C 1
ATOM 3399 O O . ARG A 1 410 ? 40.371 13.763 -68.925 1.00 85.81 410 ARG A O 1
ATOM 3406 N N . LYS A 1 411 ? 41.762 14.921 -70.262 1.00 87.25 411 LYS A N 1
ATOM 3407 C CA . LYS A 1 411 ? 41.174 14.440 -71.517 1.00 87.25 411 LYS A CA 1
ATOM 3408 C C . LYS A 1 411 ? 41.257 12.914 -71.635 1.00 87.25 411 LYS A C 1
ATOM 3410 O O . LYS A 1 411 ? 40.252 12.279 -71.917 1.00 87.25 411 LYS A O 1
ATOM 3415 N N . ALA A 1 412 ? 42.416 12.329 -71.329 1.00 87.88 412 ALA A N 1
ATOM 3416 C CA . ALA A 1 412 ? 42.576 10.876 -71.311 1.00 87.88 412 ALA A CA 1
ATOM 3417 C C . ALA A 1 412 ? 41.672 10.202 -70.262 1.00 87.88 412 ALA A C 1
ATOM 3419 O O . ALA A 1 412 ? 41.119 9.141 -70.522 1.00 87.88 412 ALA A O 1
ATOM 3420 N N . ALA A 1 413 ? 41.492 10.807 -69.081 1.00 88.19 413 ALA A N 1
ATOM 3421 C CA . ALA A 1 413 ? 40.555 10.299 -68.082 1.00 88.19 413 ALA A CA 1
ATOM 3422 C C . ALA A 1 413 ? 39.105 10.340 -68.596 1.00 88.19 413 ALA A C 1
ATOM 3424 O O . ALA A 1 413 ? 38.396 9.357 -68.444 1.00 88.19 413 ALA A O 1
ATOM 3425 N N . GLN A 1 414 ? 38.682 11.418 -69.257 1.00 88.62 414 GLN A N 1
ATOM 3426 C CA . GLN A 1 414 ? 37.344 11.505 -69.855 1.00 88.62 414 GLN A CA 1
ATOM 3427 C C . GLN A 1 414 ? 37.126 10.431 -70.930 1.00 88.62 414 GLN A C 1
ATOM 3429 O O . GLN A 1 414 ? 36.148 9.694 -70.858 1.00 88.62 414 GLN A O 1
ATOM 3434 N N . GLU A 1 415 ? 38.068 10.287 -71.868 1.00 90.12 415 GLU A N 1
ATOM 3435 C CA . GLU A 1 415 ? 38.004 9.282 -72.941 1.00 90.12 415 GLU A CA 1
ATOM 3436 C C . GLU A 1 415 ? 37.962 7.853 -72.382 1.00 90.12 415 GLU A C 1
ATOM 3438 O O . GLU A 1 415 ? 37.139 7.039 -72.791 1.00 90.12 415 GLU A O 1
ATOM 3443 N N . HIS A 1 416 ? 38.817 7.528 -71.409 1.00 90.94 416 HIS A N 1
ATOM 3444 C CA . HIS A 1 416 ? 38.818 6.190 -70.822 1.00 90.94 416 HIS A CA 1
ATOM 3445 C C . HIS A 1 416 ? 37.578 5.907 -69.970 1.00 90.94 416 HIS A C 1
ATOM 3447 O O . HIS A 1 416 ? 37.136 4.762 -69.946 1.00 90.94 416 HIS A O 1
ATOM 3453 N N . LEU A 1 417 ? 37.013 6.918 -69.298 1.00 88.38 417 LEU A N 1
ATOM 3454 C CA . LEU A 1 417 ? 35.788 6.756 -68.519 1.00 88.38 417 LEU A CA 1
ATOM 3455 C C . LEU A 1 417 ? 34.585 6.472 -69.419 1.00 88.38 417 LEU A C 1
ATOM 3457 O O . LEU A 1 417 ? 33.794 5.596 -69.091 1.00 88.38 417 LEU A O 1
ATOM 3461 N N . GLU A 1 418 ? 34.447 7.180 -70.545 1.00 87.38 418 GLU A N 1
ATOM 3462 C CA . GLU A 1 418 ? 33.347 6.963 -71.498 1.00 87.38 418 GLU A CA 1
ATOM 3463 C C . GLU A 1 418 ? 33.256 5.493 -71.938 1.00 87.38 418 GLU A C 1
ATOM 3465 O O . GLU A 1 418 ? 32.159 4.937 -71.988 1.00 87.38 418 GLU A O 1
ATOM 3470 N N . GLU A 1 419 ? 34.407 4.855 -72.149 1.00 88.44 419 GLU A N 1
ATOM 3471 C CA . GLU A 1 419 ? 34.528 3.472 -72.623 1.00 88.44 419 GLU A CA 1
ATOM 3472 C C . GLU A 1 419 ? 34.343 2.403 -71.533 1.00 88.44 419 GLU A C 1
ATOM 3474 O O . GLU A 1 419 ? 34.175 1.236 -71.867 1.00 88.44 419 GLU A O 1
ATOM 3479 N N . CYS A 1 420 ? 34.400 2.747 -70.239 1.00 87.44 420 CYS A N 1
ATOM 3480 C CA . CYS A 1 420 ? 34.249 1.773 -69.141 1.00 87.44 420 CYS A CA 1
ATOM 3481 C C . CYS A 1 420 ? 33.142 2.114 -68.129 1.00 87.44 420 CYS A C 1
ATOM 3483 O O . CYS A 1 420 ? 32.886 1.338 -67.205 1.00 87.44 420 CYS A O 1
ATOM 3485 N N . ARG A 1 421 ? 32.446 3.246 -68.304 1.00 85.69 421 ARG A N 1
ATOM 3486 C CA . ARG A 1 421 ? 31.395 3.738 -67.396 1.00 85.69 421 ARG A CA 1
ATOM 3487 C C . ARG A 1 421 ? 30.287 2.716 -67.152 1.00 85.69 421 ARG A C 1
ATOM 3489 O O . ARG A 1 421 ? 29.843 2.599 -66.016 1.00 85.69 421 ARG A O 1
ATOM 3496 N N . SER A 1 422 ? 29.851 2.002 -68.192 1.00 81.44 422 SER A N 1
ATOM 3497 C CA . SER A 1 422 ? 28.737 1.039 -68.147 1.00 81.44 422 SER A CA 1
ATOM 3498 C C . SER A 1 422 ? 29.027 -0.226 -67.343 1.00 81.44 422 SER A C 1
ATOM 3500 O O . SER A 1 422 ? 28.091 -0.920 -66.952 1.00 81.44 422 SER A O 1
ATOM 3502 N N . VAL A 1 423 ? 30.302 -0.540 -67.110 1.00 81.75 423 VAL A N 1
ATOM 3503 C CA . VAL A 1 423 ? 30.713 -1.752 -66.390 1.00 81.75 423 VAL A CA 1
ATOM 3504 C C . VAL A 1 423 ? 30.637 -1.566 -64.886 1.00 81.75 423 VAL A C 1
ATOM 3506 O O . VAL A 1 423 ? 30.281 -2.490 -64.158 1.00 81.75 423 VAL A O 1
ATOM 3509 N N . ILE A 1 424 ? 30.993 -0.374 -64.412 1.00 82.12 424 ILE A N 1
ATOM 3510 C CA . ILE A 1 424 ? 31.071 -0.088 -62.987 1.00 82.12 424 ILE A CA 1
ATOM 3511 C C . ILE A 1 424 ? 29.684 0.342 -62.492 1.00 82.12 424 ILE A C 1
ATOM 3513 O O . ILE A 1 424 ? 29.168 1.362 -62.952 1.00 82.12 424 ILE A O 1
ATOM 3517 N N . PRO A 1 425 ? 29.080 -0.393 -61.538 1.00 79.19 425 PRO A N 1
ATOM 3518 C CA . PRO A 1 425 ? 27.703 -0.148 -61.113 1.00 79.19 425 PRO A CA 1
ATOM 3519 C C . PRO A 1 425 ? 27.537 1.153 -60.318 1.00 79.19 425 PRO A C 1
ATOM 3521 O O . PRO A 1 425 ? 26.458 1.739 -60.322 1.00 79.19 425 PRO A O 1
ATOM 3524 N N . ALA A 1 426 ? 28.590 1.609 -59.636 1.00 87.19 426 ALA A N 1
ATOM 3525 C CA . ALA A 1 426 ? 28.576 2.835 -58.850 1.00 87.19 426 ALA A CA 1
ATOM 3526 C C . ALA A 1 426 ? 29.948 3.515 -58.871 1.00 87.19 426 ALA A C 1
ATOM 3528 O O . ALA A 1 426 ? 30.976 2.879 -58.636 1.00 87.19 426 ALA A O 1
ATOM 3529 N N . TRP A 1 427 ? 29.953 4.825 -59.112 1.00 88.12 427 TRP A N 1
ATOM 3530 C CA . TRP A 1 427 ? 31.156 5.651 -59.110 1.00 88.12 427 TRP A CA 1
ATOM 3531 C C . TRP A 1 427 ? 31.157 6.555 -57.879 1.00 88.12 427 TRP A C 1
ATOM 3533 O O . TRP A 1 427 ? 30.299 7.422 -57.748 1.00 88.12 427 TRP A O 1
ATOM 3543 N N . ILE A 1 428 ? 32.131 6.363 -56.987 1.00 91.00 428 ILE A N 1
ATOM 3544 C CA . ILE A 1 428 ? 32.274 7.155 -55.759 1.00 91.00 428 ILE A CA 1
ATOM 3545 C C . ILE A 1 428 ? 33.448 8.115 -55.940 1.00 91.00 428 ILE A C 1
ATOM 3547 O O . ILE A 1 428 ? 34.602 7.687 -56.022 1.00 91.00 428 ILE A O 1
ATOM 3551 N N . MET A 1 429 ? 33.166 9.415 -56.033 1.00 89.38 429 MET A N 1
ATOM 3552 C CA . MET A 1 429 ? 34.198 10.439 -56.186 1.00 89.38 429 MET A CA 1
ATOM 3553 C C . MET A 1 429 ? 33.736 11.814 -55.668 1.00 89.38 429 MET A C 1
ATOM 3555 O O . MET A 1 429 ? 32.549 12.119 -55.753 1.00 89.38 429 MET A O 1
ATOM 3559 N N . PRO A 1 430 ? 34.654 12.673 -55.181 1.00 89.44 430 PRO A N 1
ATOM 3560 C CA . PRO A 1 430 ? 34.332 14.059 -54.837 1.00 89.44 430 PRO A CA 1
ATOM 3561 C C . PRO A 1 430 ? 33.834 14.867 -56.045 1.00 89.44 430 PRO A C 1
ATOM 3563 O O . PRO A 1 430 ? 34.286 14.635 -57.168 1.00 89.44 430 PRO A O 1
ATOM 3566 N N . ILE A 1 431 ? 33.003 15.890 -55.815 1.00 89.44 431 ILE A N 1
ATOM 3567 C CA . ILE A 1 431 ? 32.372 16.712 -56.871 1.00 89.44 431 ILE A CA 1
ATOM 3568 C C . ILE A 1 431 ? 33.399 17.275 -57.866 1.00 89.44 431 ILE A C 1
ATOM 3570 O O . ILE A 1 431 ? 33.227 17.159 -59.080 1.00 89.44 431 ILE A O 1
ATOM 3574 N N . TYR A 1 432 ? 34.521 17.813 -57.375 1.00 86.19 432 TYR A N 1
ATOM 3575 C CA . TYR A 1 432 ? 35.567 18.359 -58.247 1.00 86.19 432 TYR A CA 1
ATOM 3576 C C . TYR A 1 432 ? 36.185 17.294 -59.172 1.00 86.19 432 TYR A C 1
ATOM 3578 O O . TYR A 1 432 ? 36.573 17.610 -60.295 1.00 86.19 432 TYR A O 1
ATOM 3586 N N . ARG A 1 433 ? 36.261 16.023 -58.743 1.00 88.12 433 ARG A N 1
ATOM 3587 C CA . ARG A 1 433 ? 36.753 14.924 -59.590 1.00 88.12 433 ARG A CA 1
ATOM 3588 C C . ARG A 1 433 ? 35.764 14.585 -60.693 1.00 88.12 433 ARG A C 1
ATOM 3590 O O . ARG A 1 433 ? 36.209 14.291 -61.802 1.00 88.12 433 ARG A O 1
ATOM 3597 N N . VAL A 1 434 ? 34.462 14.669 -60.418 1.00 89.69 434 VAL A N 1
ATOM 3598 C CA . VAL A 1 434 ? 33.424 14.499 -61.444 1.00 89.69 434 VAL A CA 1
ATOM 3599 C C . VAL A 1 434 ? 33.634 15.540 -62.545 1.00 89.69 434 VAL A C 1
ATOM 3601 O O . VAL A 1 434 ? 33.773 15.182 -63.711 1.00 89.69 434 VAL A O 1
ATOM 3604 N N . ALA A 1 435 ? 33.786 16.813 -62.169 1.00 87.81 435 ALA A N 1
ATOM 3605 C CA . ALA A 1 435 ? 34.006 17.905 -63.118 1.00 87.81 435 ALA A CA 1
ATOM 3606 C C . ALA A 1 435 ? 35.301 17.751 -63.948 1.00 87.81 435 ALA A C 1
ATOM 3608 O O . ALA A 1 435 ? 35.361 18.177 -65.100 1.00 87.81 435 ALA A O 1
ATOM 3609 N N . GLU A 1 436 ? 36.352 17.140 -63.388 1.00 86.00 436 GLU A N 1
ATOM 3610 C CA . GLU A 1 436 ? 37.624 16.927 -64.094 1.00 86.00 436 GLU A CA 1
ATOM 3611 C C . GLU A 1 436 ? 37.636 15.715 -65.032 1.00 86.00 436 GLU A C 1
ATOM 3613 O O . GLU A 1 436 ? 38.374 15.720 -66.020 1.00 86.00 436 GLU A O 1
ATOM 3618 N N . THR A 1 437 ? 36.901 14.655 -64.688 1.00 86.00 437 THR A N 1
ATOM 3619 C CA . THR A 1 437 ? 37.071 13.320 -65.292 1.00 86.00 437 THR A CA 1
ATOM 3620 C C . THR A 1 437 ? 35.865 12.846 -66.084 1.00 86.00 437 THR A C 1
ATOM 3622 O O . THR A 1 437 ? 35.989 11.887 -66.838 1.00 86.00 437 THR A O 1
ATOM 3625 N N . VAL A 1 438 ? 34.730 13.532 -65.968 1.00 86.31 438 VAL A N 1
ATOM 3626 C CA . VAL A 1 438 ? 33.510 13.232 -66.712 1.00 86.31 438 VAL A CA 1
ATOM 3627 C C . VAL A 1 438 ? 33.288 14.313 -67.764 1.00 86.31 438 VAL A C 1
ATOM 3629 O O . VAL A 1 438 ? 33.399 15.507 -67.487 1.00 86.31 438 VAL A O 1
ATOM 3632 N N . ARG A 1 439 ? 32.965 13.910 -68.994 1.00 83.88 439 ARG A N 1
ATOM 3633 C CA . ARG A 1 439 ? 32.524 14.848 -70.027 1.00 83.88 439 ARG A CA 1
ATOM 3634 C C . ARG A 1 439 ? 31.074 15.253 -69.751 1.00 83.88 439 ARG A C 1
ATOM 3636 O O . ARG A 1 439 ? 30.254 14.360 -69.646 1.00 83.88 439 ARG A O 1
ATOM 3643 N N . PRO A 1 440 ? 30.707 16.540 -69.673 1.00 79.69 440 PRO A N 1
ATOM 3644 C CA . PRO A 1 440 ? 29.354 16.949 -69.297 1.00 79.69 440 PRO A CA 1
ATOM 3645 C C . PRO A 1 440 ? 28.361 16.723 -70.448 1.00 79.69 440 PRO A C 1
ATOM 3647 O O . PRO A 1 440 ? 28.113 17.619 -71.251 1.00 79.69 440 PRO A O 1
ATOM 3650 N N . LEU A 1 441 ? 27.814 15.512 -70.547 1.00 87.62 441 LEU A N 1
ATOM 3651 C CA . LEU A 1 441 ? 26.686 15.178 -71.419 1.00 87.62 441 LEU A CA 1
ATOM 3652 C C . LEU A 1 441 ? 25.420 14.995 -70.569 1.00 87.62 441 LEU A C 1
ATOM 3654 O O . LEU A 1 441 ? 25.529 14.579 -69.413 1.00 87.62 441 LEU A O 1
ATOM 3658 N N . PRO A 1 442 ? 24.230 15.291 -71.115 1.00 90.25 442 PRO A N 1
ATOM 3659 C CA . PRO A 1 442 ? 22.993 15.130 -70.370 1.00 90.25 442 PRO A CA 1
ATOM 3660 C C . PRO A 1 442 ? 22.722 13.649 -70.076 1.00 90.25 442 PRO A C 1
ATOM 3662 O O . PRO A 1 442 ? 22.998 12.793 -70.917 1.00 90.25 442 PRO A O 1
ATOM 3665 N N . GLU A 1 443 ? 22.168 13.358 -68.895 1.00 89.81 443 GLU A N 1
ATOM 3666 C CA . GLU A 1 443 ? 21.623 12.033 -68.535 1.00 89.81 443 GLU A CA 1
ATOM 3667 C C . GLU A 1 443 ? 22.604 10.841 -68.646 1.00 89.81 443 GLU A C 1
ATOM 3669 O O . GLU A 1 443 ? 22.200 9.693 -68.854 1.00 89.81 443 GLU A O 1
ATOM 3674 N N . MET A 1 444 ? 23.909 11.081 -68.491 1.00 87.81 444 MET A N 1
ATOM 3675 C CA . MET A 1 444 ? 24.932 10.026 -68.490 1.00 87.81 444 MET A CA 1
ATOM 3676 C C . MET A 1 444 ? 24.833 9.064 -67.310 1.00 87.81 444 MET A C 1
ATOM 3678 O O . MET A 1 444 ? 25.285 7.924 -67.415 1.00 87.81 444 MET A O 1
ATOM 3682 N N . PHE A 1 445 ? 24.323 9.525 -66.175 1.00 90.69 445 PHE A N 1
ATOM 3683 C CA . PHE A 1 445 ? 24.091 8.690 -65.006 1.00 90.69 445 PHE A CA 1
ATOM 3684 C C . PHE A 1 445 ? 22.593 8.538 -64.787 1.00 90.69 445 PHE A C 1
ATOM 3686 O O . PHE A 1 445 ? 21.829 9.490 -64.932 1.00 90.69 445 PHE A O 1
ATOM 3693 N N . ASP A 1 446 ? 22.156 7.337 -64.423 1.00 92.81 446 ASP A N 1
ATOM 3694 C CA . ASP A 1 446 ? 20.750 7.135 -64.080 1.00 92.81 446 ASP A CA 1
ATOM 3695 C C . ASP A 1 446 ? 20.417 7.828 -62.752 1.00 92.81 446 ASP A C 1
ATOM 3697 O O . ASP A 1 446 ? 19.376 8.469 -62.636 1.00 92.81 446 ASP A O 1
ATOM 3701 N N . VAL A 1 447 ? 21.336 7.772 -61.779 1.00 95.00 447 VAL A N 1
ATOM 3702 C CA . VAL A 1 447 ? 21.184 8.403 -60.463 1.00 95.00 447 VAL A CA 1
ATOM 3703 C C . VAL A 1 447 ? 22.504 9.037 -60.018 1.00 95.00 447 VAL A C 1
ATOM 3705 O O . VAL A 1 447 ? 23.549 8.391 -60.073 1.00 95.00 447 VAL A O 1
ATOM 3708 N N . ALA A 1 448 ? 22.452 10.277 -59.529 1.00 93.94 448 ALA A N 1
ATOM 3709 C CA . ALA A 1 448 ? 23.518 10.897 -58.745 1.00 93.94 448 ALA A CA 1
ATOM 3710 C C . ALA A 1 448 ? 23.077 11.011 -57.280 1.00 93.94 448 ALA A C 1
ATOM 3712 O O . ALA A 1 448 ? 22.032 11.593 -56.997 1.00 93.94 448 ALA A O 1
ATOM 3713 N N . ILE A 1 449 ? 23.867 10.463 -56.356 1.00 95.44 449 ILE A N 1
ATOM 3714 C CA . ILE A 1 449 ? 23.646 10.599 -54.911 1.00 95.44 449 ILE A CA 1
ATOM 3715 C C . ILE A 1 449 ? 24.696 11.567 -54.376 1.00 95.44 449 ILE A C 1
ATOM 3717 O O . ILE A 1 449 ? 25.892 11.320 -54.529 1.00 95.44 449 ILE A O 1
ATOM 3721 N N . ILE A 1 450 ? 24.244 12.668 -53.784 1.00 93.31 450 ILE A N 1
ATOM 3722 C CA . ILE A 1 450 ? 25.104 13.667 -53.159 1.00 93.31 450 ILE A CA 1
ATOM 3723 C C . ILE A 1 450 ? 24.887 13.553 -51.661 1.00 93.31 450 ILE A C 1
ATOM 3725 O O . ILE A 1 450 ? 23.824 13.922 -51.165 1.00 93.31 450 ILE A O 1
ATOM 3729 N N . ASP A 1 451 ? 25.890 13.018 -50.979 1.00 92.38 451 ASP A N 1
ATOM 3730 C CA . ASP A 1 451 ? 25.963 13.030 -49.523 1.00 92.38 451 ASP A CA 1
ATOM 3731 C C . ASP A 1 451 ? 26.603 14.339 -49.045 1.00 92.38 451 ASP A C 1
ATOM 3733 O O . ASP A 1 451 ? 27.398 14.936 -49.777 1.00 92.38 451 ASP A O 1
ATOM 3737 N N . GLU A 1 452 ? 26.246 14.795 -47.845 1.00 90.56 452 GLU A N 1
ATOM 3738 C CA . GLU A 1 452 ? 26.697 16.078 -47.277 1.00 90.56 452 GLU A CA 1
ATOM 3739 C C . GLU A 1 452 ? 26.451 17.285 -48.210 1.00 90.56 452 GLU A C 1
ATOM 3741 O O . GLU A 1 452 ? 27.266 18.203 -48.351 1.00 90.56 452 GLU A O 1
ATOM 3746 N N . ALA A 1 453 ? 25.295 17.303 -48.877 1.00 90.25 453 ALA A N 1
ATOM 3747 C CA . ALA A 1 453 ? 24.931 18.337 -49.844 1.00 90.25 453 ALA A CA 1
ATOM 3748 C C . ALA A 1 453 ? 24.835 19.749 -49.242 1.00 90.25 453 ALA A C 1
ATOM 3750 O O . ALA A 1 453 ? 24.989 20.729 -49.973 1.00 90.25 453 ALA A O 1
ATOM 3751 N N . SER A 1 454 ? 24.606 19.870 -47.930 1.00 87.75 454 SER A N 1
ATOM 3752 C CA . SER A 1 454 ? 24.626 21.156 -47.222 1.00 87.75 454 SER A CA 1
ATOM 3753 C C . SER A 1 454 ? 26.030 21.767 -47.147 1.00 87.75 454 SER A C 1
ATOM 3755 O O . SER A 1 454 ? 26.153 22.981 -47.031 1.00 87.75 454 SER A O 1
ATOM 3757 N N . GLN A 1 455 ? 27.083 20.960 -47.310 1.00 86.50 455 GLN A N 1
ATOM 3758 C CA . GLN A 1 455 ? 28.484 21.399 -47.377 1.00 86.50 455 GLN A CA 1
ATOM 3759 C C . GLN A 1 455 ? 28.968 21.628 -48.820 1.00 86.50 455 GLN A C 1
ATOM 3761 O O . GLN A 1 455 ? 30.127 21.975 -49.048 1.00 86.50 455 GLN A O 1
ATOM 3766 N N . SER A 1 456 ? 28.096 21.428 -49.811 1.00 88.38 456 SER A N 1
ATOM 3767 C CA . SER A 1 456 ? 28.412 21.596 -51.230 1.00 88.38 456 SER A CA 1
ATOM 3768 C C . SER A 1 456 ? 27.851 22.906 -51.769 1.00 88.38 456 SER A C 1
ATOM 3770 O O . SER A 1 456 ? 26.730 23.292 -51.440 1.00 88.38 456 SER A O 1
ATOM 3772 N N . GLY A 1 457 ? 28.610 23.576 -52.632 1.00 87.56 457 GLY A N 1
ATOM 3773 C CA . GLY A 1 457 ? 28.200 24.833 -53.238 1.00 87.56 457 GLY A CA 1
ATOM 3774 C C . GLY A 1 457 ? 27.338 24.712 -54.488 1.00 87.56 457 GLY A C 1
ATOM 3775 O O . GLY A 1 457 ? 27.025 23.607 -54.950 1.00 87.56 457 GLY A O 1
ATOM 3776 N N . PRO A 1 458 ? 27.006 25.854 -55.115 1.00 85.38 458 PRO A N 1
ATOM 3777 C CA . PRO A 1 458 ? 26.261 25.875 -56.367 1.00 85.38 458 PRO A CA 1
ATOM 3778 C C . PRO A 1 458 ? 26.974 25.174 -57.530 1.00 85.38 458 PRO A C 1
ATOM 3780 O O . PRO A 1 458 ? 26.326 24.785 -58.499 1.00 85.38 458 PRO A O 1
ATOM 3783 N N . GLU A 1 459 ? 28.289 24.953 -57.450 1.00 86.44 459 GLU A N 1
ATOM 3784 C CA . GLU A 1 459 ? 29.021 24.135 -58.415 1.00 86.44 459 GLU A CA 1
ATOM 3785 C C . GLU A 1 459 ? 28.469 22.710 -58.530 1.00 86.44 459 GLU A C 1
ATOM 3787 O O . GLU A 1 459 ? 28.645 22.094 -59.569 1.00 86.44 459 GLU A O 1
ATOM 3792 N N . ALA A 1 460 ? 27.749 22.184 -57.537 1.00 90.62 460 ALA A N 1
ATOM 3793 C CA . ALA A 1 460 ? 27.107 20.875 -57.630 1.00 90.62 460 ALA A CA 1
ATOM 3794 C C . ALA A 1 460 ? 25.908 20.842 -58.604 1.00 90.62 460 ALA A C 1
ATOM 3796 O O . ALA A 1 460 ? 25.464 19.762 -58.991 1.00 90.62 460 ALA A O 1
ATOM 3797 N N . LEU A 1 461 ? 25.401 21.994 -59.071 1.00 89.00 461 LEU A N 1
ATOM 3798 C CA . LEU A 1 461 ? 24.248 22.074 -59.982 1.00 89.00 461 LEU A CA 1
ATOM 3799 C C . LEU A 1 461 ? 24.450 21.320 -61.303 1.00 89.00 461 LEU A C 1
ATOM 3801 O O . LEU A 1 461 ? 23.479 20.794 -61.845 1.00 89.00 461 LEU A O 1
ATOM 3805 N N . PHE A 1 462 ? 25.685 21.185 -61.810 1.00 89.88 462 PHE A N 1
ATOM 3806 C CA . PHE A 1 462 ? 25.914 20.402 -63.035 1.00 89.88 462 PHE A CA 1
ATOM 3807 C C . PHE A 1 462 ? 25.580 18.911 -62.852 1.00 89.88 462 PHE A C 1
ATOM 3809 O O . PHE A 1 462 ? 25.347 18.222 -63.844 1.00 89.88 462 PHE A O 1
ATOM 3816 N N . LEU A 1 463 ? 25.512 18.406 -61.613 1.00 92.31 463 LEU A N 1
ATOM 3817 C CA . LEU A 1 463 ? 25.090 17.031 -61.332 1.00 92.31 463 LEU A CA 1
ATOM 3818 C C . LEU A 1 463 ? 23.644 16.783 -61.781 1.00 92.31 463 LEU A C 1
ATOM 3820 O O . LEU A 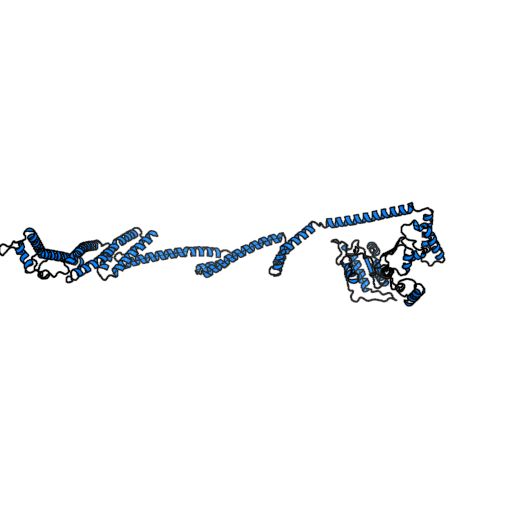1 463 ? 23.346 15.704 -62.285 1.00 92.31 463 LEU A O 1
ATOM 3824 N N . MET A 1 464 ? 22.783 17.805 -61.700 1.00 89.88 464 MET A N 1
ATOM 3825 C CA . MET A 1 464 ? 21.409 17.757 -62.219 1.00 89.88 464 MET A CA 1
ATOM 3826 C C . MET A 1 464 ? 21.352 17.704 -63.750 1.00 89.88 464 MET A C 1
ATOM 3828 O O . MET A 1 464 ? 20.353 17.269 -64.307 1.00 89.88 464 MET A O 1
ATOM 3832 N N . TYR A 1 465 ? 22.408 18.144 -64.439 1.00 90.88 465 TYR A N 1
ATOM 3833 C CA . TYR A 1 465 ? 22.494 18.050 -65.895 1.00 90.88 465 TYR A CA 1
ATOM 3834 C C . TYR A 1 465 ? 22.954 16.658 -66.339 1.00 90.88 465 TYR A C 1
ATOM 3836 O O . TYR A 1 465 ? 22.404 16.084 -67.275 1.00 90.88 465 TYR A O 1
ATOM 3844 N N . ILE A 1 466 ? 23.958 16.094 -65.661 1.00 92.06 466 ILE A N 1
ATOM 3845 C CA . ILE A 1 466 ? 24.569 14.823 -66.072 1.00 92.06 466 ILE A CA 1
ATOM 3846 C C . ILE A 1 466 ? 23.809 13.577 -65.599 1.00 92.06 466 ILE A C 1
ATOM 3848 O O . ILE A 1 466 ? 24.157 12.479 -66.033 1.00 92.06 466 ILE A O 1
ATOM 3852 N N . ALA A 1 467 ? 22.815 13.712 -64.717 1.00 93.81 467 ALA A N 1
ATOM 3853 C CA . ALA A 1 467 ? 22.055 12.592 -64.167 1.00 93.81 467 ALA A CA 1
ATOM 3854 C C . ALA A 1 467 ? 20.545 12.727 -64.410 1.00 93.81 467 ALA A C 1
ATOM 3856 O O . ALA A 1 467 ? 20.001 13.823 -64.329 1.00 93.81 467 ALA A O 1
ATOM 3857 N N . LYS A 1 468 ? 19.861 11.603 -64.667 1.00 93.94 468 LYS A N 1
ATOM 3858 C CA . LYS A 1 468 ? 18.393 11.566 -64.844 1.00 93.94 468 LYS A CA 1
ATOM 3859 C C . LYS A 1 468 ? 17.645 11.814 -63.537 1.00 93.94 468 LYS A C 1
ATOM 3861 O O . LYS A 1 468 ? 16.580 12.423 -63.533 1.00 93.94 468 LYS A O 1
ATOM 3866 N N . GLN A 1 469 ? 18.198 11.317 -62.435 1.00 93.75 469 GLN A N 1
ATOM 3867 C CA . GLN A 1 469 ? 17.669 11.494 -61.092 1.00 93.75 469 GLN A CA 1
ATOM 3868 C C . GLN A 1 469 ? 18.787 11.928 -60.147 1.00 93.75 469 GLN A C 1
ATOM 3870 O O . GLN A 1 469 ? 19.921 11.457 -60.242 1.00 93.75 469 GLN A O 1
ATOM 3875 N N . VAL A 1 470 ? 18.453 12.803 -59.202 1.00 92.75 470 VAL A N 1
ATOM 3876 C CA . VAL A 1 470 ? 19.378 13.268 -58.170 1.00 92.75 470 VAL A CA 1
ATOM 3877 C C . VAL A 1 470 ? 18.777 13.000 -56.796 1.00 92.75 470 VAL A C 1
ATOM 3879 O O . VAL A 1 470 ? 17.626 13.345 -56.542 1.00 92.75 470 VAL A O 1
ATOM 3882 N N . VAL A 1 471 ? 19.554 12.374 -55.916 1.00 94.50 471 VAL A N 1
ATOM 3883 C CA . VAL A 1 471 ? 19.231 12.187 -54.500 1.00 94.50 471 VAL A CA 1
ATOM 3884 C C . VAL A 1 471 ? 20.158 13.088 -53.701 1.00 94.50 471 VAL A C 1
ATOM 3886 O O . VAL A 1 471 ? 21.376 12.924 -53.737 1.00 94.50 471 VAL A O 1
ATOM 3889 N N . VAL A 1 472 ? 19.569 14.054 -53.007 1.00 93.00 472 VAL A N 1
ATOM 3890 C CA . VAL A 1 472 ? 20.291 15.053 -52.219 1.00 93.00 472 VAL A CA 1
ATOM 3891 C C . VAL A 1 472 ? 20.126 14.696 -50.747 1.00 93.00 472 VAL A C 1
ATOM 3893 O O . VAL A 1 472 ? 19.007 14.686 -50.238 1.00 93.00 472 VAL A O 1
ATOM 3896 N N . VAL A 1 473 ? 21.230 14.366 -50.081 1.00 93.50 473 VAL A N 1
ATOM 3897 C CA . VAL A 1 473 ? 21.277 14.019 -48.658 1.00 93.50 473 VAL A CA 1
ATOM 3898 C C . VAL A 1 473 ? 22.110 15.076 -47.945 1.00 93.50 473 VAL A C 1
ATOM 3900 O O . VAL A 1 473 ? 23.206 15.415 -48.381 1.00 93.50 473 VAL A O 1
ATOM 3903 N N . GLY A 1 474 ? 21.572 15.641 -46.871 1.00 90.25 474 GLY A N 1
ATOM 3904 C CA . GLY A 1 474 ? 22.229 16.695 -46.111 1.00 90.25 474 GLY A CA 1
ATOM 3905 C C . GLY A 1 474 ? 21.334 17.226 -45.001 1.00 90.25 474 GLY A C 1
ATOM 3906 O O . GLY A 1 474 ? 20.203 16.768 -44.823 1.00 90.25 474 GLY A O 1
ATOM 3907 N N . ASP A 1 475 ? 21.860 18.193 -44.260 1.00 88.69 475 ASP A N 1
ATOM 3908 C CA . ASP A 1 475 ? 21.179 18.833 -43.139 1.00 88.69 475 ASP A CA 1
ATOM 3909 C C . ASP A 1 475 ? 21.549 20.316 -43.100 1.00 88.69 475 ASP A C 1
ATOM 3911 O O . ASP A 1 475 ? 22.718 20.673 -42.946 1.00 88.69 475 ASP A O 1
ATOM 3915 N N . ASN A 1 476 ? 20.546 21.180 -43.249 1.00 82.81 476 ASN A N 1
ATOM 3916 C CA . ASN A 1 476 ? 20.716 22.632 -43.262 1.00 82.81 476 ASN A CA 1
ATOM 3917 C C . ASN A 1 476 ? 20.967 23.237 -41.870 1.00 82.81 476 ASN A C 1
ATOM 3919 O O . ASN A 1 476 ? 21.245 24.428 -41.768 1.00 82.81 476 ASN A O 1
ATOM 3923 N N . ASN A 1 477 ? 20.894 22.436 -40.801 1.00 83.81 477 ASN A N 1
ATOM 3924 C CA . ASN A 1 477 ? 21.261 22.859 -39.445 1.00 83.81 477 ASN A CA 1
ATOM 3925 C C . ASN A 1 477 ? 22.698 22.468 -39.068 1.00 83.81 477 ASN A C 1
ATOM 3927 O O . ASN A 1 477 ? 23.123 22.720 -37.937 1.00 83.81 477 ASN A O 1
ATOM 3931 N N . GLN A 1 478 ? 23.427 21.829 -39.986 1.00 81.25 478 GLN A N 1
ATOM 3932 C CA . GLN A 1 478 ? 24.847 21.512 -39.846 1.00 81.25 478 GLN A CA 1
ATOM 3933 C C . GLN A 1 478 ? 25.701 22.536 -40.608 1.00 81.25 478 GLN A C 1
ATOM 3935 O O . GLN A 1 478 ? 25.185 23.511 -41.148 1.00 81.25 478 GLN A O 1
ATOM 3940 N N . ILE A 1 479 ? 27.022 22.357 -40.590 1.00 73.69 479 ILE A N 1
ATOM 3941 C CA . ILE A 1 479 ? 27.978 23.289 -41.197 1.00 73.69 479 ILE A CA 1
ATOM 3942 C C . ILE A 1 479 ? 27.646 23.587 -42.670 1.00 73.69 479 ILE A C 1
ATOM 3944 O O . ILE A 1 479 ? 27.462 22.681 -43.481 1.00 73.69 479 ILE A O 1
ATOM 3948 N N . SER A 1 480 ? 27.581 24.877 -43.003 1.00 68.31 480 SER A N 1
ATOM 3949 C CA . SER A 1 480 ? 27.467 25.384 -44.375 1.00 68.31 480 SER A CA 1
ATOM 3950 C C . SER A 1 480 ? 28.857 25.615 -44.986 1.00 68.31 480 SER A C 1
ATOM 3952 O O . SER A 1 480 ? 29.841 25.700 -44.249 1.00 68.31 480 SER A O 1
ATOM 3954 N N . PRO A 1 481 ? 28.980 25.738 -46.319 1.00 64.38 481 PRO A N 1
ATOM 3955 C CA . PRO A 1 481 ? 30.271 25.939 -46.958 1.00 64.38 481 PRO A CA 1
ATOM 3956 C C . PRO A 1 481 ? 30.832 27.330 -46.623 1.00 64.38 481 PRO A C 1
ATOM 3958 O O . PRO A 1 481 ? 30.155 28.345 -46.794 1.00 64.38 481 PRO A O 1
ATOM 3961 N N . ASP A 1 482 ? 32.092 27.388 -46.190 1.00 64.06 482 ASP A N 1
ATOM 3962 C CA . ASP A 1 482 ? 32.763 28.643 -45.843 1.00 64.06 482 ASP A CA 1
ATOM 3963 C C . ASP A 1 482 ? 33.396 29.311 -47.077 1.00 64.06 482 ASP A C 1
ATOM 3965 O O . ASP A 1 482 ? 34.469 28.933 -47.553 1.00 64.06 482 ASP A O 1
ATOM 3969 N N . TYR A 1 483 ? 32.757 30.372 -47.578 1.00 67.50 483 TYR A N 1
ATOM 3970 C CA . TYR A 1 483 ? 33.255 31.200 -48.689 1.00 67.50 483 TYR A CA 1
ATOM 3971 C C . TYR A 1 483 ? 33.988 32.460 -48.209 1.00 67.50 483 TYR A C 1
ATOM 3973 O O . TYR A 1 483 ? 33.761 33.574 -48.695 1.00 67.50 483 TYR A O 1
ATOM 3981 N N . VAL A 1 484 ? 34.877 32.300 -47.228 1.00 65.50 484 VAL A N 1
ATOM 3982 C CA . VAL A 1 484 ? 35.609 33.420 -46.623 1.00 65.50 484 VAL A CA 1
ATOM 3983 C C . VAL A 1 484 ? 36.457 34.141 -47.679 1.00 65.50 484 VAL A C 1
ATOM 3985 O O . VAL A 1 484 ? 37.358 33.563 -48.285 1.00 65.50 484 VAL A O 1
ATOM 3988 N N . GLY A 1 485 ? 36.185 35.435 -47.880 1.00 67.44 485 GLY A N 1
ATOM 3989 C CA . GLY A 1 485 ? 36.943 36.303 -48.788 1.00 67.44 485 GLY A CA 1
ATOM 3990 C C . GLY A 1 485 ? 36.415 36.394 -50.225 1.00 67.44 485 GLY A C 1
ATOM 3991 O O . GLY A 1 485 ? 37.059 37.047 -51.045 1.00 67.44 485 GLY A O 1
ATOM 3992 N N . ILE A 1 486 ? 35.263 35.790 -50.543 1.00 79.19 486 ILE A N 1
ATOM 3993 C CA . ILE A 1 486 ? 34.596 35.968 -51.844 1.00 79.19 486 ILE A CA 1
ATOM 3994 C C . ILE A 1 486 ? 33.706 37.222 -51.818 1.00 79.19 486 ILE A C 1
ATOM 3996 O O . ILE A 1 486 ? 32.886 37.398 -50.918 1.00 79.19 486 ILE A O 1
ATOM 4000 N N . SER A 1 487 ? 33.855 38.098 -52.818 1.00 82.19 487 SER A N 1
ATOM 4001 C CA . SER A 1 487 ? 33.015 39.293 -52.974 1.00 82.19 487 SER A CA 1
ATOM 4002 C C . SER A 1 487 ? 31.620 38.920 -53.476 1.00 82.19 487 SER A C 1
ATOM 4004 O O . SER A 1 487 ? 31.472 38.335 -54.551 1.00 82.19 487 SER A O 1
ATOM 4006 N N . ARG A 1 488 ? 30.584 39.309 -52.725 1.00 83.19 488 ARG A N 1
ATOM 4007 C CA . ARG A 1 488 ? 29.181 39.134 -53.135 1.00 83.19 488 ARG A CA 1
ATOM 4008 C C . ARG A 1 488 ? 28.857 39.895 -54.421 1.00 83.19 488 ARG A C 1
ATOM 4010 O O . ARG A 1 488 ? 28.156 39.368 -55.275 1.00 83.19 488 ARG A O 1
ATOM 4017 N N . GLU A 1 489 ? 29.421 41.089 -54.592 1.00 85.06 489 GLU A N 1
ATOM 4018 C CA . GLU A 1 489 ? 29.205 41.912 -55.790 1.00 85.06 489 GLU A CA 1
ATOM 4019 C C . GLU A 1 489 ? 29.742 41.228 -57.056 1.00 85.06 489 GLU A C 1
ATOM 4021 O O . GLU A 1 489 ? 29.091 41.249 -58.102 1.00 85.06 489 GLU A O 1
ATOM 4026 N N . ASP A 1 490 ? 30.894 40.557 -56.952 1.00 86.94 490 ASP A N 1
ATOM 4027 C CA . ASP A 1 490 ? 31.481 39.821 -58.076 1.00 86.94 490 ASP A CA 1
ATOM 4028 C C . ASP A 1 490 ? 30.617 38.609 -58.454 1.00 86.94 490 ASP A C 1
ATOM 4030 O O . ASP A 1 490 ? 30.383 38.350 -59.638 1.00 86.94 490 ASP A O 1
ATOM 4034 N N . VAL A 1 491 ? 30.105 37.884 -57.452 1.00 86.88 491 VAL A N 1
ATOM 4035 C CA . VAL A 1 491 ? 29.195 36.742 -57.649 1.00 86.88 491 VAL A CA 1
ATOM 4036 C C . VAL A 1 491 ? 27.897 37.198 -58.311 1.00 86.88 491 VAL A C 1
ATOM 4038 O O . VAL A 1 491 ? 27.460 36.587 -59.288 1.00 86.88 491 VAL A O 1
ATOM 4041 N N . ASP A 1 492 ? 27.319 38.306 -57.852 1.00 86.44 492 ASP A N 1
ATOM 4042 C CA . ASP A 1 492 ? 26.104 38.884 -58.423 1.00 86.44 492 ASP A CA 1
ATOM 4043 C C . ASP A 1 492 ? 26.303 39.302 -59.886 1.00 86.44 492 ASP A C 1
ATOM 4045 O O . ASP A 1 492 ? 25.448 39.023 -60.736 1.00 86.44 492 ASP A O 1
ATOM 4049 N N . GLY A 1 493 ? 27.451 39.911 -60.201 1.00 88.56 493 GLY A N 1
ATOM 4050 C CA . GLY A 1 493 ? 27.828 40.266 -61.567 1.00 88.56 493 GLY A CA 1
ATOM 4051 C C . GLY A 1 493 ? 27.970 39.042 -62.479 1.00 88.56 493 GLY A C 1
ATOM 4052 O O . GLY A 1 493 ? 27.464 39.044 -63.606 1.00 88.56 493 GLY A O 1
ATOM 4053 N N . LEU A 1 494 ? 28.607 37.968 -61.998 1.00 89.31 494 LEU A N 1
ATOM 4054 C CA . LEU A 1 494 ? 28.726 36.702 -62.733 1.00 89.31 494 LEU A CA 1
ATOM 4055 C C . LEU A 1 494 ? 27.365 36.034 -62.948 1.00 89.31 494 LEU A C 1
ATOM 4057 O O . LEU A 1 494 ? 27.079 35.571 -64.055 1.00 89.31 494 LEU A O 1
ATOM 4061 N N . ARG A 1 495 ? 26.512 36.029 -61.922 1.00 89.50 495 ARG A N 1
ATOM 4062 C CA . ARG A 1 495 ? 25.157 35.478 -61.975 1.00 89.50 495 ARG A CA 1
ATOM 4063 C C . ARG A 1 495 ? 24.306 36.184 -63.028 1.00 89.50 495 ARG A C 1
ATOM 4065 O O . ARG A 1 495 ? 23.708 35.514 -63.864 1.00 89.50 495 ARG A O 1
ATOM 4072 N N . GLN A 1 496 ? 24.284 37.518 -63.041 1.00 87.38 496 GLN A N 1
ATOM 4073 C CA . GLN A 1 496 ? 23.531 38.275 -64.052 1.00 87.38 496 GLN A CA 1
ATOM 4074 C C . GLN A 1 496 ? 24.065 38.031 -65.470 1.00 87.38 496 GLN A C 1
ATOM 4076 O O . GLN A 1 496 ? 23.290 37.938 -66.423 1.00 87.38 496 GLN A O 1
ATOM 4081 N N . LYS A 1 497 ? 25.390 37.910 -65.610 1.00 91.31 497 LYS A N 1
ATOM 4082 C CA . LYS A 1 497 ? 26.042 37.730 -66.909 1.00 91.31 497 LYS A CA 1
ATOM 4083 C C . LYS A 1 497 ? 25.818 36.345 -67.518 1.00 91.31 497 LYS A C 1
ATOM 4085 O O . LYS A 1 497 ? 25.655 36.263 -68.732 1.00 91.31 497 LYS A O 1
ATOM 4090 N N . TYR A 1 498 ? 25.871 35.283 -66.714 1.00 88.62 498 TYR A N 1
ATOM 4091 C CA . TYR A 1 498 ? 25.922 33.906 -67.222 1.00 88.62 498 TYR A CA 1
ATOM 4092 C C . TYR A 1 498 ? 24.706 33.042 -66.881 1.00 88.62 498 TYR A C 1
ATOM 4094 O O . TYR A 1 498 ? 24.564 31.995 -67.501 1.00 88.62 498 TYR A O 1
ATOM 4102 N N . LEU A 1 499 ? 23.866 33.434 -65.916 1.00 89.12 499 LEU A N 1
ATOM 4103 C CA . LEU A 1 499 ? 22.785 32.589 -65.387 1.00 89.12 499 LEU A CA 1
ATOM 4104 C C . LEU A 1 499 ? 21.410 33.280 -65.409 1.00 89.12 499 LEU A C 1
ATOM 4106 O O . LEU A 1 499 ? 20.494 32.827 -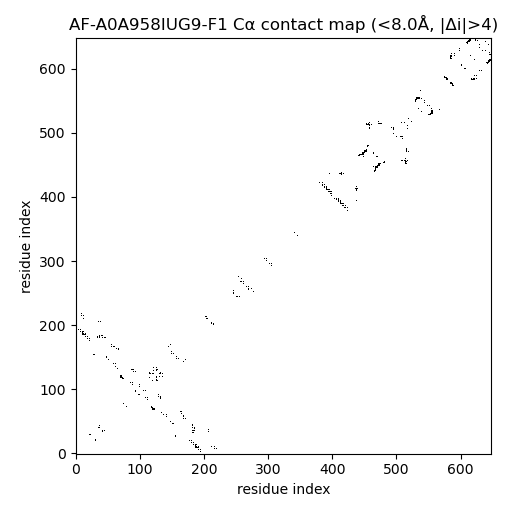64.732 1.00 89.12 499 LEU A O 1
ATOM 4110 N N . SER A 1 500 ? 21.248 34.388 -66.140 1.00 86.19 500 SER A N 1
ATOM 4111 C CA . SER A 1 500 ? 20.000 35.176 -66.145 1.00 86.19 500 SER A CA 1
ATOM 4112 C C . SER A 1 500 ? 18.793 34.446 -66.746 1.00 86.19 500 SER A C 1
ATOM 4114 O O . SER A 1 500 ? 17.654 34.821 -66.481 1.00 86.19 500 SER A O 1
ATOM 4116 N N . ASP A 1 501 ? 19.029 33.400 -67.532 1.00 88.31 501 ASP A N 1
ATOM 4117 C CA . ASP A 1 501 ? 18.030 32.527 -68.147 1.00 88.31 501 ASP A CA 1
ATOM 4118 C C . ASP A 1 501 ? 17.672 31.300 -67.288 1.00 88.31 501 ASP A C 1
ATOM 4120 O O . ASP A 1 501 ? 16.750 30.555 -67.629 1.00 88.31 501 ASP A O 1
ATOM 4124 N N . ILE A 1 502 ? 18.353 31.095 -66.156 1.00 85.12 502 ILE A N 1
ATOM 4125 C CA . ILE A 1 502 ? 18.094 29.975 -65.249 1.00 85.12 502 ILE A CA 1
ATOM 4126 C C . ILE A 1 502 ? 17.007 30.366 -64.229 1.00 85.12 502 ILE A C 1
ATOM 4128 O O . ILE A 1 502 ? 17.136 31.382 -63.540 1.00 85.12 502 ILE A O 1
ATOM 4132 N N . PRO A 1 503 ? 15.942 29.559 -64.057 1.00 84.25 503 PRO A N 1
ATOM 4133 C CA . PRO A 1 503 ? 14.958 29.782 -63.001 1.00 84.25 503 PRO A CA 1
ATOM 4134 C C . PRO A 1 503 ? 15.609 29.806 -61.615 1.00 84.25 503 PRO A C 1
ATOM 4136 O O . PRO A 1 503 ? 16.459 28.964 -61.310 1.00 84.25 503 PRO A O 1
ATOM 4139 N N . HIS A 1 504 ? 15.179 30.745 -60.768 1.00 86.56 504 HIS A N 1
ATOM 4140 C CA . HIS A 1 504 ? 15.733 30.956 -59.425 1.00 86.56 504 HIS A CA 1
ATOM 4141 C C . HIS A 1 504 ? 17.259 31.150 -59.435 1.00 86.56 504 HIS A C 1
ATOM 4143 O O . HIS A 1 504 ? 17.982 30.567 -58.623 1.00 86.56 504 HIS A O 1
ATOM 4149 N N . HIS A 1 505 ? 17.784 31.898 -60.414 1.00 87.12 505 HIS A N 1
ATOM 4150 C CA . HIS A 1 505 ? 19.215 32.186 -60.472 1.00 87.12 505 HIS A CA 1
ATOM 4151 C C . HIS A 1 505 ? 19.674 33.014 -59.269 1.00 87.12 505 HIS A C 1
ATOM 4153 O O . HIS A 1 505 ? 20.817 32.879 -58.858 1.00 87.12 505 HIS A O 1
ATOM 4159 N N . ASP A 1 506 ? 18.804 33.848 -58.692 1.00 85.81 506 ASP A N 1
ATOM 4160 C CA . ASP A 1 506 ? 19.046 34.724 -57.540 1.00 85.81 506 ASP A CA 1
ATOM 4161 C C . ASP A 1 506 ? 19.553 33.980 -56.302 1.00 85.81 506 ASP A C 1
ATOM 4163 O O . ASP A 1 506 ? 20.354 34.528 -55.550 1.00 85.81 506 ASP A O 1
ATOM 4167 N N . ILE A 1 507 ? 19.185 32.713 -56.134 1.00 86.56 507 ILE A N 1
ATOM 4168 C CA . ILE A 1 507 ? 19.708 31.911 -55.031 1.00 86.56 507 ILE A CA 1
ATOM 4169 C C . ILE A 1 507 ? 21.054 31.255 -55.357 1.00 86.56 507 ILE A C 1
ATOM 4171 O O . ILE A 1 507 ? 21.737 30.806 -54.444 1.00 86.56 507 ILE A O 1
ATOM 4175 N N . VAL A 1 508 ? 21.490 31.214 -56.621 1.00 87.62 508 VAL A N 1
ATOM 4176 C CA . VAL A 1 508 ? 22.801 30.678 -57.031 1.00 87.62 508 VAL A CA 1
ATOM 4177 C C . VAL A 1 508 ? 23.904 31.649 -56.608 1.00 87.62 508 VAL A C 1
ATOM 4179 O O . VAL A 1 508 ? 24.112 32.687 -57.236 1.00 87.62 508 VAL A O 1
ATOM 4182 N N . GLY A 1 509 ? 24.610 31.317 -55.529 1.00 83.25 509 GLY A N 1
ATOM 4183 C CA . GLY A 1 509 ? 25.657 32.156 -54.955 1.00 83.25 509 GLY A CA 1
ATOM 4184 C C . GLY A 1 509 ? 26.249 31.557 -53.682 1.00 83.25 509 GLY A C 1
ATOM 4185 O O . GLY A 1 509 ? 25.954 30.421 -53.330 1.00 83.25 509 GLY A O 1
ATOM 4186 N N . VAL A 1 510 ? 27.084 32.333 -52.994 1.00 81.88 510 VAL A N 1
ATOM 4187 C CA . VAL A 1 510 ? 27.825 31.890 -51.797 1.00 81.88 510 VAL A CA 1
ATOM 4188 C C . VAL A 1 510 ? 26.946 31.664 -50.565 1.00 81.88 510 VAL A C 1
ATOM 4190 O O . VAL A 1 510 ? 27.368 30.990 -49.637 1.00 81.88 510 VAL A O 1
ATOM 4193 N N . ASP A 1 511 ? 25.735 32.220 -50.543 1.00 81.44 511 ASP A N 1
ATOM 4194 C CA . ASP A 1 511 ? 24.872 32.183 -49.358 1.00 81.44 511 ASP A CA 1
ATOM 4195 C C . ASP A 1 511 ? 23.963 30.938 -49.300 1.00 81.44 511 ASP A C 1
ATOM 4197 O O . ASP A 1 511 ? 23.297 30.737 -48.291 1.00 81.44 511 ASP A O 1
ATOM 4201 N N . ASN A 1 512 ? 23.916 30.110 -50.354 1.00 86.44 512 ASN A N 1
ATOM 4202 C CA . ASN A 1 512 ? 23.043 28.932 -50.417 1.00 86.44 512 ASN A CA 1
ATOM 4203 C C . ASN A 1 512 ? 23.827 27.683 -50.827 1.00 86.44 512 ASN A C 1
ATOM 4205 O O . ASN A 1 512 ? 24.487 27.666 -51.872 1.00 86.44 512 ASN A O 1
ATOM 4209 N N . SER A 1 513 ? 23.689 26.618 -50.042 1.00 89.75 513 SER A N 1
ATOM 4210 C CA . SER A 1 513 ? 24.240 25.301 -50.359 1.00 89.75 513 SER A CA 1
ATOM 4211 C C . SER A 1 513 ? 23.455 24.616 -51.477 1.00 89.75 513 SER A C 1
ATOM 4213 O O . SER A 1 513 ? 22.332 24.995 -51.813 1.00 89.75 513 SER A O 1
ATOM 4215 N N . PHE A 1 514 ? 24.009 23.544 -52.039 1.00 90.12 514 PHE A N 1
ATOM 4216 C CA . PHE A 1 514 ? 23.297 22.692 -52.988 1.00 90.12 514 PHE A CA 1
ATOM 4217 C C . PHE A 1 514 ? 22.022 22.080 -52.387 1.00 90.12 514 PHE A C 1
ATOM 4219 O O . PHE A 1 514 ? 21.038 21.894 -53.104 1.00 90.12 514 PHE A O 1
ATOM 4226 N N . PHE A 1 515 ? 22.015 21.813 -51.079 1.00 90.75 515 PHE A N 1
ATOM 4227 C CA . PHE A 1 515 ? 20.825 21.357 -50.364 1.00 90.75 515 PHE A CA 1
ATOM 4228 C C . PHE A 1 515 ? 19.711 22.415 -50.390 1.00 90.75 515 PHE A C 1
ATOM 4230 O O . PHE A 1 515 ? 18.585 22.103 -50.779 1.00 90.75 515 PHE A O 1
ATOM 4237 N N . ASP A 1 516 ? 20.039 23.678 -50.101 1.00 89.31 516 ASP A N 1
ATOM 4238 C CA . ASP A 1 516 ? 19.075 24.790 -50.139 1.00 89.31 516 ASP A CA 1
ATOM 4239 C C . ASP A 1 516 ? 18.538 25.015 -51.564 1.00 89.31 516 ASP A C 1
ATOM 4241 O O . ASP A 1 516 ? 17.344 25.232 -51.778 1.00 89.31 516 ASP A O 1
ATOM 4245 N N . GLN A 1 517 ? 19.406 24.886 -52.579 1.00 88.81 517 GLN A N 1
ATOM 4246 C CA . GLN A 1 517 ? 18.998 24.950 -53.990 1.00 88.81 517 GLN A CA 1
ATOM 4247 C C . GLN A 1 517 ? 17.971 23.877 -54.353 1.00 88.81 517 GLN A C 1
ATOM 4249 O O . GLN A 1 517 ? 17.065 24.142 -55.152 1.00 88.81 517 GLN A O 1
ATOM 4254 N N . ALA A 1 518 ? 18.150 22.665 -53.820 1.00 90.00 518 ALA A N 1
ATOM 4255 C CA . ALA A 1 518 ? 17.261 21.540 -54.055 1.00 90.00 518 ALA A CA 1
ATOM 4256 C C . ALA A 1 518 ? 15.920 21.731 -53.336 1.00 90.00 518 ALA A C 1
ATOM 4258 O O . ALA A 1 518 ? 14.881 21.505 -53.954 1.00 90.00 518 ALA A O 1
ATOM 4259 N N . GLU A 1 519 ? 15.928 22.221 -52.092 1.00 89.50 519 GLU A N 1
ATOM 4260 C CA . GLU A 1 519 ? 14.708 22.533 -51.336 1.00 89.50 519 GLU A CA 1
ATOM 4261 C C . GLU A 1 519 ? 13.846 23.574 -52.069 1.00 89.50 519 GLU A C 1
ATOM 4263 O O . GLU A 1 519 ? 12.646 23.372 -52.266 1.00 89.50 519 GLU A O 1
ATOM 4268 N N . VAL A 1 520 ? 14.459 24.646 -52.583 1.00 89.06 520 VAL A N 1
ATOM 4269 C CA . VAL A 1 520 ? 13.733 25.680 -53.340 1.00 89.06 520 VAL A CA 1
ATOM 4270 C C . VAL A 1 520 ? 13.162 25.146 -54.660 1.00 89.06 520 VAL A C 1
ATOM 4272 O O . VAL A 1 520 ? 12.070 25.545 -55.062 1.00 89.06 520 VAL A O 1
ATOM 4275 N N . ARG A 1 521 ? 13.875 24.245 -55.351 1.00 87.44 521 ARG A N 1
ATOM 4276 C CA . ARG A 1 521 ? 13.469 23.735 -56.678 1.00 87.44 521 ARG A CA 1
ATOM 4277 C C . ARG A 1 521 ? 12.483 22.576 -56.630 1.00 87.44 521 ARG A C 1
ATOM 4279 O O . ARG A 1 521 ? 11.657 22.462 -57.533 1.00 87.44 521 ARG A O 1
ATOM 4286 N N . PHE A 1 522 ? 12.585 21.711 -55.626 1.00 86.56 522 PHE A N 1
ATOM 4287 C CA . PHE A 1 522 ? 11.872 20.430 -55.585 1.00 86.56 522 PHE A CA 1
ATOM 4288 C C . PHE A 1 522 ? 10.956 20.273 -54.364 1.00 86.56 522 PHE A C 1
ATOM 4290 O O . PHE A 1 522 ? 10.200 19.304 -54.301 1.00 86.56 522 PHE A O 1
ATOM 4297 N N . GLY A 1 523 ? 10.951 21.238 -53.440 1.00 83.81 523 GLY A N 1
ATOM 4298 C CA . GLY A 1 523 ? 10.060 21.260 -52.285 1.00 83.81 523 GLY A CA 1
ATOM 4299 C C . GLY A 1 523 ? 10.660 20.606 -51.041 1.00 83.81 523 GLY A C 1
ATOM 4300 O O . GLY A 1 523 ? 11.872 20.577 -50.849 1.00 83.81 523 GLY A O 1
ATOM 4301 N N . HIS A 1 524 ? 9.789 20.122 -50.154 1.00 77.62 524 HIS A N 1
ATOM 4302 C CA . HIS A 1 524 ? 10.181 19.782 -48.788 1.00 77.62 524 HIS A CA 1
ATOM 4303 C C . HIS A 1 524 ? 11.073 18.531 -48.696 1.00 77.62 524 HIS A C 1
ATOM 4305 O O . HIS A 1 524 ? 10.713 17.484 -49.246 1.00 77.62 524 HIS A O 1
ATOM 4311 N N . PRO A 1 525 ? 12.188 18.596 -47.944 1.00 85.12 525 PRO A N 1
ATOM 4312 C CA . PRO A 1 525 ? 13.040 17.442 -47.704 1.00 85.12 525 PRO A CA 1
ATOM 4313 C C . PRO A 1 525 ? 12.330 16.395 -46.837 1.00 85.12 525 PRO A C 1
ATOM 4315 O O . PRO A 1 525 ? 11.547 16.716 -45.941 1.00 85.12 525 PRO A O 1
ATOM 4318 N N . ILE A 1 526 ? 12.649 15.120 -47.067 1.00 89.88 526 ILE A N 1
ATOM 4319 C CA . ILE A 1 526 ? 12.196 14.019 -46.211 1.00 89.88 526 ILE A CA 1
ATOM 4320 C C . ILE A 1 526 ? 13.092 13.981 -44.972 1.00 89.88 526 ILE A C 1
ATOM 4322 O O . ILE A 1 526 ? 14.280 13.676 -45.073 1.00 89.88 526 ILE A O 1
ATOM 4326 N N . ARG A 1 527 ? 12.530 14.267 -43.793 1.00 89.44 527 ARG A N 1
ATOM 4327 C CA . ARG A 1 527 ? 13.282 14.236 -42.533 1.00 89.44 527 ARG A CA 1
ATOM 4328 C C . ARG A 1 527 ? 13.376 12.825 -41.957 1.00 89.44 527 ARG A C 1
ATOM 4330 O O . ARG A 1 527 ? 12.365 12.170 -41.704 1.00 89.44 527 ARG A O 1
ATOM 4337 N N . LEU A 1 528 ? 14.602 12.384 -41.685 1.00 92.56 528 LEU A N 1
ATOM 4338 C CA . LEU A 1 528 ? 14.875 11.161 -40.932 1.00 92.56 528 LEU A CA 1
ATOM 4339 C C . LEU A 1 528 ? 14.874 11.485 -39.437 1.00 92.56 528 LEU A C 1
ATOM 4341 O O . LEU A 1 528 ? 15.656 12.313 -38.978 1.00 92.56 528 LEU A O 1
ATOM 4345 N N . ARG A 1 529 ? 13.981 10.848 -38.676 1.00 92.25 529 ARG A N 1
ATOM 4346 C CA . ARG A 1 529 ? 13.764 11.189 -37.259 1.00 92.25 529 ARG A CA 1
ATOM 4347 C C . ARG A 1 529 ? 14.465 10.262 -36.280 1.00 92.25 529 ARG A C 1
ATOM 4349 O O . ARG A 1 529 ? 14.658 10.635 -35.132 1.00 92.25 529 ARG A O 1
ATOM 4356 N N . GLU A 1 530 ? 14.827 9.060 -36.696 1.00 94.50 530 GLU A N 1
ATOM 4357 C CA . GLU A 1 530 ? 15.426 8.063 -35.813 1.00 94.50 530 GLU A CA 1
ATOM 4358 C C . GLU A 1 530 ? 16.928 8.314 -35.645 1.00 94.50 530 GLU A C 1
ATOM 4360 O O . GLU A 1 530 ? 17.690 8.309 -36.612 1.00 94.50 530 GLU A O 1
ATOM 4365 N N . HIS A 1 531 ? 17.366 8.540 -34.405 1.00 92.62 531 HIS A N 1
ATOM 4366 C CA . HIS A 1 531 ? 18.748 8.868 -34.083 1.00 92.62 531 HIS A CA 1
ATOM 4367 C C . HIS A 1 531 ? 19.431 7.738 -33.308 1.00 92.62 531 HIS A C 1
ATOM 4369 O O . HIS A 1 531 ? 19.099 7.451 -32.158 1.00 92.62 531 HIS A O 1
ATOM 4375 N N . PHE A 1 532 ? 20.443 7.130 -33.925 1.00 89.88 532 PHE A N 1
ATOM 4376 C CA . PHE A 1 532 ? 21.114 5.937 -33.397 1.00 89.88 532 PHE A CA 1
ATOM 4377 C C . PHE A 1 532 ? 22.492 6.212 -32.767 1.00 89.88 532 PHE A C 1
ATOM 4379 O O . PHE A 1 532 ? 23.099 5.301 -32.206 1.00 89.88 532 PHE A O 1
ATOM 4386 N N . ARG A 1 533 ? 23.021 7.444 -32.862 1.00 89.12 533 ARG A N 1
ATOM 4387 C CA . ARG A 1 533 ? 24.420 7.751 -32.505 1.00 89.12 533 ARG A CA 1
ATOM 4388 C C . ARG A 1 533 ? 24.592 8.188 -31.053 1.00 89.12 533 ARG A C 1
ATOM 4390 O O . ARG A 1 533 ? 25.418 7.623 -30.347 1.00 89.12 533 ARG A O 1
ATOM 4397 N N . CYS A 1 534 ? 23.869 9.199 -30.605 1.00 89.00 534 CYS A N 1
ATOM 4398 C CA . CYS A 1 534 ? 24.091 9.859 -29.324 1.00 89.00 534 CYS A CA 1
ATOM 4399 C C . CYS A 1 534 ? 23.155 9.329 -28.235 1.00 89.00 534 CYS A C 1
ATOM 4401 O O . CYS A 1 534 ? 22.084 8.788 -28.507 1.00 89.00 534 CYS A O 1
ATOM 4403 N N . MET A 1 535 ? 23.571 9.512 -26.982 1.00 88.75 535 MET A N 1
ATOM 4404 C CA . MET A 1 535 ? 22.680 9.361 -25.832 1.00 88.75 535 MET A CA 1
ATOM 4405 C C . MET A 1 535 ? 21.572 10.428 -25.866 1.00 88.75 535 MET A C 1
ATOM 4407 O O . MET A 1 535 ? 21.839 11.529 -26.367 1.00 88.75 535 MET A O 1
ATOM 4411 N N . PRO A 1 536 ? 20.378 10.155 -25.300 1.00 89.81 536 PRO A N 1
ATOM 4412 C CA . PRO A 1 536 ? 19.276 11.119 -25.244 1.00 89.81 536 PRO A CA 1
ATOM 4413 C C . PRO A 1 536 ? 19.701 12.508 -24.745 1.00 89.81 536 PRO A C 1
ATOM 4415 O O . PRO A 1 536 ? 19.397 13.513 -25.368 1.00 89.81 536 PRO A O 1
ATOM 4418 N N . GLU A 1 537 ? 20.500 12.565 -23.685 1.00 89.88 537 GLU A N 1
ATOM 4419 C CA . GLU A 1 537 ? 20.964 13.787 -23.021 1.00 89.88 537 GLU A CA 1
ATOM 4420 C C . GLU A 1 537 ? 21.877 14.643 -23.909 1.00 89.88 537 GLU A C 1
ATOM 4422 O O . GLU A 1 537 ? 21.935 15.857 -23.733 1.00 89.88 537 GLU A O 1
ATOM 4427 N N . ILE A 1 538 ? 22.577 14.023 -24.865 1.00 91.69 538 ILE A N 1
ATOM 4428 C CA . ILE A 1 538 ? 23.437 14.726 -25.823 1.00 91.69 538 ILE A CA 1
ATOM 4429 C C . ILE A 1 538 ? 22.583 15.267 -26.972 1.00 91.69 538 ILE A C 1
ATOM 4431 O O . ILE A 1 538 ? 22.660 16.452 -27.288 1.00 91.69 538 ILE A O 1
ATOM 4435 N N . ILE A 1 539 ? 21.752 14.419 -27.592 1.00 92.00 539 ILE A N 1
ATOM 4436 C CA . ILE A 1 539 ? 20.952 14.834 -28.756 1.00 92.00 539 ILE A CA 1
ATOM 4437 C C . ILE A 1 539 ? 19.860 15.840 -28.382 1.00 92.00 539 ILE A C 1
ATOM 4439 O O . ILE A 1 539 ? 19.481 16.673 -29.202 1.00 92.00 539 ILE A O 1
ATOM 4443 N N . GLU A 1 540 ? 19.401 15.826 -27.129 1.00 91.69 540 GLU A N 1
ATOM 4444 C CA . GLU A 1 540 ? 18.376 16.747 -26.646 1.00 91.69 540 GLU A CA 1
ATOM 4445 C C . GLU A 1 540 ? 18.832 18.212 -26.685 1.00 91.69 540 GLU A C 1
ATOM 4447 O O . GLU A 1 540 ? 18.018 19.113 -26.895 1.00 91.69 540 GLU A O 1
ATOM 4452 N N . PHE A 1 541 ? 20.139 18.469 -26.559 1.00 91.50 541 PHE A N 1
ATOM 4453 C CA . PHE A 1 541 ? 20.691 19.802 -26.792 1.00 91.50 541 PHE A CA 1
ATOM 4454 C C . PHE A 1 541 ? 20.396 20.280 -28.223 1.00 91.50 541 PHE A C 1
ATOM 4456 O O . PHE A 1 541 ? 19.860 21.373 -28.412 1.00 91.50 541 PHE A O 1
ATOM 4463 N N . SER A 1 542 ? 20.673 19.439 -29.223 1.00 91.69 542 SER A N 1
ATOM 4464 C CA . SER A 1 542 ? 20.407 19.742 -30.632 1.00 91.69 542 SER A CA 1
ATOM 4465 C C . SER A 1 542 ? 18.910 19.792 -30.946 1.00 91.69 542 SER A C 1
ATOM 4467 O O . SER A 1 542 ? 18.487 20.665 -31.697 1.00 91.69 542 SER A O 1
ATOM 4469 N N . ASN A 1 543 ? 18.082 18.927 -30.344 1.00 93.19 543 ASN A N 1
ATOM 4470 C CA . ASN A 1 543 ? 16.621 18.989 -30.493 1.00 93.19 543 ASN A CA 1
ATOM 4471 C C . ASN A 1 543 ? 16.062 20.335 -30.029 1.00 93.19 543 ASN A C 1
ATOM 4473 O O . ASN A 1 543 ? 15.266 20.959 -30.729 1.00 93.19 543 ASN A O 1
ATOM 4477 N N . ARG A 1 544 ? 16.520 20.809 -28.867 1.00 92.88 544 ARG A 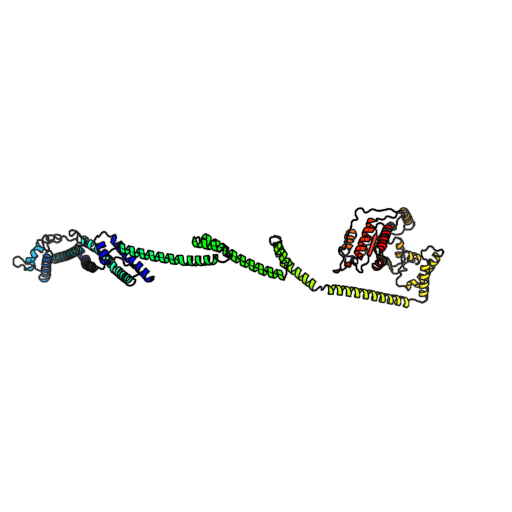N 1
ATOM 4478 C CA . ARG A 1 544 ? 16.108 22.101 -28.319 1.00 92.88 544 ARG A CA 1
ATOM 4479 C C . ARG A 1 544 ? 16.602 23.288 -29.134 1.00 92.88 544 ARG A C 1
ATOM 4481 O O . ARG A 1 544 ? 15.936 24.316 -29.113 1.00 92.88 544 ARG A O 1
ATOM 4488 N N . LEU A 1 545 ? 17.758 23.191 -29.785 1.00 90.50 545 LEU A N 1
ATOM 4489 C CA . LEU A 1 545 ? 18.343 24.314 -30.520 1.00 90.50 545 LEU A CA 1
ATOM 4490 C C . LEU A 1 545 ? 17.888 24.362 -31.987 1.00 90.50 545 LEU A C 1
ATOM 4492 O O . LEU A 1 545 ? 17.481 25.423 -32.448 1.00 90.50 545 LEU A O 1
ATOM 4496 N N . CYS A 1 546 ? 17.925 23.226 -32.689 1.00 88.00 546 CYS A N 1
ATOM 4497 C CA . CYS A 1 546 ? 17.802 23.152 -34.150 1.00 88.00 546 CYS A CA 1
ATOM 4498 C C . CYS A 1 546 ? 16.580 22.352 -34.644 1.00 88.00 546 CYS A C 1
ATOM 4500 O O . CYS A 1 546 ? 16.058 22.640 -35.717 1.00 88.00 546 CYS A O 1
ATOM 4502 N N . TYR A 1 547 ? 16.082 21.366 -33.881 1.00 89.88 547 TYR A N 1
ATOM 4503 C CA . TYR A 1 547 ? 15.038 20.429 -34.352 1.00 89.88 547 TYR A CA 1
ATOM 4504 C C . TYR A 1 547 ? 13.714 20.512 -33.574 1.00 89.88 547 TYR A C 1
ATOM 4506 O O . TYR A 1 547 ? 13.023 19.512 -33.407 1.00 89.88 547 TYR A O 1
ATOM 4514 N N . GLN A 1 548 ? 13.328 21.700 -33.097 1.00 88.12 548 GLN A N 1
ATOM 4515 C CA . GLN A 1 548 ? 12.158 21.872 -32.218 1.00 88.12 548 GLN A CA 1
ATOM 4516 C C . GLN A 1 548 ? 10.826 21.430 -32.849 1.00 88.12 548 GLN A C 1
ATOM 4518 O O . GLN A 1 548 ? 9.952 20.916 -32.151 1.00 88.12 548 GLN A O 1
ATOM 4523 N N . THR A 1 549 ? 10.650 21.653 -34.154 1.00 86.25 549 THR A N 1
ATOM 4524 C CA . THR A 1 549 ? 9.403 21.352 -34.877 1.00 86.25 549 THR A CA 1
ATOM 4525 C C . THR A 1 549 ? 9.204 19.857 -35.091 1.00 86.25 549 THR A C 1
ATOM 4527 O O . THR A 1 549 ? 8.097 19.346 -34.935 1.00 86.25 549 THR A O 1
ATOM 4530 N N . GLU A 1 550 ? 10.286 19.150 -35.406 1.00 88.44 550 GLU A N 1
ATOM 4531 C CA . GLU A 1 550 ? 10.306 17.706 -35.615 1.00 88.44 550 GLU A CA 1
ATOM 4532 C C . GLU A 1 550 ? 11.525 17.098 -34.908 1.00 88.44 550 GLU A C 1
ATOM 4534 O O . GLU A 1 550 ? 12.557 16.870 -35.544 1.00 88.44 550 GLU A O 1
ATOM 4539 N N . PRO A 1 551 ? 11.421 16.824 -33.594 1.00 90.94 551 PRO A N 1
ATOM 4540 C CA . PRO A 1 551 ? 12.546 16.329 -32.812 1.00 90.94 551 PRO A CA 1
ATOM 4541 C C . PRO A 1 551 ? 13.026 14.957 -33.279 1.00 90.94 551 PRO A C 1
ATOM 4543 O O . PRO A 1 551 ? 12.215 14.096 -33.667 1.00 90.94 551 PRO A O 1
ATOM 4546 N N . LEU A 1 552 ? 14.339 14.755 -33.166 1.00 93.56 552 LEU A N 1
ATOM 4547 C CA . LEU A 1 552 ? 15.000 13.471 -33.352 1.00 93.56 552 LEU A CA 1
ATOM 4548 C C . LEU A 1 552 ? 14.680 12.547 -32.173 1.00 93.56 552 LEU A C 1
ATOM 4550 O O . LEU A 1 552 ? 14.754 12.945 -31.009 1.00 93.56 552 LEU A O 1
ATOM 4554 N N . ILE A 1 553 ? 14.338 11.302 -32.488 1.00 93.50 553 ILE A N 1
ATOM 4555 C CA . ILE A 1 553 ? 13.964 10.249 -31.550 1.00 93.50 553 ILE A CA 1
ATOM 4556 C C . ILE A 1 553 ? 15.224 9.427 -31.245 1.00 93.50 553 ILE A C 1
ATOM 4558 O O . ILE A 1 553 ? 15.684 8.686 -32.119 1.00 93.50 553 ILE A O 1
ATOM 4562 N N . PRO A 1 554 ? 15.812 9.535 -30.039 1.00 91.12 554 PRO A N 1
ATOM 4563 C CA . PRO A 1 554 ? 16.972 8.734 -29.676 1.00 91.12 554 PRO A CA 1
ATOM 4564 C C . PRO A 1 554 ? 16.573 7.264 -29.526 1.00 91.12 554 PRO A C 1
ATOM 4566 O O . PRO A 1 554 ? 15.784 6.913 -28.653 1.00 91.12 554 PRO A O 1
ATOM 4569 N N . LEU A 1 555 ? 17.150 6.398 -30.358 1.00 87.31 555 LEU A N 1
ATOM 4570 C CA . LEU A 1 555 ? 16.938 4.946 -30.318 1.00 87.31 555 LEU A CA 1
ATOM 4571 C C . LEU A 1 555 ? 18.142 4.176 -29.769 1.00 87.31 555 LEU A C 1
ATOM 4573 O O . LEU A 1 555 ? 18.113 2.947 -29.688 1.00 87.31 555 LEU A O 1
ATOM 4577 N N . ARG A 1 556 ? 19.212 4.877 -29.380 1.00 82.75 556 ARG A N 1
ATOM 4578 C CA . ARG A 1 556 ? 20.386 4.236 -28.792 1.00 82.75 556 ARG A CA 1
ATOM 4579 C C . ARG A 1 556 ? 20.034 3.657 -27.418 1.00 82.75 556 ARG A C 1
ATOM 4581 O O . ARG A 1 556 ? 19.759 4.399 -26.478 1.00 82.75 556 ARG A O 1
ATOM 4588 N N . GLN A 1 557 ? 20.075 2.331 -27.309 1.00 72.50 557 GLN A N 1
ATOM 4589 C CA . GLN A 1 557 ? 19.951 1.616 -26.039 1.00 72.50 557 GLN A CA 1
ATOM 4590 C C . GLN A 1 557 ? 21.262 1.733 -25.244 1.00 72.50 557 GLN A C 1
ATOM 4592 O O . GLN A 1 557 ? 22.342 1.828 -25.831 1.00 72.50 557 GLN A O 1
ATOM 4597 N N . PHE A 1 558 ? 21.173 1.771 -23.914 1.00 71.62 558 PHE A N 1
ATOM 4598 C CA . PHE A 1 558 ? 22.334 1.846 -23.025 1.00 71.62 558 PHE A CA 1
ATOM 4599 C C . PHE A 1 558 ? 22.156 0.932 -21.810 1.00 71.62 558 PHE A C 1
ATOM 4601 O O . PHE A 1 558 ? 21.102 0.936 -21.170 1.00 71.62 558 PHE A O 1
ATOM 4608 N N . GLY A 1 559 ? 23.196 0.151 -21.512 1.00 65.75 559 GLY A N 1
ATOM 4609 C CA . GLY A 1 559 ? 23.270 -0.745 -20.360 1.00 65.75 559 GLY A CA 1
ATOM 4610 C C . GLY A 1 559 ? 23.665 -0.048 -19.051 1.00 65.75 559 GLY A C 1
ATOM 4611 O O . GLY A 1 559 ? 23.756 1.179 -18.962 1.00 65.75 559 GLY A O 1
ATOM 4612 N N . HIS A 1 560 ? 23.902 -0.853 -18.011 1.00 61.81 560 HIS A N 1
ATOM 4613 C CA . HIS A 1 560 ? 24.252 -0.379 -16.664 1.00 61.81 560 HIS A CA 1
ATOM 4614 C C . HIS A 1 560 ? 25.685 0.168 -16.545 1.00 61.81 560 HIS A C 1
ATOM 4616 O O . HIS A 1 560 ? 25.947 0.983 -15.667 1.00 61.81 560 HIS A O 1
ATOM 4622 N N . SER A 1 561 ? 26.586 -0.196 -17.460 1.00 65.31 561 SER A N 1
ATOM 4623 C CA . SER A 1 561 ? 27.987 0.259 -17.545 1.00 65.31 561 SER A CA 1
ATOM 4624 C C . SER A 1 561 ? 28.152 1.639 -18.206 1.00 65.31 561 SER A C 1
ATOM 4626 O O . SER A 1 561 ? 29.177 1.962 -18.807 1.00 65.31 561 SER A O 1
ATOM 4628 N N . ARG A 1 562 ? 27.113 2.473 -18.139 1.00 78.69 562 ARG A N 1
ATOM 4629 C CA . ARG A 1 562 ? 27.091 3.798 -18.756 1.00 78.69 562 ARG A CA 1
ATOM 4630 C C . ARG A 1 562 ? 27.910 4.799 -17.938 1.00 78.69 562 ARG A C 1
ATOM 4632 O O . ARG A 1 562 ? 27.655 4.978 -16.752 1.00 78.69 562 ARG A O 1
ATOM 4639 N N . LEU A 1 563 ? 28.798 5.535 -18.608 1.00 83.50 563 LEU A N 1
ATOM 4640 C CA . LEU A 1 563 ? 29.549 6.643 -18.009 1.00 83.50 563 LEU A CA 1
ATOM 4641 C C . LEU A 1 563 ? 28.609 7.739 -17.479 1.00 83.50 563 LEU A C 1
ATOM 4643 O O . LEU A 1 563 ? 27.707 8.193 -18.190 1.00 83.50 563 LEU A O 1
ATOM 4647 N N . GLN A 1 564 ? 28.835 8.170 -16.237 1.00 81.19 564 GLN A N 1
ATOM 4648 C CA . GLN A 1 564 ? 28.092 9.241 -15.571 1.00 81.19 564 GLN A CA 1
ATOM 4649 C C . GLN A 1 564 ? 29.068 10.266 -14.961 1.00 81.19 564 GLN A C 1
ATOM 4651 O O . GLN A 1 564 ? 29.992 9.857 -14.258 1.00 81.19 564 GLN A O 1
ATOM 4656 N N . PRO A 1 565 ? 28.866 11.582 -15.167 1.00 85.31 565 PRO A N 1
ATOM 4657 C CA . PRO A 1 565 ? 27.819 12.198 -15.984 1.00 85.31 565 PRO A CA 1
ATOM 4658 C C . PRO A 1 565 ? 28.085 12.056 -17.492 1.00 85.31 565 PRO A C 1
ATOM 4660 O O . PRO A 1 565 ? 29.223 11.983 -17.942 1.00 85.31 565 PRO A O 1
ATOM 4663 N N . VAL A 1 566 ? 27.010 12.057 -18.281 1.00 86.88 566 VAL A N 1
ATOM 4664 C CA . VAL A 1 566 ? 27.050 11.895 -19.752 1.00 86.88 566 VAL A CA 1
ATOM 4665 C C . VAL A 1 566 ? 27.483 13.181 -20.449 1.00 86.88 566 VAL A C 1
ATOM 4667 O O . VAL A 1 566 ? 28.121 13.148 -21.497 1.00 86.88 566 VAL A O 1
ATOM 4670 N N . VAL A 1 567 ? 27.118 14.315 -19.855 1.00 89.12 567 VAL A N 1
ATOM 4671 C CA . VAL A 1 567 ? 27.523 15.652 -20.275 1.00 89.12 567 VAL A CA 1
ATOM 4672 C C . VAL A 1 567 ? 28.060 16.352 -19.036 1.00 89.12 567 VAL A C 1
ATOM 4674 O O . VAL A 1 567 ? 27.340 16.510 -18.049 1.00 89.12 567 VAL A O 1
ATOM 4677 N N . ALA A 1 568 ? 29.326 16.751 -19.084 1.00 89.88 568 ALA A N 1
ATOM 4678 C CA . ALA A 1 568 ? 29.971 17.540 -18.048 1.00 89.88 568 ALA A CA 1
ATOM 4679 C C . ALA A 1 568 ? 30.395 18.882 -18.640 1.00 89.88 568 ALA A C 1
ATOM 4681 O O . ALA A 1 568 ? 31.016 18.933 -19.700 1.00 89.88 568 ALA A O 1
ATOM 4682 N N . SER A 1 569 ? 30.065 19.965 -17.944 1.00 90.94 569 SER A N 1
ATOM 4683 C CA . SER A 1 569 ? 30.514 21.312 -18.282 1.00 90.94 569 SER A CA 1
ATOM 4684 C C . SER A 1 569 ? 31.389 21.838 -17.156 1.00 90.94 569 SER A C 1
ATOM 4686 O O . SER A 1 569 ? 30.948 21.877 -16.006 1.00 90.94 569 SER A O 1
ATOM 4688 N N . GLU A 1 570 ? 32.599 22.274 -17.485 1.00 91.75 570 GLU A N 1
ATOM 4689 C CA . GLU A 1 570 ? 33.534 22.855 -16.527 1.00 91.75 570 GLU A CA 1
ATOM 4690 C C . GLU A 1 570 ? 33.921 24.260 -16.990 1.00 91.75 570 GLU A C 1
ATOM 4692 O O . GLU A 1 570 ? 34.323 24.460 -18.135 1.00 91.75 570 GLU A O 1
ATOM 4697 N N . TYR A 1 571 ? 33.761 25.246 -16.106 1.00 94.06 571 TYR A N 1
ATOM 4698 C CA . TYR A 1 571 ? 34.154 26.622 -16.383 1.00 94.06 571 TYR A CA 1
ATOM 4699 C C . TYR A 1 571 ? 35.549 26.886 -15.816 1.00 94.06 571 TYR A C 1
ATOM 4701 O O . TYR A 1 571 ? 35.746 26.869 -14.599 1.00 94.06 571 TYR A O 1
ATOM 4709 N N . ILE A 1 572 ? 36.516 27.160 -16.694 1.00 93.94 572 ILE A N 1
ATOM 4710 C CA . ILE A 1 572 ? 37.904 27.395 -16.293 1.00 93.94 572 ILE A CA 1
ATOM 4711 C C . ILE A 1 572 ? 38.081 28.857 -15.871 1.00 93.94 572 ILE A C 1
ATOM 4713 O O . ILE A 1 572 ? 38.180 29.778 -16.684 1.00 93.94 572 ILE A O 1
ATOM 4717 N N . HIS A 1 573 ? 38.114 29.088 -14.559 1.00 90.38 573 HIS A N 1
ATOM 4718 C CA . HIS A 1 573 ? 38.308 30.425 -14.005 1.00 90.38 573 HIS A CA 1
ATOM 4719 C C . HIS A 1 573 ? 39.663 31.020 -14.410 1.00 90.38 573 HIS A C 1
ATOM 4721 O O . HIS A 1 573 ? 40.702 30.382 -14.273 1.00 90.38 573 HIS A O 1
ATOM 4727 N N . LYS A 1 574 ? 39.648 32.298 -14.817 1.00 91.00 574 LYS A N 1
ATOM 4728 C CA . LYS A 1 574 ? 40.826 33.069 -15.263 1.00 91.00 574 LYS A CA 1
ATOM 4729 C C . LYS A 1 574 ? 41.480 32.552 -16.554 1.00 91.00 574 LYS A C 1
ATOM 4731 O O . LYS A 1 574 ? 42.607 32.949 -16.840 1.00 91.00 574 LYS A O 1
ATOM 4736 N N . ALA A 1 575 ? 40.786 31.716 -17.330 1.00 89.94 575 ALA A N 1
ATOM 4737 C CA . ALA A 1 575 ? 41.216 31.351 -18.673 1.00 89.94 575 ALA A CA 1
ATOM 4738 C C . ALA A 1 575 ? 41.423 32.603 -19.543 1.00 89.94 575 ALA A C 1
ATOM 4740 O O . ALA A 1 575 ? 40.706 33.598 -19.405 1.00 89.94 575 ALA A O 1
ATOM 4741 N N . PHE A 1 576 ? 42.437 32.576 -20.406 1.00 90.31 576 PHE A N 1
ATOM 4742 C CA . PHE A 1 576 ? 42.792 33.714 -21.247 1.00 90.31 576 PHE A CA 1
ATOM 4743 C C . PHE A 1 576 ? 43.347 33.241 -22.587 1.00 90.31 576 PHE A C 1
ATOM 4745 O O . PHE A 1 576 ? 44.035 32.226 -22.669 1.00 90.31 576 PHE A O 1
ATOM 4752 N N . THR A 1 577 ? 43.063 34.002 -23.642 1.00 91.19 577 THR A N 1
ATOM 4753 C CA . THR A 1 577 ? 43.566 33.724 -24.990 1.00 91.19 577 THR A CA 1
ATOM 4754 C C . THR A 1 577 ? 44.863 34.488 -25.238 1.00 91.19 577 THR A C 1
ATOM 4756 O O . THR A 1 577 ? 44.926 35.702 -25.055 1.00 91.19 577 THR A O 1
ATOM 4759 N N . GLN A 1 578 ? 45.895 33.774 -25.669 1.00 90.06 578 GLN A N 1
ATOM 4760 C CA . GLN A 1 578 ? 47.147 34.320 -26.177 1.00 90.06 578 GLN A CA 1
ATOM 4761 C C . GLN A 1 578 ? 47.103 34.351 -27.705 1.00 90.06 578 GLN A C 1
ATOM 4763 O O . GLN A 1 578 ? 46.726 33.362 -28.333 1.00 90.06 578 GLN A O 1
ATOM 4768 N N . ASP A 1 579 ? 47.525 35.467 -28.298 1.00 87.00 579 ASP A N 1
ATOM 4769 C CA . ASP A 1 579 ? 47.716 35.587 -29.742 1.00 87.00 579 ASP A CA 1
ATOM 4770 C C . ASP A 1 579 ? 49.205 35.489 -30.085 1.00 87.00 579 ASP A C 1
ATOM 4772 O O . ASP A 1 579 ? 49.999 36.368 -29.749 1.00 87.00 579 ASP A O 1
ATOM 4776 N N . ASN A 1 580 ? 49.576 34.410 -30.775 1.00 77.88 580 ASN A N 1
ATOM 4777 C CA . ASN A 1 580 ? 50.927 34.181 -31.273 1.00 77.88 580 ASN A CA 1
ATOM 4778 C C . ASN A 1 580 ? 50.977 34.330 -32.800 1.00 77.88 580 ASN A C 1
ATOM 4780 O O . ASN A 1 580 ? 51.203 33.362 -33.532 1.00 77.88 580 ASN A O 1
ATOM 4784 N N . GLY A 1 581 ? 50.763 35.557 -33.281 1.00 75.75 581 GLY A N 1
ATOM 4785 C CA . GLY A 1 581 ? 50.869 35.909 -34.700 1.00 75.75 581 GLY A CA 1
ATOM 4786 C C . GLY A 1 581 ? 49.704 35.380 -35.538 1.00 75.75 581 GLY A C 1
ATOM 4787 O O . GLY A 1 581 ? 49.928 34.752 -36.573 1.00 75.75 581 GLY A O 1
ATOM 4788 N N . GLY A 1 582 ? 48.473 35.588 -35.066 1.00 74.25 582 GLY A N 1
ATOM 4789 C CA . GLY A 1 582 ? 47.236 35.088 -35.672 1.00 74.25 582 GLY A CA 1
ATOM 4790 C C . GLY A 1 582 ? 46.874 33.663 -35.244 1.00 74.25 582 GLY A C 1
ATOM 4791 O O . GLY A 1 582 ? 45.923 33.084 -35.763 1.00 74.25 582 GLY A O 1
ATOM 4792 N N . LYS A 1 583 ? 47.631 33.075 -34.310 1.00 84.12 583 LYS A N 1
ATOM 4793 C CA . LYS A 1 583 ? 47.366 31.753 -33.728 1.00 84.12 583 LYS A CA 1
ATOM 4794 C C . LYS A 1 583 ? 46.871 31.934 -32.307 1.00 84.12 583 LYS A C 1
ATOM 4796 O O . LYS A 1 583 ? 47.673 32.131 -31.394 1.00 84.12 583 LYS A O 1
ATOM 4801 N N . LEU A 1 584 ? 45.558 31.864 -32.148 1.00 89.38 584 LEU A N 1
ATOM 4802 C CA . LEU A 1 584 ? 44.902 32.015 -30.860 1.00 89.38 584 LEU A CA 1
ATOM 4803 C C . LEU A 1 584 ? 44.959 30.696 -30.083 1.00 89.38 584 LEU A C 1
ATOM 4805 O O . LEU A 1 584 ? 44.568 29.651 -30.601 1.00 89.38 584 LEU A O 1
ATOM 4809 N N . VAL A 1 585 ? 45.465 30.751 -28.852 1.00 92.19 585 VAL A N 1
ATOM 4810 C CA . VAL A 1 585 ? 45.591 29.595 -27.952 1.00 92.19 585 VAL A CA 1
ATOM 4811 C C . VAL A 1 585 ? 45.160 30.006 -26.547 1.00 92.19 585 VAL A C 1
ATOM 4813 O O . VAL A 1 585 ? 45.553 31.066 -26.071 1.00 92.19 585 VAL A O 1
ATOM 4816 N N . ASN A 1 586 ? 44.387 29.169 -25.864 1.00 94.44 586 ASN A N 1
ATOM 4817 C CA . ASN A 1 586 ? 44.050 29.305 -24.450 1.00 94.44 586 ASN A CA 1
ATOM 4818 C C . ASN A 1 586 ? 44.763 28.200 -23.651 1.00 94.44 586 ASN A C 1
ATOM 4820 O O . ASN A 1 586 ? 44.291 27.058 -23.647 1.00 94.44 586 ASN A O 1
ATOM 4824 N N . PRO A 1 587 ? 45.909 28.502 -23.005 1.00 93.56 587 PRO A N 1
ATOM 4825 C CA . PRO A 1 587 ? 46.712 27.483 -22.335 1.00 93.56 587 PRO A CA 1
ATOM 4826 C C . PRO A 1 587 ? 45.995 26.828 -21.156 1.00 93.56 587 PRO A C 1
ATOM 4828 O O . PRO A 1 587 ? 46.071 25.615 -21.004 1.00 93.56 587 PRO A O 1
ATOM 4831 N N . LEU A 1 588 ? 45.251 27.607 -20.361 1.00 94.75 588 LEU A N 1
ATOM 4832 C CA . LEU A 1 588 ? 44.584 27.093 -19.161 1.00 94.75 588 LEU A CA 1
ATOM 4833 C C . LEU A 1 588 ? 43.456 26.115 -19.505 1.00 94.75 588 LEU A C 1
ATOM 4835 O O . LEU A 1 588 ? 43.307 25.096 -18.838 1.00 94.75 588 LEU A O 1
ATOM 4839 N N . GLU A 1 589 ? 42.690 26.385 -20.563 1.00 94.81 589 GLU A N 1
ATOM 4840 C CA . GLU A 1 589 ? 41.693 25.427 -21.058 1.00 94.81 589 GLU A CA 1
ATOM 4841 C C . GLU A 1 589 ? 42.346 24.181 -21.659 1.00 94.81 589 GLU A C 1
ATOM 4843 O O . GLU A 1 589 ? 41.870 23.070 -21.434 1.00 94.81 589 GLU A O 1
ATOM 4848 N N . ALA A 1 590 ? 43.451 24.348 -22.393 1.00 94.75 590 ALA A N 1
ATOM 4849 C CA . ALA A 1 590 ? 44.160 23.228 -22.998 1.00 94.75 590 ALA A CA 1
ATOM 4850 C C . ALA A 1 590 ? 44.759 22.282 -21.948 1.00 94.75 590 ALA A C 1
ATOM 4852 O O . ALA A 1 590 ? 44.622 21.066 -22.068 1.00 94.75 590 ALA A O 1
ATOM 4853 N N . GLU A 1 591 ? 45.386 22.833 -20.908 1.00 95.06 591 GLU A N 1
ATOM 4854 C CA . GLU A 1 591 ? 45.936 22.075 -19.782 1.00 95.06 591 GLU A CA 1
ATOM 4855 C C . GLU A 1 591 ? 44.833 21.372 -18.985 1.00 95.06 591 GLU A C 1
ATOM 4857 O O . GLU A 1 591 ? 44.965 20.185 -18.684 1.00 95.06 591 GLU A O 1
ATOM 4862 N N . ALA A 1 592 ? 43.724 22.062 -18.693 1.00 95.25 592 ALA A N 1
ATOM 4863 C CA . ALA A 1 592 ? 42.593 21.472 -17.979 1.00 95.25 592 ALA A CA 1
ATOM 4864 C C . ALA A 1 592 ? 41.961 20.310 -18.763 1.00 95.25 592 ALA A C 1
ATOM 4866 O O . ALA A 1 592 ? 41.694 19.250 -18.194 1.00 95.25 592 ALA A O 1
ATOM 4867 N N . LEU A 1 593 ? 41.767 20.475 -20.076 1.00 95.44 593 LEU A N 1
ATOM 4868 C CA . LEU A 1 593 ? 41.211 19.429 -20.931 1.00 95.44 593 LEU A CA 1
ATOM 4869 C C . LEU A 1 593 ? 42.164 18.235 -21.059 1.00 95.44 593 LEU A C 1
ATOM 4871 O O . LEU A 1 593 ? 41.729 17.090 -20.938 1.00 95.44 593 LEU A O 1
ATOM 4875 N N . ALA A 1 594 ? 43.460 18.487 -21.263 1.00 95.69 594 ALA A N 1
ATOM 4876 C CA . ALA A 1 594 ? 44.455 17.423 -21.351 1.00 95.69 594 ALA A CA 1
ATOM 4877 C C . ALA A 1 594 ? 44.578 16.646 -20.030 1.00 95.69 594 ALA A C 1
ATOM 4879 O O . ALA A 1 594 ? 44.650 15.417 -20.044 1.00 95.69 594 ALA A O 1
ATOM 4880 N N . GLY A 1 595 ? 44.522 17.348 -18.893 1.00 95.38 595 GLY A N 1
ATOM 4881 C CA . GLY A 1 595 ? 44.446 16.740 -17.565 1.00 95.38 595 GLY A CA 1
ATOM 4882 C C . GLY A 1 595 ? 43.208 15.859 -17.404 1.00 95.38 595 GLY A C 1
ATOM 4883 O O . GLY A 1 595 ? 43.332 14.708 -17.004 1.00 95.38 595 GLY A O 1
ATOM 4884 N N . LYS A 1 596 ? 42.030 16.338 -17.821 1.00 94.69 596 LYS A N 1
ATOM 4885 C CA . LYS A 1 596 ? 40.796 15.542 -17.751 1.00 94.69 596 LYS A CA 1
ATOM 4886 C C . LYS A 1 596 ? 40.876 14.265 -18.583 1.00 94.69 596 LYS A C 1
ATOM 4888 O O . LYS A 1 596 ? 40.459 13.211 -18.118 1.00 94.69 596 LYS A O 1
ATOM 4893 N N . ILE A 1 597 ? 41.410 14.343 -19.802 1.00 95.19 597 ILE A N 1
ATOM 4894 C CA . ILE A 1 597 ? 41.578 13.161 -20.659 1.00 95.19 597 ILE A CA 1
ATOM 4895 C C . ILE A 1 597 ? 42.537 12.168 -20.004 1.00 95.19 597 ILE A C 1
ATOM 4897 O O . ILE A 1 597 ? 42.277 10.969 -20.040 1.00 95.19 597 ILE A O 1
ATOM 4901 N N . LYS A 1 598 ? 43.600 12.650 -19.352 1.00 95.31 598 LYS A N 1
ATOM 4902 C CA . LYS A 1 598 ? 44.486 11.791 -18.568 1.00 95.31 598 LYS A CA 1
ATOM 4903 C C . LYS A 1 598 ? 43.756 11.097 -17.421 1.00 95.31 598 LYS A C 1
ATOM 4905 O O . LYS A 1 598 ? 43.859 9.877 -17.318 1.00 95.31 598 LYS A O 1
ATOM 4910 N N . ASP A 1 599 ? 42.975 11.832 -16.635 1.00 94.31 599 ASP A N 1
ATOM 4911 C CA . ASP A 1 599 ? 42.165 11.249 -15.560 1.00 94.31 599 ASP A CA 1
ATOM 4912 C C . ASP A 1 599 ? 41.191 10.187 -16.109 1.00 94.31 599 ASP A C 1
ATOM 4914 O O . ASP A 1 599 ? 40.993 9.136 -15.501 1.00 94.31 599 ASP A O 1
ATOM 4918 N N . CYS A 1 600 ? 40.606 10.425 -17.290 1.00 93.56 600 CYS A N 1
ATOM 4919 C CA . CYS A 1 600 ? 39.767 9.444 -17.975 1.00 93.56 600 CYS A CA 1
ATOM 4920 C C . CYS A 1 600 ? 40.562 8.209 -18.419 1.00 93.56 600 CYS A C 1
ATOM 4922 O O . CYS A 1 600 ? 40.063 7.100 -18.275 1.00 93.56 600 CYS A O 1
ATOM 4924 N N . CYS A 1 601 ? 41.784 8.359 -18.933 1.00 92.38 601 CYS A N 1
ATOM 4925 C CA . CYS A 1 601 ? 42.619 7.224 -19.332 1.00 92.38 601 CYS A CA 1
ATOM 4926 C C . CYS A 1 601 ? 43.042 6.342 -18.147 1.00 92.38 601 CYS A C 1
ATOM 4928 O O . CYS A 1 601 ? 43.199 5.136 -18.327 1.00 92.38 601 CYS A O 1
ATOM 4930 N N . GLU A 1 602 ? 43.216 6.926 -16.958 1.00 91.94 602 GLU A N 1
ATOM 4931 C CA . GLU A 1 602 ? 43.552 6.208 -15.719 1.00 91.94 602 GLU A CA 1
ATOM 4932 C C . GLU A 1 602 ? 42.325 5.562 -15.046 1.00 91.94 602 GLU A C 1
ATOM 4934 O O . GLU A 1 602 ? 42.475 4.723 -14.156 1.00 91.94 602 GLU A O 1
ATOM 4939 N N . ASN A 1 603 ? 41.109 5.924 -15.469 1.00 92.25 603 ASN A N 1
ATOM 4940 C CA . ASN A 1 603 ? 39.869 5.383 -14.927 1.00 92.25 603 ASN A CA 1
ATOM 4941 C C . ASN A 1 603 ? 39.458 4.075 -15.651 1.00 92.25 603 ASN A C 1
ATOM 4943 O O . ASN A 1 603 ? 39.184 4.117 -16.855 1.00 92.25 603 ASN A O 1
ATOM 4947 N N . PRO A 1 604 ? 39.311 2.945 -14.924 1.00 90.38 604 PRO A N 1
ATOM 4948 C CA . PRO A 1 604 ? 38.874 1.665 -15.492 1.00 90.38 604 PRO A CA 1
ATOM 4949 C C . PRO A 1 604 ? 37.548 1.716 -16.265 1.00 90.38 604 PRO A C 1
ATOM 4951 O O . PRO A 1 604 ? 37.368 0.974 -17.228 1.00 90.38 604 PRO A O 1
ATOM 4954 N N . ASP A 1 605 ? 36.623 2.614 -15.906 1.00 88.31 605 ASP A N 1
ATOM 4955 C CA . ASP A 1 605 ? 35.331 2.747 -16.600 1.00 88.31 605 ASP A CA 1
ATOM 4956 C C . ASP A 1 605 ? 35.491 3.159 -18.075 1.00 88.31 605 ASP A C 1
ATOM 4958 O O . ASP A 1 605 ? 34.606 2.938 -18.910 1.00 88.31 605 ASP A O 1
ATOM 4962 N N . TYR A 1 606 ? 36.633 3.760 -18.417 1.00 90.31 606 TYR A N 1
ATOM 4963 C CA . TYR A 1 606 ? 36.955 4.170 -19.775 1.00 90.31 606 TYR A CA 1
ATOM 4964 C C . TYR A 1 606 ? 37.713 3.093 -20.549 1.00 90.31 606 TYR A C 1
ATOM 4966 O O . TYR A 1 606 ? 38.055 3.340 -21.703 1.00 90.31 606 TYR A O 1
ATOM 4974 N N . ASP A 1 607 ? 37.983 1.907 -20.004 1.00 88.38 607 ASP A N 1
ATOM 4975 C CA . ASP A 1 607 ? 38.73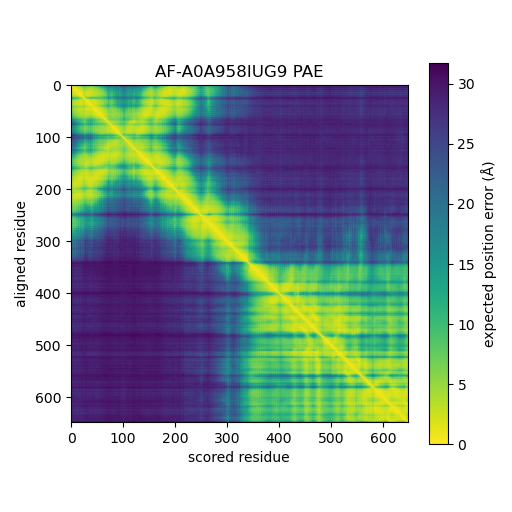8 0.876 -20.718 1.00 88.38 607 ASP A CA 1
ATOM 4976 C C . ASP A 1 607 ? 38.106 0.522 -22.080 1.00 88.38 607 ASP A C 1
ATOM 4978 O O . ASP A 1 607 ? 36.885 0.393 -22.250 1.00 88.38 607 ASP A O 1
ATOM 4982 N N . GLY A 1 608 ? 38.966 0.457 -23.103 1.00 86.31 608 GLY A N 1
ATOM 4983 C CA . GLY A 1 608 ? 38.579 0.226 -24.499 1.00 86.31 608 GLY A CA 1
ATOM 4984 C C . GLY A 1 608 ? 37.790 1.364 -25.167 1.00 86.31 608 GLY A C 1
ATOM 4985 O O . GLY A 1 608 ? 37.322 1.187 -26.290 1.00 86.31 608 GLY A O 1
ATOM 4986 N N . LYS A 1 609 ? 37.605 2.521 -24.513 1.00 90.12 609 LYS A N 1
ATOM 4987 C CA . LYS A 1 609 ? 36.918 3.688 -25.094 1.00 90.12 609 LYS A CA 1
ATOM 4988 C C . LYS A 1 609 ? 37.880 4.568 -25.889 1.00 90.12 609 LYS A C 1
ATOM 4990 O O . LYS A 1 609 ? 39.036 4.738 -25.499 1.00 90.12 609 LYS A O 1
ATOM 4995 N N . THR A 1 610 ? 37.366 5.158 -26.967 1.00 94.25 610 THR A N 1
ATOM 4996 C CA . THR A 1 610 ? 38.086 6.114 -27.816 1.00 94.25 610 THR A CA 1
ATOM 4997 C C . THR A 1 610 ? 37.781 7.561 -27.440 1.00 94.25 610 THR A C 1
ATOM 4999 O O . THR A 1 610 ? 36.688 7.843 -26.945 1.00 94.25 610 THR A O 1
ATOM 5002 N N . PHE A 1 611 ? 38.691 8.489 -27.741 1.00 95.00 611 PHE A N 1
ATOM 5003 C CA . PHE A 1 611 ? 38.518 9.914 -27.435 1.00 95.00 611 PHE A CA 1
ATOM 5004 C C . PHE A 1 611 ? 38.626 10.804 -28.679 1.00 95.00 611 PHE A C 1
ATOM 5006 O O . PHE A 1 611 ? 39.282 10.462 -29.656 1.00 95.00 611 PHE A O 1
ATOM 5013 N N . GLY A 1 612 ? 37.999 11.978 -28.632 1.00 95.06 612 GLY A N 1
ATOM 5014 C CA . GLY A 1 612 ? 38.130 13.012 -29.654 1.00 95.06 612 GLY A CA 1
ATOM 5015 C C . GLY A 1 612 ? 38.039 14.393 -29.018 1.00 95.06 612 GLY A C 1
ATOM 5016 O O . GLY A 1 612 ? 37.232 14.603 -28.112 1.00 95.06 612 GLY A O 1
ATOM 5017 N N . VAL A 1 613 ? 38.876 15.321 -29.474 1.00 95.31 613 VAL A N 1
ATOM 5018 C CA . VAL A 1 613 ? 38.926 16.703 -28.989 1.00 95.31 613 VAL A CA 1
ATOM 5019 C C . VAL A 1 613 ? 38.593 17.648 -30.130 1.00 95.31 613 VAL A C 1
ATOM 5021 O O . VAL A 1 613 ? 39.216 17.589 -31.187 1.00 95.31 613 VAL A O 1
ATOM 5024 N N . ILE A 1 614 ? 37.640 18.546 -29.890 1.00 94.94 614 ILE A N 1
ATOM 5025 C CA . ILE A 1 614 ? 37.208 19.560 -30.853 1.00 94.94 614 ILE A CA 1
ATOM 5026 C C . ILE A 1 614 ? 37.448 20.938 -30.243 1.00 94.94 614 ILE A C 1
ATOM 5028 O O . ILE A 1 614 ? 37.029 21.206 -29.116 1.00 94.94 614 ILE A O 1
ATOM 5032 N N . SER A 1 615 ? 38.119 21.815 -30.988 1.00 92.94 615 SER A N 1
ATOM 5033 C CA . SER A 1 615 ? 38.413 23.185 -30.570 1.00 92.94 615 SER A CA 1
ATOM 5034 C C . SER A 1 615 ? 37.749 24.214 -31.481 1.00 92.94 615 SER A C 1
ATOM 5036 O O . SER A 1 615 ? 38.162 24.397 -32.625 1.00 92.94 615 SER A O 1
ATOM 5038 N N . LEU A 1 616 ? 36.808 24.984 -30.927 1.00 90.31 616 LEU A N 1
ATOM 5039 C CA . LEU A 1 616 ? 36.163 26.108 -31.622 1.00 90.31 616 LEU A CA 1
ATOM 5040 C C . LEU A 1 616 ? 37.084 27.330 -31.802 1.00 90.31 616 LEU A C 1
ATOM 5042 O O . LEU A 1 616 ? 36.807 28.195 -32.623 1.00 90.31 616 LEU A O 1
ATOM 5046 N N . GLN A 1 617 ? 38.199 27.404 -31.066 1.00 86.69 617 GLN A N 1
ATOM 5047 C CA . GLN A 1 617 ? 39.198 28.476 -31.204 1.00 86.69 617 GLN A CA 1
ATOM 5048 C C . GLN A 1 617 ? 40.035 28.336 -32.496 1.00 86.69 617 GLN A C 1
ATOM 5050 O O . GLN A 1 617 ? 40.745 29.266 -32.883 1.00 86.69 617 GLN A O 1
ATOM 5055 N N . GLY A 1 618 ? 39.978 27.166 -33.147 1.00 87.31 618 GLY A N 1
ATOM 5056 C CA . GLY A 1 618 ? 40.687 26.846 -34.387 1.00 87.31 618 GLY A CA 1
ATOM 5057 C C . GLY A 1 618 ? 41.869 25.885 -34.218 1.00 87.31 618 GLY A C 1
ATOM 5058 O O . GLY A 1 618 ? 42.239 25.474 -33.111 1.00 87.31 618 GLY A O 1
ATOM 5059 N N . THR A 1 619 ? 42.499 25.542 -35.346 1.00 89.94 619 THR A N 1
ATOM 5060 C CA . THR A 1 619 ? 43.521 24.484 -35.456 1.00 89.94 619 THR A CA 1
ATOM 5061 C C . THR A 1 619 ? 44.742 24.694 -34.555 1.00 89.94 619 THR A C 1
ATOM 5063 O O . THR A 1 619 ? 45.419 23.738 -34.173 1.00 89.94 619 THR A O 1
ATOM 5066 N N . ALA A 1 620 ? 45.081 25.949 -34.235 1.00 91.19 620 ALA A N 1
ATOM 5067 C CA . ALA A 1 620 ? 46.230 26.267 -33.389 1.00 91.19 620 ALA A CA 1
ATOM 5068 C C . ALA A 1 620 ? 46.053 25.742 -31.955 1.00 91.19 620 ALA A C 1
ATOM 5070 O O . ALA A 1 620 ? 46.987 25.154 -31.408 1.00 91.19 620 ALA A O 1
ATOM 5071 N N . GLN A 1 621 ? 44.854 25.899 -31.391 1.00 94.06 621 GLN A N 1
ATOM 5072 C CA . GLN A 1 621 ? 44.485 25.388 -30.073 1.00 94.06 621 GLN A CA 1
ATOM 5073 C C . GLN A 1 621 ? 44.420 23.854 -30.080 1.00 94.06 621 GLN A C 1
ATOM 5075 O O . GLN A 1 621 ? 45.006 23.222 -29.205 1.00 94.06 621 GLN A O 1
ATOM 5080 N N . ALA A 1 622 ? 43.809 23.246 -31.104 1.00 94.31 622 ALA A N 1
ATOM 5081 C CA . ALA A 1 622 ? 43.737 21.786 -31.240 1.00 94.31 622 ALA A CA 1
ATOM 5082 C C . ALA A 1 622 ? 45.132 21.133 -31.249 1.00 94.31 622 ALA A C 1
ATOM 5084 O O . ALA A 1 622 ? 45.402 20.225 -30.465 1.00 94.31 622 ALA A O 1
ATOM 5085 N N . ARG A 1 623 ? 46.061 21.663 -32.059 1.00 93.44 623 ARG A N 1
ATOM 5086 C CA . ARG A 1 623 ? 47.461 21.197 -32.101 1.00 93.44 623 ARG A CA 1
ATOM 5087 C C . ARG A 1 623 ? 48.212 21.434 -30.796 1.00 93.44 623 ARG A C 1
ATOM 5089 O O . ARG A 1 623 ? 49.156 20.711 -30.488 1.00 93.44 623 ARG A O 1
ATOM 5096 N N . TYR A 1 624 ? 47.869 22.491 -30.065 1.00 93.88 624 TYR A N 1
ATOM 5097 C CA . TYR A 1 624 ? 48.474 22.756 -28.765 1.00 93.88 624 TYR A CA 1
ATOM 5098 C C . TYR A 1 624 ? 48.029 21.707 -27.735 1.00 93.88 624 TYR A C 1
ATOM 5100 O O . TYR A 1 624 ? 48.880 21.128 -27.064 1.00 93.88 624 TYR A O 1
ATOM 5108 N N . ILE A 1 625 ? 46.732 21.386 -27.693 1.00 95.62 625 ILE A N 1
ATOM 5109 C CA . ILE A 1 625 ? 46.172 20.322 -26.847 1.00 95.62 625 ILE A CA 1
ATOM 5110 C C . ILE A 1 625 ? 46.766 18.956 -27.214 1.00 95.62 625 ILE A C 1
ATOM 5112 O O . ILE A 1 625 ? 47.207 18.226 -26.333 1.00 95.62 625 ILE A O 1
ATOM 5116 N N . GLU A 1 626 ? 46.853 18.631 -28.506 1.00 95.00 626 GLU A N 1
ATOM 5117 C CA . GLU A 1 626 ? 47.466 17.389 -28.997 1.00 95.00 626 GLU A CA 1
ATOM 5118 C C . GLU A 1 626 ? 48.906 17.216 -28.494 1.00 95.00 626 GLU A C 1
ATOM 5120 O O . GLU A 1 626 ? 49.260 16.170 -27.959 1.00 95.00 626 GLU A O 1
ATOM 5125 N N . LYS A 1 627 ? 49.730 18.269 -28.576 1.00 94.88 627 LYS A N 1
ATOM 5126 C CA . LYS A 1 627 ? 51.102 18.235 -28.047 1.00 94.88 627 LYS A CA 1
ATOM 5127 C C . LYS A 1 627 ? 51.147 18.004 -26.540 1.00 94.88 627 LYS A C 1
ATOM 5129 O O . LYS A 1 627 ? 52.023 17.281 -26.071 1.00 94.88 627 LYS A O 1
ATOM 5134 N N . LEU A 1 628 ? 50.243 18.627 -25.782 1.00 95.56 628 LEU A N 1
ATOM 5135 C CA . LEU A 1 628 ? 50.147 18.396 -24.339 1.00 95.56 628 LEU A CA 1
ATOM 5136 C C . LEU A 1 628 ? 49.776 16.940 -24.044 1.00 95.56 628 LEU A C 1
ATOM 5138 O O . LEU A 1 628 ? 50.411 16.319 -23.198 1.00 95.56 628 LEU A O 1
ATOM 5142 N N . LEU A 1 629 ? 48.815 16.380 -24.779 1.00 95.88 629 LEU A N 1
ATOM 5143 C CA . LEU A 1 629 ? 48.382 14.991 -24.635 1.00 95.88 629 LEU A CA 1
ATOM 5144 C C . LEU A 1 629 ? 49.492 13.993 -24.982 1.00 95.88 629 LEU A C 1
ATOM 5146 O O . LEU A 1 629 ? 49.707 13.065 -24.209 1.00 95.88 629 LEU A O 1
ATOM 5150 N N . ILE A 1 630 ? 50.248 14.210 -26.068 1.00 94.44 630 ILE A N 1
ATOM 5151 C CA . ILE A 1 630 ? 51.408 13.368 -26.428 1.00 94.44 630 ILE A CA 1
ATOM 5152 C C . ILE A 1 630 ? 52.421 13.348 -25.281 1.00 94.44 630 ILE A C 1
ATOM 5154 O O . ILE A 1 630 ? 52.897 12.286 -24.891 1.00 94.44 630 ILE A O 1
ATOM 5158 N N . ASN A 1 631 ? 52.711 14.512 -24.696 1.00 93.81 631 ASN A N 1
ATOM 5159 C CA . ASN A 1 631 ? 53.655 14.609 -23.584 1.00 93.81 631 ASN A CA 1
ATOM 5160 C C . ASN A 1 631 ? 53.128 13.974 -22.285 1.00 93.81 631 ASN A C 1
ATOM 5162 O O . ASN A 1 631 ? 53.926 13.487 -21.487 1.00 93.81 631 ASN A O 1
ATOM 5166 N N . LEU A 1 632 ? 51.815 14.017 -22.042 1.00 93.88 632 LEU A N 1
ATOM 5167 C CA . LEU A 1 632 ? 51.196 13.525 -20.806 1.00 93.88 632 LEU A CA 1
ATOM 5168 C C . LEU A 1 632 ? 50.890 12.022 -20.828 1.00 93.88 632 LEU A C 1
ATOM 5170 O O . LEU A 1 632 ? 50.988 11.386 -19.780 1.00 93.88 632 LEU A O 1
ATOM 5174 N N . LEU A 1 633 ? 50.497 11.478 -21.983 1.00 92.75 633 LEU A N 1
ATOM 5175 C CA . LEU A 1 633 ? 50.006 10.103 -22.144 1.00 92.75 633 LEU A CA 1
ATOM 5176 C C . LEU A 1 633 ? 50.980 9.193 -22.901 1.00 92.75 633 LEU A C 1
ATOM 5178 O O . LEU A 1 633 ? 50.963 7.982 -22.696 1.00 92.75 633 LEU A O 1
ATOM 5182 N N . GLY A 1 634 ? 51.828 9.764 -23.759 1.00 91.94 634 GLY A N 1
ATOM 5183 C CA . GLY A 1 634 ? 52.655 9.017 -24.705 1.00 91.94 634 GLY A CA 1
ATOM 5184 C C . GLY A 1 634 ? 51.905 8.613 -25.981 1.00 91.94 634 GLY A C 1
ATOM 5185 O O . GLY A 1 634 ? 50.676 8.598 -26.037 1.00 91.94 634 GLY A O 1
ATOM 5186 N N . GLU A 1 635 ? 52.665 8.284 -27.028 1.00 91.44 635 GLU A N 1
ATOM 5187 C CA . GLU A 1 635 ? 52.122 7.933 -28.352 1.00 91.44 635 GLU A CA 1
ATOM 5188 C C . GLU A 1 635 ? 51.319 6.621 -28.331 1.00 91.44 635 GLU A C 1
ATOM 5190 O O . GLU A 1 635 ? 50.279 6.533 -28.980 1.00 91.44 635 GLU A O 1
ATOM 5195 N N . GLU A 1 636 ? 51.744 5.636 -27.531 1.00 91.06 636 GLU A N 1
ATOM 5196 C CA . GLU A 1 636 ? 51.068 4.334 -27.426 1.00 91.06 636 GLU A CA 1
ATOM 5197 C C . GLU A 1 636 ? 49.631 4.461 -26.900 1.00 91.06 636 GLU A C 1
ATOM 5199 O O . GLU A 1 636 ? 48.711 3.854 -27.448 1.00 91.06 636 GLU A O 1
ATOM 5204 N N . GLU A 1 637 ? 49.408 5.270 -25.857 1.00 91.19 637 GLU A N 1
ATOM 5205 C CA . GLU A 1 637 ? 48.062 5.455 -25.306 1.00 91.19 637 GLU A CA 1
ATOM 5206 C C . GLU A 1 637 ? 47.191 6.291 -26.260 1.00 91.19 637 GLU A C 1
ATOM 5208 O O . GLU A 1 637 ? 46.004 6.006 -26.400 1.00 91.19 637 GLU A O 1
ATOM 5213 N N . ILE A 1 638 ? 47.761 7.259 -26.991 1.00 92.56 638 ILE A N 1
ATOM 5214 C CA . ILE A 1 638 ? 47.030 8.007 -28.031 1.00 92.56 638 ILE A CA 1
ATOM 5215 C C . ILE A 1 638 ? 46.522 7.072 -29.131 1.00 92.56 638 ILE A C 1
ATOM 5217 O O . ILE A 1 638 ? 45.348 7.154 -29.504 1.00 92.56 638 ILE A O 1
ATOM 5221 N N . GLU A 1 639 ? 47.371 6.164 -29.618 1.00 92.44 639 GLU A N 1
ATOM 5222 C CA . GLU A 1 639 ? 46.998 5.192 -30.648 1.00 92.44 639 GLU A CA 1
ATOM 5223 C C . GLU A 1 639 ? 45.960 4.193 -30.123 1.00 92.44 639 GLU A C 1
ATOM 5225 O O . GLU A 1 639 ? 44.911 4.002 -30.741 1.00 92.44 639 GLU A O 1
ATOM 5230 N N . LYS A 1 640 ? 46.187 3.626 -28.930 1.00 91.81 640 LYS A N 1
ATOM 5231 C CA . LYS A 1 640 ? 45.254 2.700 -28.266 1.00 91.81 640 LYS A CA 1
ATOM 5232 C C . LYS A 1 640 ? 43.859 3.304 -28.086 1.00 91.81 640 LYS A C 1
ATOM 5234 O O . LYS A 1 640 ? 42.859 2.592 -28.175 1.00 91.81 640 LYS A O 1
ATOM 5239 N N . ARG A 1 641 ? 43.781 4.610 -27.825 1.00 91.75 641 ARG A N 1
ATOM 5240 C CA . ARG A 1 641 ? 42.529 5.357 -27.641 1.00 91.75 641 ARG A CA 1
ATOM 5241 C C . ARG A 1 641 ? 41.973 5.958 -28.935 1.00 91.75 641 ARG A C 1
ATOM 5243 O O . ARG A 1 641 ? 40.922 6.595 -28.880 1.00 91.75 641 ARG A O 1
ATOM 5250 N N . ASN A 1 642 ? 42.645 5.790 -30.076 1.00 94.62 642 ASN A N 1
ATOM 5251 C CA . ASN A 1 642 ? 42.315 6.459 -31.339 1.00 94.62 642 ASN A CA 1
ATOM 5252 C C . ASN A 1 642 ? 42.029 7.966 -31.143 1.00 94.62 642 ASN A C 1
ATOM 5254 O O . ASN A 1 642 ? 41.024 8.488 -31.631 1.00 94.62 642 ASN A O 1
ATOM 5258 N N . LEU A 1 643 ? 42.859 8.632 -30.331 1.00 93.31 643 LEU A N 1
ATOM 5259 C CA . LEU A 1 643 ? 42.623 10.002 -29.882 1.00 93.31 643 LEU A CA 1
ATOM 5260 C C . LEU A 1 643 ? 43.042 11.009 -30.956 1.00 93.31 643 LEU A C 1
ATOM 5262 O O . LEU A 1 643 ? 44.214 11.093 -31.311 1.00 93.31 643 LEU A O 1
ATOM 5266 N N . VAL A 1 644 ? 42.081 11.804 -31.433 1.00 93.62 644 VAL A N 1
ATOM 5267 C CA . VAL A 1 644 ? 42.300 12.834 -32.461 1.00 93.62 644 VAL A CA 1
ATOM 5268 C C . VAL A 1 644 ? 41.876 14.208 -31.945 1.00 93.62 644 VAL A C 1
ATOM 5270 O O . VAL A 1 644 ? 40.798 14.355 -31.367 1.00 93.62 644 VAL A O 1
ATOM 5273 N N . CYS A 1 645 ? 42.709 15.222 -32.192 1.00 93.44 645 CYS A N 1
ATOM 5274 C CA . CYS A 1 645 ? 42.425 16.623 -31.884 1.00 93.44 645 CYS A CA 1
ATOM 5275 C C . CYS A 1 645 ? 42.219 17.423 -33.178 1.00 93.44 645 CYS A C 1
ATOM 5277 O O . CYS A 1 645 ? 43.133 17.519 -33.997 1.00 93.44 645 CYS A O 1
ATOM 5279 N N . GLY A 1 646 ? 41.049 18.035 -33.343 1.00 90.31 646 GLY A N 1
ATOM 5280 C CA . GLY A 1 646 ? 40.691 18.827 -34.521 1.00 90.31 646 GLY A CA 1
ATOM 5281 C C . GLY A 1 646 ? 40.059 20.172 -34.175 1.00 90.31 646 GLY A C 1
ATOM 5282 O O . GLY A 1 646 ? 39.709 20.451 -33.024 1.00 90.31 646 GLY A O 1
ATOM 5283 N N . ASP A 1 647 ? 39.941 21.029 -35.182 1.00 85.25 647 ASP A N 1
ATOM 5284 C CA . ASP A 1 647 ? 38.964 22.114 -35.192 1.00 85.25 647 ASP A CA 1
ATOM 5285 C C . ASP A 1 647 ? 37.604 21.622 -35.711 1.00 85.25 647 ASP A C 1
ATOM 5287 O O . ASP A 1 647 ? 37.474 20.471 -36.133 1.00 85.25 647 ASP A O 1
ATOM 5291 N N . ALA A 1 648 ? 36.583 22.463 -35.527 1.00 64.81 648 ALA A N 1
ATOM 5292 C CA . ALA A 1 648 ? 35.208 22.188 -35.942 1.00 64.81 648 ALA A CA 1
ATOM 5293 C C . ALA A 1 648 ? 35.000 22.373 -37.445 1.00 64.81 648 ALA A C 1
ATOM 5295 O O . ALA A 1 648 ? 35.689 23.246 -38.023 1.00 64.81 648 ALA A O 1
#

Foldseek 3Di:
DVVLLVLLLVLLVVLLVLLVVLVPDPFPLLLVLLLCLLLVVCPLLVVLLVLLCVLLVVCVVQVVLQLPKDKWQCPPHDLVLLLVLLVLLLVCCVPVVDQDDDPPGDPSSVSSVSQQVRIAINNHGCNDNVSSVNSNSNSSLLVSLVVNQVSCVVGDHDDSPDGSVVSSVVSVVVNVSSVSSNVSNVSSVVSVVSCVVPVVQDDFPSSDSVSSVVSSVVSVVVVVVVVVCVVCVVLVVVLVVLVVQVPDDPRDCLSVQCSVCSVVVPPVSNVVSVVVVVVVVVVVVVVVVVVVVLVVCCVPPVPVSVVCVVPVPDPVVVVCVVCVVVVVVVVVVVVVVVVVPPVVVVVVVVVVVVVVVVVVVVVVVVVCVVVQVCQLVVPDDPQLVVLVVQLVVLLVVCPPVPDPCNLVSLVSLQVSCVSNVVSRPDDDDDLVVCVSRHDQAAAQAQEDEDAQQQQAALSCVSVNRNHPYYHYHHDVVDDHHDPPPDDPVVQVVCLVVPPVVPPPSVQRDRVGTSVRVCCVVPNDDDDDQEDAPADPVVQVVVCVPPVVPRHRDYPHDDDPLDDPPRDDDDDQPPFDWDDDPNQTETVSVLLVVLVVVLVLLVDPSCPQAAEEAEDQSADSHQVVSVVSNCVRPNPVSCVSRVYHGHYD

pLDDT: mean 86.66, std 6.57, range [58.5, 95.88]

Solvent-accessible surface area (backbone atoms only — not comparable to full-atom values): 36606 Å² total; per-residue (Å²): 111,70,69,58,49,54,51,46,54,53,38,53,47,52,43,49,53,53,46,53,67,50,65,75,45,93,55,77,41,49,59,53,49,39,29,33,23,43,58,66,58,38,69,66,57,53,51,52,46,57,56,46,52,60,44,51,58,52,40,73,77,53,39,82,86,41,56,86,63,48,75,44,65,62,79,96,56,61,64,67,62,49,44,56,36,41,50,51,41,38,53,46,47,74,77,68,67,70,73,62,66,77,94,73,34,51,70,59,51,62,75,30,42,55,42,43,74,49,23,24,53,73,81,39,58,35,74,44,66,68,47,31,50,52,51,47,54,41,50,54,51,50,53,47,51,52,49,51,48,63,74,38,55,90,58,50,86,76,66,87,85,52,57,62,62,57,49,49,54,54,56,54,66,51,47,59,60,51,55,57,40,55,57,38,34,64,45,43,51,55,47,50,52,53,33,70,78,32,81,89,47,76,74,48,54,54,57,38,69,66,38,46,54,47,39,52,49,54,51,53,51,50,51,51,50,52,48,49,51,60,66,44,45,63,54,53,54,48,44,52,53,35,51,61,52,50,72,42,91,86,49,60,71,61,42,56,53,41,36,48,16,61,75,70,67,36,65,68,57,34,52,54,46,53,50,49,50,52,51,50,53,51,50,46,53,52,49,51,52,46,50,55,50,50,53,54,32,51,77,75,38,48,70,58,46,53,51,45,75,74,47,72,84,46,73,65,51,62,62,49,58,76,46,36,69,63,55,49,52,49,52,51,51,50,52,48,51,52,68,70,49,43,66,66,58,52,56,49,50,51,51,51,47,52,51,50,52,50,51,50,52,54,49,49,52,52,49,52,50,51,53,52,49,49,56,33,59,76,67,45,48,74,66,28,51,52,25,46,56,50,20,54,55,21,56,60,68,27,64,91,66,81,54,96,60,23,69,59,27,28,52,49,15,24,59,22,36,73,65,26,50,88,49,53,93,74,87,90,72,58,71,71,52,48,69,52,35,48,73,95,45,74,52,75,30,72,65,40,77,39,71,57,20,18,53,32,48,51,80,57,56,58,54,66,49,28,15,71,36,75,46,83,38,63,49,89,87,52,72,63,56,86,63,85,89,66,58,64,68,60,49,52,53,49,36,60,73,76,34,70,88,45,85,74,38,87,60,58,43,84,90,31,26,37,40,54,55,45,36,75,73,74,43,87,79,88,82,84,43,79,34,70,83,48,54,60,82,60,47,47,55,50,24,70,73,76,26,68,92,67,53,64,44,61,66,48,82,81,71,90,87,60,73,80,75,84,77,82,88,81,84,68,82,89,55,55,77,45,75,67,86,89,37,43,34,40,62,58,54,34,52,52,52,40,50,50,52,48,56,44,72,74,33,75,90,43,67,96,50,69,47,76,45,76,24,89,75,29,58,54,32,14,54,50,31,43,54,50,35,42,74,72,60,34,66,67,53,36,59,76,22,62,53,48,57,33,46,119

Nearest PDB structures (foldseek):
  7b0k-assembly1_A  TM=2.218E-01  e=7.883E+00  Streptococcus pneumoniae
  7ogt-assembly1_B  TM=1.094E-01  e=3.436E+00  Saccharomyces cerevisiae S288C